Protein AF-A0A2N1TEN6-F1 (afdb_monomer)

Secondary structure (DSSP, 8-state):
--HHHHHHHHSGGGTT--HHHHHHHHHH-EEEEE-TT-EEEGGG--EEEEEEES-EEEEETTSS-EEEE-TT-EEE--TTB-----EEEEESSSEEEEEEEHHHHHHHHHH-HHHHHHHHHHHHHTTPPBPHHHHHHHSS--EEEEEEESSTTSSHHHHHHHHHHHHHTTS-EEEEEE-SSSS-HHHHTT-PPPPPTTS-PPTT--HHHHHHHHEEESSSSEEEEESSTT-SSPPPGGGHHHHHHHHTTT-SEEEEEEETT-HHHHHHHHHH-SEEEEEE-GGGHHHHHHHHHHH--B--EEEEEEEHHHH---S--TTSEEEPPP--SSS--HHHHHHHHHTTTTHHHHHHHHS--EEEEEPPBSGGGHHHHHHHHHHHHTT---SEEEE-HHHHHHHHHHHH-SSHHHHHHHHHHHS-HHHHGGG-EE---SS-SEESHHHHHHHHHHHTT-BGGGSSSEEEEEEEETTTTEEEEESSSBHHHHHHHHH--TTTBPPEEETTEEEEE-TTTS---GGGGTTSS--EEEEEEEEESS--BPPTTTS-HHHHHHHHHHHTT----SS-TTSSEEEEEEE---B--HHHHHHHHHHHHHHHHT-

Foldseek 3Di:
DDLQLVLQCLALLRVLPFPVLSVLQVVQKDKDKDAAFDKDFLLPAQKKKFWSAAKKWWAAPVRDDIDIDGHSDIGHDDPQFPPSGGTMMGGNHTTMITIHGNVSVVVSCLQAVLSLLLNLLSCVLVPTHGHPVSVLLVVQVAAEEEQEEQDPPLCRQVVVLLVLLLCLVVAAEEEEFADADDQHVCNLLVWDQFDAPQDDDDPPDDPVRVQVVQWTDSDPRYIYHHHRYPNPDDHDLSVVSNVCSVCSSGHSYYYYSHYPPHVSNVLSSLALHFEYEYRDALVCVVVCQLVCQQRHFQQHAYAYEYECCPHPDDPDDQLHYYQDDDDDPDPNHNVVSNVCSVVVSCVVVSCVSPDQAEEEEEWAAELLLLLVLLQLLCCVVLVHDGQEYEWFAVVLVLVLLSQQAPHSVSSLVLSCVVSVLLCQVQQFQADPDPFAGGEGPSLLVSLCVRRPFDWQSSTSYRSKYWKAQPVVRTIGIDSIDGSSQRSSQRHADPPRYFFGDTSNTTIHICPPVHTTDQSNCSSHPHNAYEYEFEAEPEDEAEDPPSDDPVVRVVSVVSVVPDPDDQDDSSHPYYHYQYHHHHYDDSVVSSVSSNVSSCVRSVD

Structure (mmCIF, N/CA/C/O backbone):
data_AF-A0A2N1TEN6-F1
#
_entry.id   AF-A0A2N1TEN6-F1
#
loop_
_atom_site.group_PDB
_atom_site.id
_atom_site.type_symbol
_atom_site.label_atom_id
_atom_site.label_alt_id
_atom_site.label_comp_id
_atom_site.label_asym_id
_atom_site.label_entity_id
_atom_site.label_seq_id
_atom_site.pdbx_PDB_ins_code
_atom_site.Cartn_x
_atom_site.Cartn_y
_atom_site.Cartn_z
_atom_site.occupancy
_atom_site.B_iso_or_equiv
_atom_site.auth_seq_id
_atom_site.auth_comp_id
_atom_site.auth_asym_id
_atom_site.auth_atom_id
_atom_site.pdbx_PDB_model_num
ATOM 1 N N . MET A 1 1 ? -22.486 9.111 4.545 1.00 49.47 1 MET A N 1
ATOM 2 C CA . MET A 1 1 ? -22.022 7.935 3.774 1.00 49.47 1 MET A CA 1
ATOM 3 C C . MET A 1 1 ? -23.222 7.104 3.365 1.00 49.47 1 MET A C 1
ATOM 5 O O . MET A 1 1 ? -24.046 6.814 4.225 1.00 49.47 1 MET A O 1
ATOM 9 N N . ASP A 1 2 ? -23.310 6.764 2.080 1.00 75.25 2 ASP A N 1
ATOM 10 C CA . ASP A 1 2 ? -24.319 5.866 1.504 1.00 75.25 2 ASP A CA 1
ATOM 11 C C . ASP A 1 2 ? -24.251 4.464 2.152 1.00 75.25 2 ASP A C 1
ATOM 13 O O . ASP A 1 2 ? -23.164 3.966 2.458 1.00 75.25 2 ASP A O 1
ATOM 17 N N . ILE A 1 3 ? -25.405 3.833 2.387 1.00 78.56 3 ILE A N 1
ATOM 18 C CA . ILE A 1 3 ? -25.525 2.488 2.976 1.00 78.56 3 ILE A CA 1
ATOM 19 C C . ILE A 1 3 ? -24.806 1.457 2.096 1.00 78.56 3 ILE A C 1
ATOM 21 O O . ILE A 1 3 ? -24.117 0.583 2.622 1.00 78.56 3 ILE A O 1
ATOM 25 N N . ALA A 1 4 ? -24.900 1.590 0.768 1.00 81.50 4 ALA A N 1
ATOM 26 C CA . ALA A 1 4 ? -24.217 0.698 -0.169 1.00 81.50 4 ALA A CA 1
ATOM 27 C C . ALA A 1 4 ? -22.686 0.758 -0.014 1.00 81.50 4 ALA A C 1
ATOM 29 O O . ALA A 1 4 ? -22.020 -0.275 -0.059 1.00 81.50 4 ALA A O 1
ATOM 30 N N . ASN A 1 5 ? -22.136 1.950 0.246 1.00 83.69 5 ASN A N 1
ATOM 31 C CA . ASN A 1 5 ? -20.704 2.149 0.475 1.00 83.69 5 ASN A CA 1
ATOM 32 C C . ASN A 1 5 ? -20.217 1.399 1.713 1.00 83.69 5 ASN A C 1
ATOM 34 O O . ASN A 1 5 ? -19.284 0.602 1.628 1.00 83.69 5 ASN A O 1
ATOM 38 N N . LYS A 1 6 ? -20.910 1.585 2.841 1.00 83.81 6 LYS A N 1
ATOM 39 C CA . LYS A 1 6 ? -20.581 0.886 4.088 1.00 83.81 6 LYS A CA 1
ATOM 40 C C . LYS A 1 6 ? -20.658 -0.633 3.926 1.00 83.81 6 LYS A C 1
ATOM 42 O O . LYS A 1 6 ? -19.770 -1.337 4.389 1.00 83.81 6 LYS A O 1
ATOM 47 N N . LEU A 1 7 ? -21.686 -1.137 3.240 1.00 86.56 7 LEU A N 1
ATOM 48 C CA . LEU A 1 7 ? -21.848 -2.575 3.016 1.00 86.56 7 LEU A CA 1
ATOM 49 C C . LEU A 1 7 ? -20.717 -3.161 2.172 1.00 86.56 7 LEU A C 1
ATOM 51 O O . LEU A 1 7 ? -20.133 -4.161 2.575 1.00 86.56 7 LEU A O 1
ATOM 55 N N . LEU A 1 8 ? -20.369 -2.533 1.045 1.00 90.44 8 LEU A N 1
ATOM 56 C CA . LEU A 1 8 ? -19.277 -3.016 0.194 1.00 90.44 8 LEU A CA 1
ATOM 57 C C . LEU A 1 8 ? -17.939 -3.037 0.937 1.00 90.44 8 LEU A C 1
ATOM 59 O O . LEU A 1 8 ? -17.194 -4.000 0.804 1.00 90.44 8 LEU A O 1
ATOM 63 N N . ARG A 1 9 ? -17.662 -2.031 1.774 1.00 87.81 9 ARG A N 1
ATOM 64 C CA . ARG A 1 9 ? -16.450 -1.994 2.609 1.00 87.81 9 ARG A CA 1
ATOM 65 C C . ARG A 1 9 ? -16.417 -3.077 3.688 1.00 87.81 9 ARG A C 1
ATOM 67 O O . ARG A 1 9 ? -15.341 -3.522 4.077 1.00 87.81 9 ARG A O 1
ATOM 74 N N . ASN A 1 10 ? -17.582 -3.519 4.152 1.00 84.88 10 ASN A N 1
ATOM 75 C CA . ASN A 1 10 ? -17.677 -4.571 5.157 1.00 84.88 10 ASN A CA 1
ATOM 76 C C . ASN A 1 10 ? -17.549 -5.975 4.557 1.00 84.88 10 ASN A C 1
ATOM 78 O O . ASN A 1 10 ? -17.120 -6.882 5.269 1.00 84.88 10 ASN A O 1
ATOM 82 N N . VAL A 1 11 ? -17.861 -6.150 3.268 1.00 89.81 11 VAL A N 1
ATOM 83 C CA . VAL A 1 11 ? -17.664 -7.418 2.556 1.00 89.81 11 VAL A CA 1
ATOM 84 C C . VAL A 1 11 ? -16.160 -7.690 2.410 1.00 89.81 11 VAL A C 1
ATOM 86 O O . VAL A 1 11 ? -15.470 -6.905 1.755 1.00 89.81 11 VAL A O 1
ATOM 89 N N . PRO A 1 12 ? -15.636 -8.819 2.935 1.00 89.62 12 PRO A N 1
ATOM 90 C CA . PRO A 1 12 ? -14.205 -9.126 2.880 1.00 89.62 12 PRO A CA 1
ATOM 91 C C . PRO A 1 12 ? -13.615 -9.026 1.468 1.00 89.62 12 PRO A C 1
ATOM 93 O O . PRO A 1 12 ? -12.524 -8.495 1.284 1.00 89.62 12 PRO A O 1
ATOM 96 N N . LEU A 1 13 ? -14.369 -9.475 0.455 1.00 91.88 13 LEU A N 1
ATOM 97 C CA . LEU A 1 13 ? -13.960 -9.486 -0.956 1.00 91.88 13 LEU A CA 1
ATOM 98 C C . LEU A 1 13 ? -13.690 -8.100 -1.555 1.00 91.88 13 LEU A C 1
ATOM 100 O O . LEU A 1 13 ? -13.063 -8.038 -2.606 1.00 91.88 13 LEU A O 1
ATOM 104 N N . PHE A 1 14 ? -14.165 -7.013 -0.941 1.00 94.06 14 PHE A N 1
ATOM 105 C CA . PHE A 1 14 ? -13.998 -5.652 -1.466 1.00 94.06 14 PHE A CA 1
ATOM 106 C C . PHE A 1 14 ? -13.386 -4.681 -0.454 1.00 94.06 14 PHE A C 1
ATOM 108 O O . PHE A 1 14 ? -13.155 -3.519 -0.777 1.00 94.06 14 PHE A O 1
ATOM 115 N N . ARG A 1 15 ? -13.071 -5.132 0.761 1.00 91.88 15 ARG A N 1
ATOM 116 C CA . ARG A 1 15 ? -12.514 -4.286 1.826 1.00 91.88 15 ARG A CA 1
ATOM 117 C C . ARG A 1 15 ? -11.163 -3.657 1.453 1.00 91.88 15 ARG A C 1
ATOM 119 O O . ARG A 1 15 ? -10.873 -2.528 1.846 1.00 91.88 15 ARG A O 1
ATOM 126 N N . HIS A 1 16 ? -10.380 -4.338 0.617 1.00 93.44 16 HIS A N 1
ATOM 127 C CA . HIS A 1 16 ? -9.117 -3.839 0.055 1.00 93.44 16 HIS A CA 1
ATOM 128 C C . HIS A 1 16 ? -9.290 -2.791 -1.059 1.00 93.44 16 HIS A C 1
ATOM 130 O O . HIS A 1 16 ? -8.304 -2.218 -1.523 1.00 93.44 16 HIS A O 1
ATOM 136 N N . CYS A 1 17 ? -10.510 -2.556 -1.549 1.00 94.62 17 CYS A N 1
ATOM 137 C CA . CYS A 1 17 ? -10.746 -1.646 -2.669 1.00 94.62 17 CYS A CA 1
ATOM 138 C C . CYS A 1 17 ? -10.587 -0.172 -2.252 1.00 94.62 17 CYS A C 1
ATOM 140 O O . CYS A 1 17 ? -10.895 0.219 -1.118 1.00 94.62 17 CYS A O 1
ATOM 142 N N . SER A 1 18 ? -10.105 0.665 -3.166 1.00 92.56 18 SER A N 1
ATOM 143 C CA . SER A 1 18 ? -10.018 2.117 -2.974 1.00 92.56 18 SER A CA 1
ATOM 144 C C . SER A 1 18 ? -11.414 2.758 -2.923 1.00 92.56 18 SER A C 1
ATOM 146 O O . SER A 1 18 ? -12.419 2.121 -3.243 1.00 92.56 18 SER A O 1
ATOM 148 N N . ASP A 1 19 ? -11.510 4.025 -2.504 1.00 90.88 19 ASP A N 1
ATOM 149 C CA . ASP A 1 19 ? -12.784 4.763 -2.547 1.00 90.88 19 ASP A CA 1
ATOM 150 C C . ASP A 1 19 ? -13.377 4.835 -3.962 1.00 90.88 19 ASP A C 1
ATOM 152 O O . ASP A 1 19 ? -14.577 4.608 -4.128 1.00 90.88 19 ASP A O 1
ATOM 156 N N . ASP A 1 20 ? -12.543 5.071 -4.977 1.00 91.25 20 ASP A N 1
ATOM 157 C CA . ASP A 1 20 ? -12.975 5.163 -6.375 1.00 91.25 20 ASP A CA 1
ATOM 158 C C . ASP A 1 20 ? -13.470 3.815 -6.915 1.00 91.25 20 ASP A C 1
ATOM 160 O O . ASP A 1 20 ? -14.481 3.748 -7.617 1.00 91.25 20 ASP A O 1
ATOM 164 N N . GLU A 1 21 ? -12.815 2.720 -6.533 1.00 94.69 21 GLU A N 1
ATOM 165 C CA . GLU A 1 21 ? -13.232 1.359 -6.879 1.00 94.69 21 GLU A CA 1
ATOM 166 C C . GLU A 1 21 ? -14.550 0.973 -6.191 1.00 94.69 21 GLU A C 1
ATOM 168 O O . GLU A 1 21 ? -15.457 0.428 -6.821 1.00 94.69 21 GLU A O 1
ATOM 173 N N . ILE A 1 22 ? -14.703 1.310 -4.907 1.00 94.25 22 ILE A N 1
ATOM 174 C CA . ILE A 1 22 ? -15.953 1.113 -4.161 1.00 94.25 22 ILE A CA 1
ATOM 175 C C . ILE A 1 22 ? -17.091 1.937 -4.778 1.00 94.25 22 ILE A C 1
ATOM 177 O O . ILE A 1 22 ? -18.224 1.458 -4.883 1.00 94.25 22 ILE A O 1
ATOM 181 N N . PHE A 1 23 ? -16.803 3.158 -5.227 1.00 93.12 23 PHE A N 1
ATOM 182 C CA . PHE A 1 23 ? -17.760 4.004 -5.932 1.00 93.12 23 PHE A CA 1
ATOM 183 C C . PHE A 1 23 ? -18.125 3.452 -7.316 1.00 93.12 23 PHE A C 1
ATOM 185 O O . PHE A 1 23 ? -19.293 3.496 -7.709 1.00 93.12 23 PHE A O 1
ATOM 192 N N . TYR A 1 24 ? -17.164 2.879 -8.045 1.00 93.38 24 TYR A N 1
ATOM 193 C CA . TYR A 1 24 ? -17.438 2.165 -9.291 1.00 93.38 24 TYR A CA 1
ATOM 194 C C . TYR A 1 24 ? -18.403 0.998 -9.054 1.00 93.38 24 TYR A C 1
ATOM 196 O O . TYR A 1 24 ? -19.428 0.905 -9.732 1.00 93.38 24 TYR A O 1
ATOM 204 N N . LEU A 1 25 ? -18.128 0.153 -8.052 1.00 94.81 25 LEU A N 1
ATOM 205 C CA . LEU A 1 25 ? -18.984 -0.984 -7.702 1.00 94.81 25 LEU A CA 1
ATOM 206 C C . LEU A 1 25 ? -20.405 -0.537 -7.334 1.00 94.81 25 LEU A C 1
ATOM 208 O O . LEU A 1 25 ? -21.371 -1.161 -7.766 1.00 94.81 25 LEU A O 1
ATOM 212 N N . GLN A 1 26 ? -20.558 0.580 -6.616 1.00 93.38 26 GLN A N 1
ATOM 213 C CA . GLN A 1 26 ? -21.877 1.161 -6.324 1.00 93.38 26 GLN A CA 1
ATOM 214 C C . GLN A 1 26 ? -22.637 1.561 -7.583 1.00 93.38 26 GLN A C 1
ATOM 216 O O . GLN A 1 26 ? -23.835 1.309 -7.671 1.00 93.38 26 GLN A O 1
ATOM 221 N N . LYS A 1 27 ? -21.959 2.178 -8.556 1.00 93.19 27 LYS A N 1
ATOM 222 C CA . LYS A 1 27 ? -22.592 2.636 -9.800 1.00 93.19 27 LYS A CA 1
ATOM 223 C C . LYS A 1 27 ? -23.131 1.494 -10.651 1.00 93.19 27 LYS A C 1
ATOM 225 O O . LYS A 1 27 ? -24.149 1.672 -11.316 1.00 93.19 27 LYS A O 1
ATOM 230 N N . VAL A 1 28 ? -22.437 0.358 -10.671 1.00 93.81 28 VAL A N 1
ATOM 231 C CA . VAL A 1 28 ? -22.862 -0.818 -11.447 1.00 93.81 28 VAL A CA 1
ATOM 232 C C . VAL A 1 28 ? -23.845 -1.703 -10.677 1.00 93.81 28 VAL A C 1
ATOM 234 O O . VAL A 1 28 ? -24.600 -2.463 -11.286 1.00 93.81 28 VAL A O 1
ATOM 237 N N . ALA A 1 29 ? -23.876 -1.588 -9.348 1.00 94.12 29 ALA A N 1
ATOM 238 C CA . ALA A 1 29 ? -24.794 -2.332 -8.504 1.00 94.12 29 ALA A CA 1
ATOM 239 C C . ALA A 1 29 ? -26.249 -1.862 -8.658 1.00 94.12 29 ALA A C 1
ATOM 241 O O . ALA A 1 29 ? -26.549 -0.699 -8.928 1.00 94.12 29 ALA A O 1
ATOM 242 N N . ARG A 1 30 ? -27.187 -2.785 -8.436 1.00 94.44 30 ARG A N 1
ATOM 243 C CA . ARG A 1 30 ? -28.631 -2.517 -8.441 1.00 94.44 30 ARG A CA 1
ATOM 244 C C . ARG A 1 30 ? -29.243 -2.929 -7.116 1.00 94.44 30 ARG A C 1
ATOM 246 O O . ARG A 1 30 ? -28.911 -3.984 -6.584 1.00 94.44 30 ARG A O 1
ATOM 253 N N . ILE A 1 31 ? -30.174 -2.129 -6.610 1.00 94.50 31 ILE A N 1
ATOM 254 C CA . ILE A 1 31 ? -30.952 -2.487 -5.423 1.00 94.50 31 ILE A CA 1
ATOM 255 C C . ILE A 1 31 ? -32.226 -3.201 -5.871 1.00 94.50 31 ILE A C 1
ATOM 257 O O . ILE A 1 31 ? -32.948 -2.705 -6.736 1.00 94.50 31 ILE A O 1
ATOM 261 N N . SER A 1 32 ? -32.505 -4.360 -5.279 1.00 95.38 32 SER A N 1
ATOM 262 C CA . SER A 1 32 ? -33.727 -5.126 -5.522 1.00 95.38 32 SER A CA 1
ATOM 263 C C . SER A 1 32 ? -34.456 -5.405 -4.215 1.00 95.38 32 SER A C 1
ATOM 265 O O . SER A 1 32 ? -33.833 -5.789 -3.223 1.00 95.38 32 SER A O 1
ATOM 267 N N . HIS A 1 33 ? -35.777 -5.233 -4.217 1.00 96.38 33 HIS A N 1
ATOM 268 C CA . HIS A 1 33 ? -36.634 -5.534 -3.074 1.00 96.38 33 HIS A CA 1
ATOM 269 C C . HIS A 1 33 ? -37.246 -6.922 -3.223 1.00 96.38 33 HIS A C 1
ATOM 271 O O . HIS A 1 33 ? -37.882 -7.235 -4.230 1.00 96.38 33 HIS A O 1
ATOM 277 N N . ILE A 1 34 ? -37.060 -7.742 -2.198 1.00 96.25 34 ILE A N 1
ATOM 278 C CA . ILE A 1 34 ? -37.444 -9.144 -2.166 1.00 96.25 34 ILE A CA 1
ATOM 279 C C . ILE A 1 34 ? -38.570 -9.320 -1.155 1.00 96.25 34 ILE A C 1
ATOM 281 O O . ILE A 1 34 ? -38.474 -8.874 -0.012 1.00 96.25 34 ILE A O 1
ATOM 285 N N . LYS A 1 35 ? -39.650 -9.979 -1.575 1.00 96.38 35 LYS A N 1
ATOM 286 C CA . LYS A 1 35 ? -40.791 -10.248 -0.696 1.00 96.38 35 LYS A CA 1
ATOM 287 C C . LYS A 1 35 ? -40.544 -11.481 0.161 1.00 96.38 35 LYS A C 1
ATOM 289 O O . LYS A 1 35 ? -39.924 -12.445 -0.293 1.00 96.38 35 LYS A O 1
ATOM 294 N N . LYS A 1 36 ? -41.080 -11.478 1.384 1.00 95.62 36 LYS A N 1
ATOM 295 C CA . LYS A 1 36 ? -41.087 -12.658 2.255 1.00 95.62 36 LYS A CA 1
ATOM 296 C C . LYS A 1 36 ? -41.558 -13.905 1.493 1.00 95.62 36 LYS A C 1
ATOM 298 O O . LYS A 1 36 ? -42.584 -13.885 0.818 1.00 95.62 36 LYS A O 1
ATOM 303 N N . GLY A 1 37 ? -40.824 -15.002 1.645 1.00 92.75 37 GLY A N 1
ATOM 304 C CA . GLY A 1 37 ? -41.104 -16.295 1.022 1.00 92.75 37 GLY A CA 1
ATOM 305 C C . GLY A 1 37 ? -40.560 -16.452 -0.400 1.00 92.75 37 GLY A C 1
ATOM 306 O O . GLY A 1 37 ? -40.556 -17.572 -0.910 1.00 92.75 37 GLY A O 1
ATOM 307 N N . GLN A 1 38 ? -40.065 -15.384 -1.035 1.00 94.19 38 GLN A N 1
ATOM 308 C CA . GLN A 1 38 ? -39.443 -15.475 -2.355 1.00 94.19 38 GLN A CA 1
ATOM 309 C C . GLN A 1 38 ? -38.158 -16.313 -2.288 1.00 94.19 38 GLN A C 1
ATOM 311 O O . GLN A 1 38 ? -37.341 -16.144 -1.379 1.00 94.19 38 GLN A O 1
ATOM 316 N N . ARG A 1 39 ? -37.998 -17.227 -3.254 1.00 90.69 39 ARG A N 1
ATOM 317 C CA . ARG A 1 39 ? -36.922 -18.225 -3.303 1.00 90.69 39 ARG A CA 1
ATOM 318 C C . ARG A 1 39 ? -36.070 -18.052 -4.560 1.00 90.69 39 ARG A C 1
ATOM 320 O O . ARG A 1 39 ? -36.601 -17.801 -5.639 1.00 90.69 39 ARG A O 1
ATOM 327 N N . PHE A 1 40 ? -34.765 -18.244 -4.413 1.00 89.88 40 PHE A N 1
ATOM 328 C CA . PHE A 1 40 ? -33.770 -18.216 -5.481 1.00 89.88 40 PHE A CA 1
ATOM 329 C C . PHE A 1 40 ? -33.014 -19.541 -5.502 1.00 89.88 40 PHE A C 1
ATOM 331 O O . PHE A 1 40 ? -32.581 -20.031 -4.461 1.00 89.88 40 PHE A O 1
ATOM 338 N N . GLU A 1 41 ? -32.833 -20.127 -6.680 1.00 87.19 41 GLU A N 1
ATOM 339 C CA . GLU A 1 41 ? -31.954 -21.286 -6.849 1.00 87.19 41 GLU A CA 1
ATOM 340 C C . GLU A 1 41 ? -30.520 -20.801 -7.062 1.00 87.19 41 GLU A C 1
ATOM 342 O O . GLU A 1 41 ? -30.253 -20.152 -8.073 1.00 87.19 41 GLU A O 1
ATOM 347 N N . LEU A 1 42 ? -29.590 -21.146 -6.164 1.00 84.25 42 LEU A N 1
ATOM 348 C CA . LEU A 1 42 ? -28.205 -20.646 -6.205 1.00 84.25 42 LEU A CA 1
ATOM 349 C C . LEU A 1 42 ? -27.513 -20.931 -7.547 1.00 84.25 42 LEU A C 1
ATOM 351 O O . LEU A 1 42 ? -26.821 -20.072 -8.082 1.00 84.25 42 LEU A O 1
ATOM 355 N N . LYS A 1 43 ? -27.794 -22.088 -8.161 1.00 82.12 43 LYS A N 1
ATOM 356 C CA . LYS A 1 43 ? -27.238 -22.489 -9.466 1.00 82.12 43 LYS A CA 1
ATOM 357 C C . LYS A 1 43 ? -27.667 -21.587 -10.638 1.00 82.12 43 LYS A C 1
ATOM 359 O O . LYS A 1 43 ? -27.019 -21.615 -11.679 1.00 82.12 43 LYS A O 1
ATOM 364 N N . LYS A 1 44 ? -28.770 -20.843 -10.508 1.00 84.81 44 LYS A N 1
ATOM 365 C CA . LYS A 1 44 ? -29.306 -19.953 -11.556 1.00 84.81 44 LYS A CA 1
ATOM 366 C C . LYS A 1 44 ? -28.916 -18.485 -11.349 1.00 84.81 44 LYS A C 1
ATOM 368 O O . LYS A 1 44 ? -29.287 -17.643 -12.163 1.00 84.81 44 LYS A O 1
ATOM 373 N N . ILE A 1 45 ? -28.226 -18.165 -10.256 1.00 86.50 45 ILE A N 1
ATOM 374 C CA . ILE A 1 45 ? -27.839 -16.798 -9.919 1.00 86.50 45 ILE A CA 1
ATOM 375 C C . ILE A 1 45 ? -26.500 -16.480 -10.592 1.00 86.50 45 ILE A C 1
ATOM 377 O O . ILE A 1 45 ? -25.469 -17.002 -10.186 1.00 86.50 45 ILE A O 1
ATOM 381 N N . ASN A 1 46 ? -26.514 -15.570 -11.569 1.00 87.75 46 ASN A N 1
ATOM 382 C CA . ASN A 1 46 ? -25.308 -15.051 -12.238 1.00 87.75 46 ASN A CA 1
ATOM 383 C C . ASN A 1 46 ? -24.897 -13.673 -11.681 1.00 87.75 46 ASN A C 1
ATOM 385 O O . ASN A 1 46 ? -24.475 -12.773 -12.410 1.00 87.75 46 ASN A O 1
ATOM 389 N N . SER A 1 47 ? -25.092 -13.477 -10.381 1.00 92.75 47 SER A N 1
ATOM 390 C CA . SER A 1 47 ? -24.806 -12.227 -9.683 1.00 92.75 47 SER A CA 1
ATOM 391 C C . SER A 1 47 ? -24.230 -12.485 -8.299 1.00 92.75 47 SER A C 1
ATOM 393 O O . SER A 1 47 ? -24.520 -13.501 -7.661 1.00 92.75 47 SER A O 1
ATOM 395 N N . PHE A 1 48 ? -23.455 -11.523 -7.821 1.00 93.81 48 PHE A N 1
ATOM 396 C CA . PHE A 1 48 ? -23.059 -11.410 -6.431 1.00 93.81 48 PHE A CA 1
ATOM 397 C C . PHE A 1 48 ? -24.100 -10.566 -5.692 1.00 93.81 48 PHE A C 1
ATOM 399 O O . PHE A 1 48 ? -24.395 -9.442 -6.106 1.00 93.81 48 PHE A O 1
ATOM 406 N N . ASN A 1 49 ? -24.691 -11.108 -4.627 1.00 94.25 49 ASN A N 1
ATOM 407 C CA . ASN A 1 49 ? -25.790 -10.471 -3.903 1.00 94.25 49 ASN A CA 1
ATOM 408 C C . ASN A 1 49 ? -25.378 -10.227 -2.456 1.00 94.25 49 ASN A C 1
ATOM 410 O O . ASN A 1 49 ? -24.957 -11.157 -1.774 1.00 94.25 49 ASN A O 1
ATOM 414 N N . ILE A 1 50 ? -25.545 -8.996 -1.978 1.00 95.06 50 ILE A N 1
ATOM 415 C CA . ILE A 1 50 ? -25.261 -8.595 -0.596 1.00 95.06 50 ILE A CA 1
ATOM 416 C C . ILE A 1 50 ? -26.577 -8.217 0.076 1.00 95.06 50 ILE A C 1
ATOM 418 O O . ILE A 1 50 ? -27.376 -7.460 -0.481 1.00 95.06 50 ILE A O 1
ATOM 422 N N . VAL A 1 51 ? -26.806 -8.722 1.285 1.00 94.12 51 VAL A N 1
ATOM 423 C CA . VAL A 1 51 ? -27.994 -8.402 2.078 1.00 94.12 51 VAL A CA 1
ATOM 424 C C . VAL A 1 51 ? -27.861 -6.987 2.640 1.00 94.12 51 VAL A C 1
ATOM 426 O O . VAL A 1 51 ? -26.980 -6.715 3.454 1.00 94.12 51 VAL A O 1
ATOM 429 N N . ILE A 1 52 ? -28.749 -6.080 2.222 1.00 93.38 52 ILE A N 1
ATOM 430 C CA . ILE A 1 52 ? -28.826 -4.710 2.756 1.00 93.38 52 ILE A CA 1
ATOM 431 C C . ILE A 1 52 ? -29.651 -4.703 4.043 1.00 93.38 52 ILE A C 1
ATOM 433 O O . ILE A 1 52 ? -29.249 -4.134 5.053 1.00 93.38 52 ILE A O 1
ATOM 437 N N . ASN A 1 53 ? -30.834 -5.316 3.989 1.00 92.31 53 ASN A N 1
ATOM 438 C CA . ASN A 1 53 ? -31.748 -5.465 5.113 1.00 92.31 53 ASN A CA 1
ATOM 439 C C . ASN A 1 53 ? -32.583 -6.743 4.954 1.00 92.31 53 ASN A C 1
ATOM 441 O O . ASN A 1 53 ? -32.689 -7.298 3.859 1.00 92.31 53 ASN A O 1
ATOM 445 N N . GLY A 1 54 ? -33.183 -7.191 6.055 1.00 91.94 54 GLY A N 1
ATOM 446 C CA . GLY A 1 54 ? -33.936 -8.439 6.110 1.00 91.94 54 GLY A CA 1
ATOM 447 C C . GLY A 1 54 ? -33.078 -9.635 6.524 1.00 91.94 54 GLY A C 1
ATOM 448 O O . GLY A 1 54 ? -31.939 -9.479 6.961 1.00 91.94 54 GLY A O 1
ATOM 449 N N . VAL A 1 55 ? -33.657 -10.830 6.409 1.00 93.38 55 VAL A N 1
ATOM 450 C CA . VAL A 1 55 ? -33.003 -12.104 6.735 1.00 93.38 55 VAL A CA 1
ATOM 451 C C . VAL A 1 55 ? -33.287 -13.094 5.618 1.00 93.38 55 VAL A C 1
ATOM 453 O O . VAL A 1 55 ? -34.438 -13.240 5.189 1.00 93.38 55 VAL A O 1
ATOM 456 N N . PHE A 1 56 ? -32.243 -13.783 5.172 1.00 93.75 56 PHE A N 1
ATOM 457 C CA . PHE A 1 56 ? -32.353 -14.883 4.223 1.00 93.75 56 PHE A CA 1
ATOM 458 C C . PHE A 1 56 ? -31.955 -16.198 4.877 1.00 93.75 56 PHE A C 1
ATOM 460 O O . PHE A 1 56 ? -31.193 -16.227 5.833 1.00 93.75 56 PHE A O 1
ATOM 467 N N . GLU A 1 57 ? -32.477 -17.282 4.338 1.00 91.81 57 GLU A N 1
ATOM 468 C CA . GLU A 1 57 ? -32.222 -18.647 4.766 1.00 91.81 57 GLU A CA 1
ATOM 469 C C . GLU A 1 57 ? -31.630 -19.420 3.588 1.00 91.81 57 GLU A C 1
ATOM 471 O O . GLU A 1 57 ? -32.226 -19.421 2.507 1.00 91.81 57 GLU A O 1
ATOM 476 N N . ILE A 1 58 ? -30.470 -20.052 3.775 1.00 88.19 58 ILE A N 1
ATOM 477 C CA . ILE A 1 58 ? -29.887 -20.983 2.806 1.00 88.19 58 ILE A CA 1
ATOM 478 C C . ILE A 1 58 ? -30.246 -22.412 3.218 1.00 88.19 58 ILE A C 1
ATOM 480 O O . ILE A 1 58 ? -29.871 -22.861 4.299 1.00 88.19 58 ILE A O 1
ATOM 484 N N . GLU A 1 59 ? -30.912 -23.133 2.317 1.00 81.81 59 GLU A N 1
ATOM 485 C CA . GLU A 1 59 ? -31.145 -24.577 2.414 1.00 81.81 59 GLU A CA 1
ATOM 486 C C . GLU A 1 59 ? -30.121 -25.315 1.532 1.00 81.81 59 GLU A C 1
ATOM 488 O O . GLU A 1 59 ? -30.171 -25.217 0.296 1.00 81.81 59 GLU A O 1
ATOM 493 N N . ALA A 1 60 ? -29.191 -26.051 2.153 1.00 69.94 60 ALA A N 1
ATOM 494 C CA . ALA A 1 60 ? -28.271 -26.950 1.450 1.00 69.94 60 ALA A CA 1
ATOM 495 C C . ALA A 1 60 ? -28.990 -28.240 1.001 1.00 69.94 60 ALA A C 1
ATOM 497 O O . ALA A 1 60 ? -29.909 -28.714 1.668 1.00 69.94 60 ALA A O 1
ATOM 498 N N . ILE A 1 61 ? -28.555 -28.849 -0.114 1.00 57.31 61 ILE A N 1
ATOM 499 C CA . ILE A 1 61 ? -29.222 -30.019 -0.741 1.00 57.31 61 ILE A CA 1
ATOM 500 C C . ILE A 1 61 ? -29.399 -31.223 0.214 1.00 57.31 61 ILE A C 1
ATOM 502 O O . ILE A 1 61 ? -30.312 -32.020 0.012 1.00 57.31 61 ILE A O 1
ATOM 506 N N . ALA A 1 62 ? -28.585 -31.348 1.269 1.00 58.03 62 ALA A N 1
ATOM 507 C CA . ALA A 1 62 ? -28.673 -32.442 2.243 1.00 58.03 62 ALA A CA 1
ATOM 508 C C . ALA A 1 62 ? -29.718 -32.235 3.366 1.00 58.03 62 ALA A C 1
ATOM 510 O O . ALA A 1 62 ? -29.917 -33.135 4.177 1.00 58.03 62 ALA A O 1
ATOM 511 N N . GLY A 1 63 ? -30.413 -31.091 3.409 1.00 53.69 63 GLY A N 1
ATOM 512 C CA . GLY A 1 63 ? -31.635 -30.900 4.201 1.00 53.69 63 GLY A CA 1
ATOM 513 C C . GLY A 1 63 ? -31.496 -30.813 5.728 1.00 53.69 63 GLY A C 1
ATOM 514 O O . GLY A 1 63 ? -32.520 -30.670 6.391 1.00 53.69 63 GLY A O 1
ATOM 515 N N . SER A 1 64 ? -30.290 -30.885 6.300 1.00 58.22 64 SER A N 1
ATOM 516 C CA . SER A 1 64 ? -30.088 -30.814 7.759 1.00 58.22 64 SER A CA 1
ATOM 517 C C . SER A 1 64 ? -29.578 -29.467 8.276 1.00 58.22 64 SER A C 1
ATOM 519 O O . SER A 1 64 ? -29.873 -29.130 9.419 1.00 58.22 64 SER A O 1
ATOM 521 N N . ASP A 1 65 ? -28.880 -28.682 7.448 1.00 66.00 65 ASP A N 1
ATOM 522 C CA . ASP A 1 65 ? -28.257 -27.428 7.881 1.00 66.00 65 ASP A CA 1
ATOM 523 C C . ASP A 1 65 ? -28.935 -26.219 7.238 1.00 66.00 65 ASP A C 1
ATOM 525 O O . ASP A 1 65 ? -28.990 -26.076 6.012 1.00 66.00 65 ASP A O 1
ATOM 529 N N . VAL A 1 66 ? -29.450 -25.347 8.101 1.00 77.19 66 VAL A N 1
ATOM 530 C CA . VAL A 1 66 ? -30.077 -24.079 7.742 1.00 77.19 66 VAL A CA 1
ATOM 531 C C . VAL A 1 66 ? -29.170 -22.953 8.216 1.00 77.19 66 VAL A C 1
ATOM 53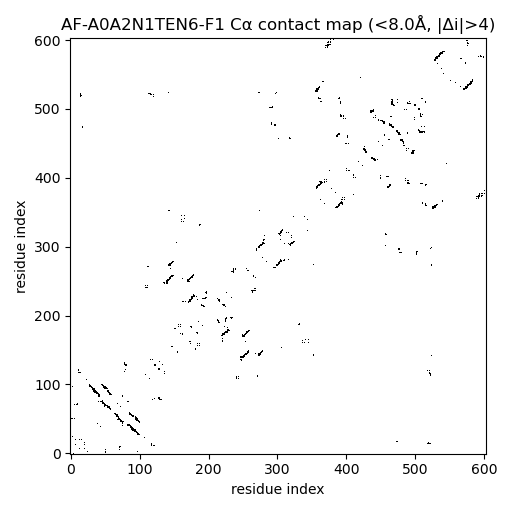3 O O . VAL A 1 66 ? -28.935 -22.804 9.415 1.00 77.19 66 VAL A O 1
ATOM 536 N N . VAL A 1 67 ? -28.673 -22.147 7.277 1.00 86.31 67 VAL A N 1
ATOM 537 C CA . VAL A 1 67 ? -27.831 -20.983 7.585 1.00 86.31 67 VAL A CA 1
ATOM 538 C C . VAL A 1 67 ? -28.623 -19.708 7.338 1.00 86.31 67 VAL A C 1
ATOM 540 O O . VAL A 1 67 ? -29.186 -19.519 6.259 1.00 86.31 67 VAL A O 1
ATOM 543 N N . TYR A 1 68 ? -28.648 -18.817 8.328 1.00 90.06 68 TYR A N 1
ATOM 544 C CA . TYR A 1 68 ? -29.286 -17.511 8.203 1.00 90.06 68 TYR A CA 1
ATOM 545 C C . TYR A 1 68 ? -28.271 -16.449 7.787 1.00 90.06 68 TYR A C 1
ATOM 547 O O . TYR A 1 68 ? -27.211 -16.316 8.393 1.00 90.06 68 TYR A O 1
ATOM 555 N N . LEU A 1 69 ? -28.621 -15.670 6.768 1.00 91.00 69 LEU A N 1
ATOM 556 C CA . LEU A 1 69 ? -27.857 -14.517 6.309 1.00 91.00 69 LEU A CA 1
ATOM 557 C C . LEU A 1 69 ? -28.507 -13.240 6.837 1.00 91.00 69 LEU A C 1
ATOM 559 O O . LEU A 1 69 ? -29.688 -12.977 6.579 1.00 91.00 69 LEU A O 1
ATOM 563 N N . SER A 1 70 ? -27.720 -12.446 7.552 1.00 89.50 70 SER A N 1
ATOM 564 C CA . SER A 1 70 ? -28.100 -11.143 8.091 1.00 89.50 70 SER A CA 1
ATOM 565 C C . SER A 1 70 ? -27.584 -10.010 7.190 1.00 89.50 70 SER A C 1
ATOM 567 O O . SER A 1 70 ? -26.846 -10.267 6.235 1.00 89.50 70 SER A O 1
ATOM 569 N N . PRO A 1 71 ? -27.938 -8.740 7.459 1.00 89.88 71 PRO A N 1
ATOM 570 C CA . PRO A 1 71 ? -27.334 -7.606 6.762 1.00 89.88 71 PRO A CA 1
ATOM 571 C C . PRO A 1 71 ? -25.800 -7.676 6.771 1.00 89.88 71 PRO A C 1
ATOM 573 O O . PRO A 1 71 ? -25.201 -7.997 7.796 1.00 89.88 71 PRO A O 1
ATOM 576 N N . GLY A 1 72 ? -25.177 -7.401 5.624 1.00 86.00 72 GLY A N 1
ATOM 577 C CA . GLY A 1 72 ? -23.730 -7.534 5.408 1.00 86.00 72 GLY A CA 1
ATOM 578 C C . GLY A 1 72 ? -23.277 -8.910 4.906 1.00 86.00 72 GLY A C 1
ATOM 579 O O . GLY A 1 72 ? -22.216 -9.006 4.291 1.00 86.00 72 GLY A O 1
ATOM 580 N N . SER A 1 73 ? -24.081 -9.962 5.081 1.00 91.06 73 SER A N 1
ATOM 581 C CA . SER A 1 73 ? -23.817 -11.267 4.466 1.00 91.06 73 SER A CA 1
ATOM 582 C C . SER A 1 73 ? -24.026 -11.224 2.946 1.00 91.06 73 SER A C 1
ATOM 584 O O . SER A 1 73 ? -24.775 -10.391 2.428 1.00 91.06 73 SER A O 1
ATOM 586 N N . PHE A 1 74 ? -23.400 -12.152 2.221 1.00 91.94 74 PHE A N 1
ATOM 587 C CA . PHE A 1 74 ? -23.493 -12.240 0.763 1.00 91.94 74 PHE A CA 1
ATOM 588 C C . PHE A 1 74 ? -23.716 -13.677 0.272 1.00 91.94 74 PHE A C 1
ATOM 590 O O . PHE A 1 74 ? -23.402 -14.637 0.972 1.00 91.94 74 PHE A O 1
ATOM 597 N N . PHE A 1 75 ? -24.274 -13.821 -0.932 1.00 90.69 75 PHE A N 1
ATOM 598 C CA . PHE A 1 75 ? -24.505 -15.103 -1.605 1.00 90.69 75 PHE A CA 1
ATOM 599 C C . PHE A 1 75 ? -24.596 -14.940 -3.132 1.00 90.69 75 PHE A C 1
ATOM 601 O O . PHE A 1 75 ? -24.751 -13.835 -3.660 1.00 90.69 75 PHE A O 1
ATOM 608 N N . GLY A 1 76 ? -24.570 -16.062 -3.853 1.00 89.50 76 GLY A N 1
ATOM 609 C CA . GLY A 1 76 ? -24.654 -16.101 -5.314 1.00 89.50 76 GLY A CA 1
ATOM 610 C C . GLY A 1 76 ? -23.321 -16.471 -5.953 1.00 89.50 76 GLY A C 1
ATOM 611 O O . GLY A 1 76 ? -22.542 -17.219 -5.365 1.00 89.50 76 GLY A O 1
ATOM 612 N N . ASN A 1 77 ? -23.079 -15.974 -7.165 1.00 88.12 77 ASN A N 1
ATOM 613 C CA . ASN A 1 77 ? -21.867 -16.294 -7.907 1.00 88.12 77 ASN A CA 1
ATOM 614 C C . ASN A 1 77 ? -20.687 -15.439 -7.425 1.00 88.12 77 ASN A C 1
ATOM 616 O O . ASN A 1 77 ? -20.784 -14.212 -7.370 1.00 88.12 77 ASN A O 1
ATOM 620 N N . ILE A 1 78 ? -19.574 -16.097 -7.106 1.00 89.38 78 ILE A N 1
ATOM 621 C CA . ILE A 1 78 ? -18.311 -15.474 -6.707 1.00 89.38 78 ILE A CA 1
ATOM 622 C C . ILE A 1 78 ? -17.314 -15.742 -7.843 1.00 89.38 78 ILE A C 1
ATOM 624 O O . ILE A 1 78 ? -16.824 -16.871 -7.958 1.00 89.38 78 ILE A O 1
ATOM 628 N N . PRO A 1 79 ? -17.018 -14.748 -8.706 1.00 88.25 79 PRO A N 1
ATOM 629 C CA . PRO A 1 79 ? -16.103 -14.925 -9.830 1.00 88.25 79 PRO A CA 1
ATOM 630 C C . PRO A 1 79 ? -14.775 -15.565 -9.425 1.00 88.25 79 PRO A C 1
ATOM 632 O O . PRO A 1 79 ? -14.260 -15.294 -8.340 1.00 88.25 79 PRO A O 1
ATOM 635 N N . LEU A 1 80 ? -14.207 -16.365 -10.333 1.00 87.06 80 LEU A N 1
ATOM 636 C CA . LEU A 1 80 ? -12.935 -17.083 -10.168 1.00 87.06 80 LEU A CA 1
ATOM 637 C C . LEU A 1 80 ? -12.927 -18.199 -9.108 1.00 87.06 80 LEU A C 1
ATOM 639 O O . LEU A 1 80 ? -11.858 -18.751 -8.843 1.00 87.06 80 LEU A O 1
ATOM 643 N N . THR A 1 81 ? -14.081 -18.599 -8.570 1.00 87.38 81 THR A N 1
ATOM 644 C CA . THR A 1 81 ? -14.209 -19.754 -7.663 1.00 87.38 81 THR A CA 1
ATOM 645 C C . T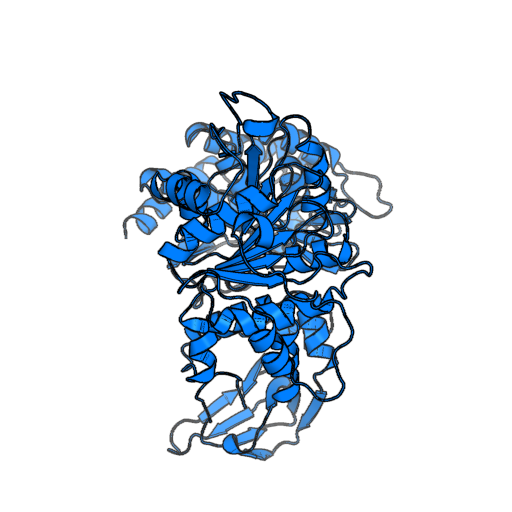HR A 1 81 ? -14.938 -20.920 -8.329 1.00 87.38 81 THR A C 1
ATOM 647 O O . THR A 1 81 ? -15.762 -20.706 -9.217 1.00 87.38 81 THR A O 1
ATOM 650 N N . ASP A 1 82 ? -14.672 -22.151 -7.888 1.00 79.12 82 ASP A N 1
ATOM 651 C CA . ASP A 1 82 ? -15.405 -23.350 -8.345 1.00 79.12 82 ASP A CA 1
ATOM 652 C C . ASP A 1 82 ? -16.752 -23.539 -7.613 1.00 79.12 82 ASP A C 1
ATOM 654 O O . ASP A 1 82 ? -17.499 -24.492 -7.851 1.00 79.12 82 ASP A O 1
ATOM 658 N N . ASN A 1 83 ? -17.123 -22.572 -6.765 1.00 63.06 83 ASN A N 1
ATOM 659 C CA . ASN A 1 83 ? -18.326 -22.590 -5.943 1.00 63.06 83 ASN A CA 1
ATOM 660 C C . ASN A 1 83 ? -19.594 -22.280 -6.743 1.00 63.06 83 ASN A C 1
ATOM 662 O O . ASN A 1 83 ? -20.249 -21.251 -6.564 1.00 63.06 83 ASN A O 1
ATOM 666 N N . ARG A 1 84 ? -20.047 -23.240 -7.550 1.00 60.19 84 ARG A N 1
ATOM 667 C CA . ARG A 1 84 ? -21.478 -23.325 -7.861 1.00 60.19 84 ARG A CA 1
ATOM 668 C C . ARG A 1 84 ? -22.193 -23.876 -6.637 1.00 60.19 84 ARG A C 1
ATOM 670 O O . ARG A 1 84 ? -22.457 -25.072 -6.552 1.00 60.19 84 ARG A O 1
ATOM 677 N N . GLN A 1 85 ? -22.487 -22.995 -5.679 1.00 65.12 85 GLN A N 1
ATOM 678 C CA . GLN A 1 85 ? -23.234 -23.376 -4.488 1.00 65.12 85 GLN A CA 1
ATOM 679 C C . GLN A 1 85 ? -24.547 -24.059 -4.892 1.00 65.12 85 GLN A C 1
ATOM 681 O O . GLN A 1 85 ? -25.336 -23.561 -5.701 1.00 65.12 85 GLN A O 1
ATOM 686 N N . HIS A 1 86 ? -24.754 -25.246 -4.342 1.00 68.19 86 HIS A N 1
ATOM 687 C CA . HIS A 1 86 ? -25.907 -26.084 -4.597 1.00 68.19 86 HIS A CA 1
ATOM 688 C C . HIS A 1 86 ? -26.917 -25.902 -3.463 1.00 68.19 86 HIS A C 1
ATOM 690 O O . HIS A 1 86 ? -26.613 -26.178 -2.307 1.00 68.19 86 HIS A O 1
ATOM 696 N N . GLY A 1 87 ? -28.122 -25.437 -3.788 1.00 79.31 87 GLY A N 1
ATOM 697 C CA . GLY A 1 87 ? -29.160 -25.168 -2.798 1.00 79.31 87 GLY A CA 1
ATOM 698 C C . GLY A 1 87 ? -30.076 -24.034 -3.226 1.00 79.31 87 GLY A C 1
ATOM 699 O O . GLY A 1 87 ? -30.093 -23.615 -4.392 1.00 79.31 87 GLY A O 1
ATOM 700 N N . SER A 1 88 ? -30.837 -23.522 -2.269 1.00 87.38 88 SER A N 1
ATOM 701 C CA . SER A 1 88 ? -31.717 -22.384 -2.499 1.00 87.38 88 SER A CA 1
ATOM 702 C C . SER A 1 88 ? -31.674 -21.393 -1.358 1.00 87.38 88 SER A C 1
ATOM 704 O O . SER A 1 88 ? -31.563 -21.792 -0.203 1.00 87.38 88 SER A O 1
ATOM 706 N N . VAL A 1 89 ? -31.863 -20.125 -1.695 1.00 91.25 89 VAL A N 1
ATOM 707 C CA . VAL A 1 89 ? -31.962 -19.036 -0.729 1.00 91.25 89 VAL A CA 1
ATOM 708 C C . VAL A 1 89 ? -33.401 -18.549 -0.681 1.00 91.25 89 VAL A C 1
ATOM 710 O O . VAL A 1 89 ? -34.005 -18.319 -1.729 1.00 91.25 89 VAL A O 1
ATOM 713 N N . ARG A 1 90 ? -33.961 -18.380 0.514 1.00 93.31 90 ARG A N 1
ATOM 714 C CA . ARG A 1 90 ? -35.323 -17.879 0.723 1.00 93.31 90 ARG A CA 1
ATOM 715 C C . ARG A 1 90 ? -35.309 -16.647 1.616 1.00 93.31 90 ARG A C 1
ATOM 717 O O . ARG A 1 90 ? -34.650 -16.640 2.647 1.00 93.31 90 ARG A O 1
ATOM 724 N N . ALA A 1 91 ? -36.067 -15.618 1.253 1.00 95.44 91 ALA A N 1
ATOM 725 C CA . ALA A 1 91 ? -36.285 -14.472 2.132 1.00 95.44 91 ALA A CA 1
ATOM 726 C C . ALA A 1 91 ? -37.255 -14.845 3.267 1.00 95.44 91 ALA A C 1
ATOM 728 O O . ALA A 1 91 ? -38.394 -15.241 3.011 1.00 95.44 91 ALA A O 1
ATOM 729 N N . VAL A 1 92 ? -36.830 -14.706 4.523 1.00 94.38 92 VAL A N 1
ATOM 730 C CA . VAL A 1 92 ? -37.650 -15.021 5.712 1.00 94.38 92 VAL A CA 1
ATOM 731 C C . VAL A 1 92 ? -38.621 -13.879 6.038 1.00 94.38 92 VAL A C 1
ATOM 733 O O . VAL A 1 92 ? -39.725 -14.100 6.545 1.00 94.38 92 VAL A O 1
ATOM 736 N N . ILE A 1 93 ? -38.227 -12.654 5.695 1.00 95.00 93 ILE A N 1
ATOM 737 C CA . ILE A 1 93 ? -38.999 -11.413 5.803 1.00 95.00 93 ILE A CA 1
ATOM 738 C C . ILE A 1 93 ? -38.796 -10.569 4.540 1.00 95.00 93 ILE A C 1
ATOM 740 O O . ILE A 1 93 ? -37.953 -10.906 3.711 1.00 95.00 93 ILE A O 1
ATOM 744 N N . ASP A 1 94 ? -39.570 -9.491 4.384 1.00 95.81 94 ASP A N 1
ATOM 745 C CA . ASP A 1 94 ? -39.303 -8.503 3.335 1.00 95.81 94 ASP A CA 1
ATOM 746 C C . ASP A 1 94 ? -37.867 -7.981 3.494 1.00 95.81 94 ASP A C 1
ATOM 748 O O . ASP A 1 94 ? -37.436 -7.620 4.592 1.00 95.81 94 ASP A O 1
ATOM 752 N N . ALA A 1 95 ? -37.117 -8.009 2.399 1.00 96.06 95 ALA A N 1
ATOM 753 C CA . ALA A 1 95 ? -35.675 -7.829 2.396 1.00 96.06 95 ALA A CA 1
ATOM 754 C C . ALA A 1 95 ? -35.226 -7.030 1.171 1.00 96.06 95 ALA A C 1
ATOM 756 O O . ALA A 1 95 ? -35.974 -6.858 0.208 1.00 96.06 95 ALA A O 1
ATOM 757 N N . SER A 1 96 ? -33.987 -6.551 1.190 1.00 95.00 96 SER A N 1
ATOM 758 C CA . SER A 1 96 ? -33.390 -5.825 0.068 1.00 95.00 96 SER A CA 1
ATOM 759 C C . SER A 1 96 ? -31.977 -6.322 -0.187 1.00 95.00 96 SER A C 1
ATOM 761 O O . SER A 1 96 ? -31.208 -6.552 0.749 1.00 95.00 96 SER A O 1
ATOM 763 N N . LEU A 1 97 ? -31.643 -6.469 -1.465 1.00 95.50 97 LEU A N 1
ATOM 764 C CA . LEU A 1 97 ? -30.346 -6.941 -1.932 1.00 95.50 97 LEU A CA 1
ATOM 765 C C . LEU A 1 97 ? -29.645 -5.859 -2.742 1.00 95.50 97 LEU A C 1
ATOM 767 O O . LEU A 1 97 ? -30.281 -5.192 -3.560 1.00 95.50 97 LEU A O 1
ATOM 771 N N . LEU A 1 98 ? -28.334 -5.744 -2.552 1.00 95.88 98 LEU A N 1
ATOM 772 C CA . LEU A 1 98 ? -27.434 -5.089 -3.490 1.00 95.88 98 LEU A CA 1
ATOM 773 C C . LEU A 1 98 ? -26.906 -6.161 -4.446 1.00 95.88 98 LEU A C 1
ATOM 775 O O . LEU A 1 98 ? -26.283 -7.124 -4.005 1.00 95.88 98 LEU A O 1
ATOM 779 N N . ILE A 1 99 ? -27.189 -6.016 -5.736 1.00 95.50 99 ILE A N 1
ATOM 780 C CA . ILE A 1 99 ? -26.912 -7.016 -6.769 1.00 95.50 99 ILE A CA 1
ATOM 781 C C . ILE A 1 99 ? -25.866 -6.466 -7.732 1.00 95.50 99 ILE A C 1
ATOM 783 O O . ILE A 1 99 ? -26.086 -5.421 -8.344 1.00 95.50 99 ILE A O 1
ATOM 787 N N . ILE A 1 100 ? -24.766 -7.196 -7.907 1.00 96.19 100 ILE A N 1
ATOM 788 C CA . ILE A 1 100 ? -23.729 -6.909 -8.903 1.00 96.19 100 ILE A CA 1
ATOM 789 C C . ILE A 1 100 ? -23.674 -8.085 -9.874 1.00 96.19 100 ILE A C 1
ATOM 791 O O . ILE A 1 100 ? -23.502 -9.229 -9.451 1.00 96.19 100 ILE A O 1
ATOM 795 N N . ASN A 1 101 ? -23.850 -7.835 -11.172 1.00 94.62 101 ASN A N 1
ATOM 796 C CA . ASN A 1 101 ? -23.801 -8.915 -12.156 1.00 94.62 101 ASN A CA 1
ATOM 797 C C . ASN A 1 101 ? -22.368 -9.431 -12.314 1.00 94.62 101 ASN A C 1
ATOM 799 O O . ASN A 1 101 ? -21.402 -8.679 -12.188 1.00 94.62 101 ASN A O 1
ATOM 803 N N . GLU A 1 102 ? -22.237 -10.707 -12.661 1.00 90.94 102 GLU A N 1
ATOM 804 C CA . GLU A 1 102 ? -20.937 -11.332 -12.909 1.00 90.94 102 GLU A CA 1
ATOM 805 C C . GLU A 1 102 ? -20.122 -10.600 -13.992 1.00 90.94 102 GLU A C 1
ATOM 807 O O . GLU A 1 102 ? -18.933 -10.352 -13.804 1.00 90.94 102 GLU A O 1
ATOM 812 N N . GLU A 1 103 ? -20.756 -10.196 -15.097 1.00 92.06 103 GLU A N 1
ATOM 813 C CA . GLU A 1 103 ? -20.081 -9.455 -16.173 1.00 92.06 103 GLU A CA 1
ATOM 814 C C . GLU A 1 103 ? -19.509 -8.114 -15.696 1.00 92.06 103 GLU A C 1
ATOM 816 O O . GLU A 1 103 ? -18.412 -7.729 -16.105 1.00 92.06 103 GLU A O 1
ATOM 821 N N . ASP A 1 104 ? -20.229 -7.414 -14.815 1.00 94.75 104 ASP A N 1
ATOM 822 C CA . ASP A 1 104 ? -19.799 -6.127 -14.269 1.00 94.75 104 ASP A CA 1
ATOM 823 C C . ASP A 1 104 ? -18.604 -6.306 -13.317 1.00 94.75 104 ASP A C 1
ATOM 825 O O . ASP A 1 104 ? -17.679 -5.494 -13.338 1.00 94.75 104 ASP A O 1
ATOM 829 N N . LEU A 1 105 ? -18.555 -7.410 -12.557 1.00 93.19 105 LEU A N 1
ATOM 830 C CA . LEU A 1 105 ? -17.387 -7.766 -11.741 1.00 93.19 105 LEU A CA 1
ATOM 831 C C . LEU A 1 105 ? -16.162 -8.105 -12.599 1.00 93.19 105 LEU A C 1
ATOM 833 O O . LEU A 1 105 ? -15.065 -7.635 -12.307 1.00 93.19 105 LEU A O 1
ATOM 837 N N . TYR A 1 106 ? -16.321 -8.870 -13.684 1.00 90.56 106 TYR A N 1
ATOM 838 C CA . TYR A 1 106 ? -15.198 -9.127 -14.593 1.00 90.56 106 TYR A CA 1
ATOM 839 C C . TYR A 1 106 ? -14.684 -7.843 -15.246 1.00 90.56 106 TYR A C 1
ATOM 841 O O . TYR A 1 106 ? -13.472 -7.651 -15.329 1.00 90.56 106 TYR A O 1
ATOM 849 N N . ARG A 1 107 ? -15.581 -6.944 -15.674 1.00 91.81 107 ARG A N 1
ATOM 850 C CA . ARG A 1 107 ? -15.186 -5.630 -16.205 1.00 91.81 107 ARG A CA 1
ATOM 851 C C . ARG A 1 107 ? -14.426 -4.817 -15.166 1.00 91.81 107 ARG A C 1
ATOM 853 O O . ARG A 1 107 ? -13.372 -4.286 -15.497 1.00 91.81 107 ARG A O 1
ATOM 860 N N . PHE A 1 108 ? -14.906 -4.793 -13.924 1.00 94.25 108 PHE A N 1
ATOM 861 C CA . PHE A 1 108 ? -14.221 -4.144 -12.810 1.00 94.25 108 PHE A CA 1
ATOM 862 C C . PHE A 1 108 ? -12.779 -4.655 -12.643 1.00 94.25 108 PHE A C 1
ATOM 864 O O . PHE A 1 108 ? -11.849 -3.851 -12.605 1.00 94.25 108 PHE A O 1
ATOM 871 N N . PHE A 1 109 ? -12.570 -5.975 -12.642 1.00 92.00 109 PHE A N 1
ATOM 872 C CA . PHE A 1 109 ? -11.233 -6.574 -12.523 1.00 92.00 109 PHE A CA 1
ATOM 873 C C . PHE A 1 109 ? -10.314 -6.300 -13.717 1.00 92.00 109 PHE A C 1
ATOM 875 O O . PHE A 1 109 ? -9.102 -6.205 -13.545 1.00 92.00 109 PHE A O 1
ATOM 882 N N . VAL A 1 110 ? -10.866 -6.158 -14.924 1.00 89.44 110 VAL A N 1
ATOM 883 C CA . VAL A 1 110 ? -10.091 -5.741 -16.104 1.00 89.44 110 VAL A CA 1
ATOM 884 C C . VAL A 1 110 ? -9.662 -4.276 -15.983 1.00 89.44 110 VAL A C 1
ATOM 886 O O . VAL A 1 110 ? -8.566 -3.924 -16.412 1.00 89.44 110 VAL A O 1
ATOM 889 N N . THR A 1 111 ? -10.507 -3.426 -15.394 1.00 90.06 111 THR A N 1
ATOM 890 C CA . THR A 1 111 ? -10.220 -1.995 -15.210 1.00 90.06 111 THR A CA 1
ATOM 891 C C . THR A 1 111 ? -9.380 -1.673 -13.975 1.00 90.06 111 THR A C 1
ATOM 893 O O . THR A 1 111 ? -8.806 -0.595 -13.929 1.00 90.06 111 THR A O 1
ATOM 896 N N . SER A 1 112 ? -9.286 -2.575 -12.992 1.00 92.25 112 SER A N 1
ATOM 897 C CA . SER A 1 112 ? -8.391 -2.439 -11.836 1.00 92.25 112 SER A CA 1
ATOM 898 C C . SER A 1 112 ? -7.677 -3.759 -11.547 1.00 92.25 112 SER A C 1
ATOM 900 O O . SER A 1 112 ? -8.228 -4.690 -10.944 1.00 92.25 112 SER A O 1
ATOM 902 N N . TYR A 1 113 ? -6.409 -3.822 -11.957 1.00 90.12 113 TYR A N 1
ATOM 903 C CA . TYR A 1 113 ? -5.552 -4.983 -11.728 1.00 90.12 113 TYR A CA 1
ATOM 904 C C . TYR A 1 113 ? -5.268 -5.188 -10.230 1.00 90.12 113 TYR A C 1
ATOM 906 O O . TYR A 1 113 ? -5.338 -6.313 -9.723 1.00 90.12 113 TYR A O 1
ATOM 914 N N . LYS A 1 114 ? -5.029 -4.105 -9.481 1.00 92.12 114 LYS A N 1
ATOM 915 C CA . LYS A 1 114 ? -4.848 -4.166 -8.022 1.00 92.12 114 LYS A CA 1
ATOM 916 C C . LYS A 1 114 ? -6.085 -4.684 -7.287 1.00 92.12 114 LYS A C 1
ATOM 918 O O . LYS A 1 114 ? -5.942 -5.484 -6.355 1.00 92.12 114 LYS A O 1
ATOM 923 N N . ALA A 1 115 ? -7.291 -4.311 -7.725 1.00 93.94 115 ALA A N 1
ATOM 924 C CA . ALA A 1 115 ? -8.518 -4.849 -7.148 1.00 93.94 115 ALA A CA 1
ATOM 925 C C . ALA A 1 115 ? -8.655 -6.358 -7.393 1.00 93.94 115 ALA A C 1
ATOM 927 O O . ALA A 1 115 ? -8.997 -7.082 -6.456 1.00 93.94 115 ALA A O 1
ATOM 928 N N . LEU A 1 116 ? -8.332 -6.846 -8.600 1.00 92.31 116 LEU A N 1
ATOM 929 C CA . LEU A 1 116 ? -8.289 -8.284 -8.893 1.00 92.31 116 LEU A CA 1
ATOM 930 C C . LEU A 1 116 ? -7.317 -9.016 -7.964 1.00 92.31 116 LEU A C 1
ATOM 932 O O . LEU A 1 116 ? -7.674 -10.031 -7.367 1.00 92.31 116 LEU A O 1
ATOM 936 N N . ARG A 1 117 ? -6.091 -8.503 -7.826 1.00 90.44 117 ARG A N 1
ATOM 937 C CA . ARG A 1 117 ? -5.066 -9.112 -6.972 1.00 90.44 117 ARG A CA 1
ATOM 938 C C . ARG A 1 117 ? -5.546 -9.249 -5.530 1.00 90.44 117 ARG A C 1
ATOM 940 O O . ARG A 1 117 ? -5.430 -10.328 -4.946 1.00 90.44 117 ARG A O 1
ATOM 947 N N . GLY A 1 118 ? -6.086 -8.168 -4.965 1.00 93.00 118 GLY A N 1
ATOM 948 C CA . GLY A 1 118 ? -6.623 -8.194 -3.609 1.00 93.00 118 GLY A CA 1
ATOM 949 C C . GLY A 1 118 ? -7.787 -9.177 -3.479 1.00 93.00 118 GLY A C 1
ATOM 950 O O . GLY A 1 118 ? -7.801 -9.984 -2.557 1.00 93.00 118 GLY A O 1
ATOM 951 N N . TYR A 1 119 ? -8.683 -9.208 -4.468 1.00 93.50 119 TYR A N 1
ATOM 952 C CA . TYR A 1 119 ? -9.846 -10.093 -4.498 1.00 93.50 119 TYR A CA 1
ATOM 953 C C . TYR A 1 119 ? -9.455 -11.576 -4.487 1.00 93.50 119 TYR A C 1
ATOM 955 O O . TYR A 1 119 ? -9.951 -12.340 -3.659 1.00 93.50 119 TYR A O 1
ATOM 963 N N . VAL A 1 120 ? -8.518 -11.989 -5.347 1.00 90.38 120 VAL A N 1
ATOM 964 C CA . VAL A 1 120 ? -8.055 -13.387 -5.404 1.00 90.38 120 VAL A CA 1
ATOM 965 C C . VAL A 1 120 ? -7.343 -13.786 -4.104 1.00 90.38 120 VAL A C 1
ATOM 967 O O . VAL A 1 120 ? -7.543 -14.896 -3.606 1.00 90.38 120 VAL A O 1
ATOM 970 N N . ARG A 1 121 ? -6.550 -12.886 -3.502 1.00 90.00 121 ARG A N 1
ATOM 971 C CA . ARG A 1 121 ? -5.932 -13.141 -2.189 1.00 90.00 121 ARG A CA 1
ATOM 972 C C . ARG A 1 121 ? -6.971 -13.283 -1.086 1.00 90.00 121 ARG A C 1
ATOM 974 O O . ARG A 1 121 ? -6.822 -14.184 -0.262 1.00 90.00 121 ARG A O 1
ATOM 981 N N . THR A 1 122 ? -8.015 -12.456 -1.092 1.00 92.19 122 THR A N 1
ATOM 982 C CA . THR A 1 122 ? -9.115 -12.586 -0.138 1.00 92.19 122 THR A CA 1
ATOM 983 C C . THR A 1 122 ? -9.803 -13.934 -0.291 1.00 92.19 122 THR A C 1
ATOM 985 O O . THR A 1 122 ? -9.926 -14.626 0.711 1.00 92.19 122 THR A O 1
ATOM 988 N N . ILE A 1 123 ? -10.184 -14.346 -1.510 1.00 90.81 123 ILE A N 1
ATOM 989 C CA . ILE A 1 123 ? -10.815 -15.656 -1.781 1.00 90.81 123 ILE A CA 1
ATOM 990 C C . ILE A 1 123 ? -10.017 -16.796 -1.149 1.00 90.81 123 ILE A C 1
ATOM 992 O O . ILE A 1 123 ? -10.584 -17.628 -0.441 1.00 90.81 123 ILE A O 1
ATOM 996 N N . ASN A 1 124 ? -8.701 -16.806 -1.378 1.00 86.31 124 ASN A N 1
ATOM 997 C CA . ASN A 1 124 ? -7.817 -17.827 -0.827 1.00 86.31 124 ASN A CA 1
ATOM 998 C C . ASN A 1 124 ? -7.840 -17.849 0.711 1.00 86.31 124 ASN A C 1
ATOM 1000 O O . ASN A 1 124 ? -7.775 -18.910 1.322 1.00 86.31 124 ASN A O 1
ATOM 1004 N N . ARG A 1 125 ? -7.918 -16.673 1.341 1.00 88.25 125 ARG A N 1
ATOM 1005 C CA . ARG A 1 125 ? -7.878 -16.506 2.802 1.00 88.25 125 ARG A CA 1
ATOM 1006 C C . ARG A 1 125 ? -9.177 -16.891 3.486 1.00 88.25 125 ARG A C 1
ATOM 1008 O O . ARG A 1 125 ? -9.135 -17.518 4.533 1.00 88.25 125 ARG A O 1
ATOM 1015 N N . ILE A 1 126 ? -10.314 -16.578 2.869 1.00 88.06 126 ILE A N 1
ATOM 1016 C CA . ILE A 1 126 ? -11.629 -17.005 3.367 1.00 88.06 126 ILE A CA 1
ATOM 1017 C C . ILE A 1 126 ? -11.915 -18.492 3.088 1.00 88.06 126 ILE A C 1
ATOM 1019 O O . ILE A 1 126 ? -12.986 -18.980 3.435 1.00 88.06 126 ILE A O 1
ATOM 1023 N N . GLY A 1 127 ? -10.981 -19.216 2.456 1.00 86.31 127 GLY A N 1
ATOM 1024 C CA . GLY A 1 127 ? -11.058 -20.665 2.259 1.00 86.31 127 GLY A CA 1
ATOM 1025 C C . GLY A 1 127 ? -11.976 -21.116 1.120 1.00 86.31 127 GLY A C 1
ATOM 1026 O O . GLY A 1 127 ? -12.412 -22.266 1.116 1.00 86.31 127 GLY A O 1
ATOM 1027 N N . LEU A 1 128 ? -12.291 -20.244 0.156 1.00 87.12 128 LEU A N 1
ATOM 1028 C CA . LEU A 1 128 ? -13.050 -20.645 -1.032 1.00 87.12 128 LEU A CA 1
ATOM 1029 C C . LEU A 1 128 ? -12.119 -21.275 -2.078 1.00 87.12 128 LEU A C 1
ATOM 1031 O O . LEU A 1 128 ? -11.018 -20.784 -2.328 1.00 87.12 128 LEU A O 1
ATOM 1035 N N . GLU A 1 129 ? -12.587 -22.334 -2.740 1.00 86.81 129 GLU A N 1
ATOM 1036 C CA . GLU A 1 129 ? -11.821 -23.016 -3.784 1.00 86.81 129 GLU A CA 1
ATOM 1037 C C . GLU A 1 129 ? -11.703 -22.148 -5.046 1.00 86.81 129 GLU A C 1
ATOM 1039 O O . GLU A 1 129 ? -12.701 -21.739 -5.650 1.00 86.81 129 GLU A O 1
ATOM 1044 N N . ILE A 1 130 ? -10.463 -21.857 -5.442 1.00 87.31 130 ILE A N 1
ATOM 1045 C CA . ILE A 1 130 ? -10.151 -21.066 -6.634 1.00 87.31 130 ILE A CA 1
ATOM 1046 C C . ILE A 1 130 ? -10.263 -21.957 -7.875 1.00 87.31 130 ILE A C 1
ATOM 1048 O O . ILE A 1 130 ? -9.603 -22.991 -7.959 1.00 87.31 130 ILE A O 1
ATOM 1052 N N . SER A 1 131 ? -11.023 -21.495 -8.867 1.00 87.94 131 SER A N 1
ATOM 1053 C CA . SER A 1 131 ? -11.164 -22.149 -10.176 1.00 87.94 131 SER A CA 1
ATOM 1054 C C . SER A 1 131 ? -9.855 -22.222 -10.959 1.00 87.94 131 SER A C 1
ATOM 1056 O O . SER A 1 131 ? -8.954 -21.410 -10.758 1.00 87.94 131 SER A O 1
ATOM 1058 N N . ASP A 1 132 ? -9.755 -23.110 -11.950 1.00 84.94 132 ASP A N 1
ATOM 1059 C CA . ASP A 1 132 ? -8.566 -23.194 -12.819 1.00 84.94 132 ASP A CA 1
ATOM 1060 C C . ASP A 1 132 ? -8.264 -21.889 -13.573 1.00 84.94 132 ASP A C 1
ATOM 1062 O O . ASP A 1 132 ? -7.104 -21.566 -13.834 1.00 84.94 132 ASP A O 1
ATOM 1066 N N . VAL A 1 133 ? -9.297 -21.104 -13.895 1.00 82.75 133 VAL A N 1
ATOM 1067 C CA . VAL A 1 133 ? -9.126 -19.760 -14.465 1.00 82.75 133 VAL A CA 1
ATOM 1068 C C . VAL A 1 133 ? -8.535 -18.814 -13.422 1.00 82.75 133 VAL A C 1
ATOM 1070 O O . VAL A 1 133 ? -7.583 -18.101 -13.729 1.00 82.75 133 VAL A O 1
ATOM 1073 N N . GLY A 1 134 ? -9.056 -18.835 -12.192 1.00 83.12 134 GLY A N 1
ATOM 1074 C CA . GLY A 1 134 ? -8.543 -18.047 -11.071 1.00 83.12 134 GLY A CA 1
ATOM 1075 C C . GLY A 1 134 ? -7.103 -18.401 -10.699 1.00 83.12 134 GLY A C 1
ATOM 1076 O O . GLY A 1 134 ? -6.300 -17.503 -10.452 1.00 83.12 134 GLY A O 1
ATOM 1077 N N . LYS A 1 135 ? -6.737 -19.691 -10.746 1.00 83.62 135 LYS A N 1
ATOM 1078 C CA . LYS A 1 135 ? -5.382 -20.174 -10.442 1.00 83.62 135 LYS A CA 1
ATOM 1079 C C . LYS A 1 135 ? -4.330 -19.511 -11.323 1.00 83.62 135 LYS A C 1
ATOM 1081 O O . LYS A 1 135 ? -3.272 -19.182 -10.808 1.00 83.62 135 LYS A O 1
ATOM 1086 N N . LYS A 1 136 ? -4.631 -19.218 -12.595 1.00 82.12 136 LYS A N 1
ATOM 1087 C CA . LYS A 1 136 ? -3.699 -18.515 -13.501 1.00 82.12 136 LYS A CA 1
ATOM 1088 C C . LYS A 1 136 ? -3.291 -17.130 -12.999 1.00 82.12 136 LYS A C 1
ATOM 1090 O O . LYS A 1 136 ? -2.181 -16.702 -13.263 1.00 82.12 136 LYS A O 1
ATOM 1095 N N . TYR A 1 137 ? -4.169 -16.452 -12.263 1.00 76.88 137 TYR A N 1
ATOM 1096 C CA . TYR A 1 137 ? -3.882 -15.156 -11.643 1.00 76.88 137 TYR A CA 1
ATOM 1097 C C . TYR A 1 137 ? -3.254 -15.288 -10.245 1.00 76.88 137 TYR A C 1
ATOM 1099 O O . TYR A 1 137 ? -2.859 -14.292 -9.645 1.00 76.88 137 TYR A O 1
ATOM 1107 N N . PHE A 1 138 ? -3.198 -16.507 -9.699 1.00 65.62 138 PHE A N 1
ATOM 1108 C CA . PHE A 1 138 ? -2.727 -16.800 -8.346 1.00 65.62 138 PHE A CA 1
ATOM 1109 C C . PHE A 1 138 ? -1.334 -17.443 -8.318 1.00 65.62 138 PHE A C 1
ATOM 1111 O O . PHE A 1 138 ? -0.526 -17.121 -7.447 1.00 65.62 138 PHE A O 1
ATOM 1118 N N . THR A 1 139 ? -1.053 -18.372 -9.238 1.00 55.97 139 THR A N 1
ATOM 1119 C CA . THR A 1 139 ? 0.143 -19.231 -9.204 1.00 55.97 139 THR A CA 1
ATOM 1120 C C . THR A 1 139 ? 1.431 -18.490 -9.531 1.00 55.97 139 THR A C 1
ATOM 1122 O O . THR A 1 139 ? 2.482 -18.828 -8.993 1.00 55.97 139 THR A O 1
ATOM 1125 N N . GLU A 1 140 ? 1.355 -17.450 -10.356 1.00 57.97 140 GLU A N 1
ATOM 1126 C CA . GLU A 1 140 ? 2.479 -16.577 -10.666 1.00 57.97 140 GLU A CA 1
ATOM 1127 C C . GLU A 1 140 ? 2.163 -15.197 -10.097 1.00 57.97 140 GLU A C 1
ATOM 1129 O O . GLU A 1 140 ? 1.480 -14.404 -10.730 1.00 57.97 140 GLU A O 1
ATOM 1134 N N . ARG A 1 141 ? 2.595 -14.913 -8.858 1.00 73.50 141 ARG A N 1
ATOM 1135 C CA . ARG A 1 141 ? 2.464 -13.566 -8.277 1.00 73.50 141 ARG A CA 1
ATOM 1136 C C . ARG A 1 141 ? 3.270 -12.584 -9.127 1.00 73.50 141 ARG A C 1
ATOM 1138 O O . ARG A 1 141 ? 4.460 -12.389 -8.871 1.00 73.50 141 ARG A O 1
ATOM 1145 N N . SER A 1 142 ? 2.632 -11.996 -10.133 1.00 89.94 142 SER A N 1
ATOM 1146 C CA . SER A 1 142 ? 3.269 -11.018 -11.001 1.00 89.94 142 SER A CA 1
ATOM 1147 C C . SER A 1 142 ? 3.695 -9.807 -10.191 1.00 89.94 142 SER A C 1
ATOM 1149 O O . SER A 1 142 ? 2.906 -9.246 -9.429 1.00 89.94 142 SER A O 1
ATOM 1151 N N . ARG A 1 143 ? 4.953 -9.409 -10.363 1.00 94.06 143 ARG A N 1
ATOM 1152 C CA . ARG A 1 143 ? 5.518 -8.187 -9.795 1.00 94.06 143 ARG A CA 1
ATOM 1153 C C . ARG A 1 143 ? 5.537 -7.107 -10.865 1.00 94.06 143 ARG A C 1
ATOM 1155 O O . ARG A 1 143 ? 6.165 -7.296 -11.911 1.00 94.06 143 ARG A O 1
ATOM 1162 N N . ILE A 1 144 ? 4.878 -5.985 -10.587 1.00 96.75 144 ILE A N 1
ATOM 1163 C CA . ILE A 1 144 ? 4.882 -4.82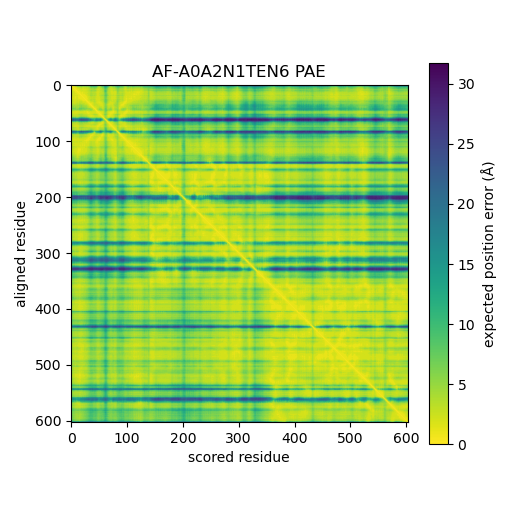0 -11.479 1.00 96.75 144 ILE A CA 1
ATOM 1164 C C . ILE A 1 144 ? 6.018 -3.883 -11.067 1.00 96.75 144 ILE A C 1
ATOM 1166 O O . ILE A 1 144 ? 5.955 -3.222 -10.029 1.00 96.75 144 ILE A O 1
ATOM 1170 N N . VAL A 1 145 ? 7.081 -3.846 -11.866 1.00 98.38 145 VAL A N 1
ATOM 1171 C CA . VAL A 1 145 ? 8.307 -3.102 -11.561 1.00 98.38 145 VAL A CA 1
ATOM 1172 C C . VAL A 1 145 ? 8.406 -1.895 -12.478 1.00 98.38 145 VAL A C 1
ATOM 1174 O O . VAL A 1 145 ? 8.624 -2.037 -13.674 1.00 98.38 145 VAL A O 1
ATOM 1177 N N . THR A 1 146 ? 8.306 -0.694 -11.932 1.00 98.38 146 THR A N 1
ATOM 1178 C CA . THR A 1 146 ? 8.446 0.532 -12.717 1.00 98.38 146 THR A CA 1
ATOM 1179 C C . THR A 1 146 ? 9.856 1.070 -12.610 1.00 98.38 146 THR A C 1
ATOM 1181 O O . THR A 1 146 ? 10.400 1.228 -11.518 1.00 98.38 146 THR A O 1
ATOM 1184 N N . ILE A 1 147 ? 10.442 1.390 -13.756 1.00 97.94 147 ILE A N 1
ATOM 1185 C CA . ILE A 1 147 ? 11.723 2.071 -13.850 1.00 97.94 147 ILE A CA 1
ATOM 1186 C C . ILE A 1 147 ? 11.450 3.440 -14.443 1.00 97.94 147 ILE A C 1
ATOM 1188 O O . ILE A 1 147 ? 10.967 3.569 -15.566 1.00 97.94 147 ILE A O 1
ATOM 1192 N N . TYR A 1 148 ? 11.747 4.463 -13.658 1.00 95.88 148 TYR A N 1
ATOM 1193 C CA . TYR A 1 148 ? 11.316 5.823 -13.915 1.00 95.88 148 TYR A CA 1
ATOM 1194 C C . TYR A 1 148 ? 12.482 6.806 -13.834 1.00 95.88 148 TYR A C 1
ATOM 1196 O O . TYR A 1 148 ? 13.447 6.602 -13.103 1.00 95.88 148 TYR A O 1
ATOM 1204 N N . SER A 1 149 ? 12.400 7.886 -14.604 1.00 92.44 149 SER A N 1
ATOM 1205 C CA . SER A 1 149 ? 13.269 9.049 -14.470 1.00 92.44 149 SER A CA 1
ATOM 1206 C C . SER A 1 149 ? 12.601 10.256 -15.116 1.00 92.44 149 SER A C 1
ATOM 1208 O O . SER A 1 149 ? 12.073 10.151 -16.227 1.00 92.44 149 SER A O 1
ATOM 1210 N N . SER A 1 150 ? 12.691 11.404 -14.449 1.00 88.12 150 SER A N 1
ATOM 1211 C CA . SER A 1 150 ? 12.289 12.714 -14.973 1.00 88.12 150 SER A CA 1
ATOM 1212 C C . SER A 1 150 ? 13.266 13.265 -16.019 1.00 88.12 150 SER A C 1
ATOM 1214 O O . SER A 1 150 ? 12.950 14.227 -16.715 1.00 88.12 150 SER A O 1
ATOM 1216 N N . HIS A 1 151 ? 14.459 12.671 -16.156 1.00 84.31 151 HIS A N 1
ATOM 1217 C CA . HIS A 1 151 ? 15.530 13.218 -16.987 1.00 84.31 151 HIS A CA 1
ATOM 1218 C C . HIS A 1 151 ? 15.816 12.368 -18.220 1.00 84.31 151 HIS A C 1
ATOM 1220 O O . HIS A 1 151 ? 15.964 11.142 -18.159 1.00 84.31 151 HIS A O 1
ATOM 1226 N N . GLU A 1 152 ? 16.008 13.052 -19.346 1.00 81.00 152 GLU A N 1
ATOM 1227 C CA . GLU A 1 152 ? 16.574 12.433 -20.535 1.00 81.00 152 GLU A CA 1
ATOM 1228 C C . GLU A 1 152 ? 17.999 11.932 -20.262 1.00 81.00 152 GLU A C 1
ATOM 1230 O O . GLU A 1 152 ? 18.766 12.538 -19.510 1.00 81.00 152 GLU A O 1
ATOM 1235 N N . LYS A 1 153 ? 18.374 10.822 -20.909 1.00 82.44 153 LYS A N 1
ATOM 1236 C CA . LYS A 1 153 ? 19.721 10.222 -20.829 1.00 82.44 153 LYS A CA 1
ATOM 1237 C C . LYS A 1 153 ? 20.165 9.812 -19.413 1.00 82.44 153 LYS A C 1
ATOM 1239 O O . LYS A 1 153 ? 21.346 9.563 -19.191 1.00 82.44 153 LYS A O 1
ATOM 1244 N N . SER A 1 154 ? 19.240 9.636 -18.472 1.00 86.75 154 SER A N 1
ATOM 1245 C CA . SER A 1 154 ? 19.524 9.123 -17.119 1.00 86.75 154 SER A CA 1
ATOM 1246 C C . SER A 1 154 ? 20.066 7.684 -17.086 1.00 86.75 154 SER A C 1
ATOM 1248 O O . SER A 1 154 ? 20.619 7.247 -16.078 1.00 86.75 154 SER A O 1
ATOM 1250 N N . GLY A 1 155 ? 19.946 6.943 -18.191 1.00 89.00 155 GLY A N 1
ATOM 1251 C CA . GLY A 1 155 ? 20.278 5.517 -18.263 1.00 89.00 155 GLY A CA 1
ATOM 1252 C C . GLY A 1 155 ? 19.115 4.606 -17.865 1.00 89.00 155 GLY A C 1
ATOM 1253 O O . GLY A 1 155 ? 19.312 3.407 -17.715 1.00 89.00 155 GLY A O 1
ATOM 1254 N N . LYS A 1 156 ? 17.902 5.156 -17.741 1.00 92.88 156 LYS A N 1
ATOM 1255 C CA . LYS A 1 156 ? 16.666 4.439 -17.407 1.00 92.88 156 LYS A CA 1
ATOM 1256 C C . LYS A 1 156 ? 16.435 3.167 -18.236 1.00 92.88 156 LYS A C 1
ATOM 1258 O O . LYS A 1 156 ? 16.424 2.077 -17.679 1.00 92.88 156 LYS A O 1
ATOM 1263 N N . SER A 1 157 ? 16.343 3.291 -19.561 1.00 94.00 157 SER A N 1
ATOM 1264 C CA . SER A 1 157 ? 16.077 2.153 -20.457 1.00 94.00 157 SER A CA 1
ATOM 1265 C C . SER A 1 157 ? 17.239 1.151 -20.503 1.00 94.00 157 SER A C 1
ATOM 1267 O O . SER A 1 157 ? 17.031 -0.047 -20.689 1.00 94.00 157 SER A O 1
ATOM 1269 N N . PHE A 1 158 ? 18.473 1.612 -20.263 1.00 93.00 158 PHE A N 1
ATOM 1270 C CA . PHE A 1 158 ? 19.629 0.729 -20.080 1.00 93.00 158 PHE A CA 1
ATOM 1271 C C . PHE A 1 158 ? 19.484 -0.108 -18.802 1.00 93.00 158 PHE A C 1
ATOM 1273 O O . PHE A 1 158 ? 19.619 -1.329 -18.848 1.00 93.00 158 PHE A O 1
ATOM 1280 N N . PHE A 1 159 ? 19.136 0.530 -17.680 1.00 94.81 159 PHE A N 1
ATOM 1281 C CA . PHE A 1 159 ? 18.867 -0.163 -16.422 1.00 94.81 159 PHE A CA 1
ATOM 1282 C C . PHE A 1 159 ? 17.682 -1.131 -16.545 1.00 94.81 159 PHE A C 1
ATOM 1284 O O . PHE A 1 159 ? 17.780 -2.261 -16.077 1.00 94.81 159 PHE A O 1
ATOM 1291 N N . ALA A 1 160 ? 16.616 -0.744 -17.253 1.00 96.69 160 ALA A N 1
ATOM 1292 C CA . ALA A 1 160 ? 15.492 -1.627 -17.560 1.00 96.69 160 ALA A CA 1
ATOM 1293 C C . ALA A 1 160 ? 15.905 -2.871 -18.343 1.00 96.69 160 ALA A C 1
ATOM 1295 O O . ALA A 1 160 ? 15.482 -3.975 -18.009 1.00 96.69 160 ALA A O 1
ATOM 1296 N N . SER A 1 161 ? 16.784 -2.708 -19.331 1.00 96.06 161 SER A N 1
ATOM 1297 C CA . SER A 1 161 ? 17.296 -3.820 -20.135 1.00 96.06 161 SER A CA 1
ATOM 1298 C C . SER A 1 161 ? 18.165 -4.772 -19.306 1.00 96.06 161 SER A C 1
ATOM 1300 O O . SER A 1 161 ? 18.000 -5.988 -19.397 1.00 96.06 161 SER A O 1
ATOM 1302 N N . LEU A 1 162 ? 19.057 -4.237 -18.460 1.00 95.62 162 LEU A N 1
ATOM 1303 C CA . LEU A 1 162 ? 19.872 -5.044 -17.545 1.00 95.62 162 LEU A CA 1
ATOM 1304 C C . LEU A 1 162 ? 19.009 -5.810 -16.536 1.00 95.62 162 LEU A C 1
ATOM 1306 O O . LEU A 1 162 ? 19.194 -7.012 -16.350 1.00 95.62 162 LEU A O 1
ATOM 1310 N N . LEU A 1 163 ? 18.051 -5.127 -15.907 1.00 97.12 163 LEU A N 1
ATOM 1311 C CA . LEU A 1 163 ? 17.177 -5.736 -14.912 1.00 97.12 163 LEU A CA 1
ATOM 1312 C C . LEU A 1 163 ? 16.254 -6.788 -15.539 1.00 97.12 163 LEU A C 1
ATOM 1314 O O . LEU A 1 163 ? 16.055 -7.844 -14.949 1.00 97.12 163 LEU A O 1
ATOM 1318 N N . GLY A 1 164 ? 15.731 -6.539 -16.743 1.00 97.56 164 GLY A N 1
ATOM 1319 C CA . GLY A 1 164 ? 14.915 -7.509 -17.473 1.00 97.56 164 GLY A CA 1
ATOM 1320 C C . GLY A 1 164 ? 15.683 -8.778 -17.835 1.00 97.56 164 GLY A C 1
ATOM 1321 O O . GLY A 1 164 ? 15.174 -9.878 -17.625 1.00 97.56 164 GLY A O 1
ATOM 1322 N N . LEU A 1 165 ? 16.932 -8.643 -18.296 1.00 96.81 165 LEU A N 1
ATOM 1323 C CA . LEU A 1 165 ? 17.825 -9.785 -18.515 1.00 96.81 165 LEU A CA 1
ATOM 1324 C C . LEU A 1 165 ? 18.089 -10.554 -17.217 1.00 96.81 165 LEU A C 1
ATOM 1326 O O . LEU A 1 165 ? 18.011 -11.781 -17.214 1.00 96.81 165 LEU A O 1
ATOM 1330 N N . ASP A 1 166 ? 18.358 -9.860 -16.111 1.00 96.75 166 ASP A N 1
ATOM 1331 C CA . ASP A 1 166 ? 18.598 -10.509 -14.823 1.00 96.75 166 ASP A CA 1
ATOM 1332 C C . ASP A 1 166 ? 17.364 -11.286 -14.331 1.00 96.75 166 ASP A C 1
ATOM 1334 O O . ASP A 1 166 ? 17.442 -12.491 -14.086 1.00 96.75 166 ASP A O 1
ATOM 1338 N N . LEU A 1 167 ? 16.201 -10.629 -14.280 1.00 96.94 167 LEU A N 1
ATOM 1339 C CA . LEU A 1 167 ? 14.944 -11.219 -13.813 1.00 96.94 167 LEU A CA 1
ATOM 1340 C C . LEU A 1 167 ? 14.455 -12.380 -14.684 1.00 96.94 167 LEU A C 1
ATOM 1342 O O . LEU A 1 167 ? 13.884 -13.329 -14.142 1.00 96.94 167 LEU A O 1
ATOM 1346 N N . SER A 1 168 ? 14.751 -12.375 -15.990 1.00 96.62 168 SER A N 1
ATOM 1347 C CA . SER A 1 168 ? 14.415 -13.484 -16.898 1.00 96.62 168 SER A CA 1
ATOM 1348 C C . SER A 1 168 ? 15.026 -14.831 -16.476 1.00 96.62 168 SER A C 1
ATOM 1350 O O . SER A 1 168 ? 14.495 -15.893 -16.805 1.00 96.62 168 SER A O 1
ATOM 1352 N N . ARG A 1 169 ? 16.100 -14.811 -15.672 1.00 94.56 169 ARG A N 1
ATOM 1353 C CA . ARG A 1 169 ? 16.721 -16.010 -15.080 1.00 94.56 169 ARG A CA 1
ATOM 1354 C C . ARG A 1 169 ? 15.930 -16.580 -13.900 1.00 94.56 169 ARG A C 1
ATOM 1356 O O . ARG A 1 169 ? 16.127 -17.733 -13.528 1.00 94.56 169 ARG A O 1
ATOM 1363 N N . HIS A 1 170 ? 15.038 -15.783 -13.316 1.00 93.94 170 HIS A N 1
ATOM 1364 C CA . HIS A 1 170 ? 14.221 -16.126 -12.149 1.00 93.94 170 HIS A CA 1
ATOM 1365 C C . HIS A 1 170 ? 12.738 -16.350 -12.485 1.00 93.94 170 HIS A C 1
ATOM 1367 O O . HIS A 1 170 ? 11.956 -16.722 -11.601 1.00 93.94 170 HIS A O 1
ATOM 1373 N N . GLY A 1 171 ? 12.336 -16.105 -13.733 1.00 94.31 171 GLY A N 1
ATOM 1374 C CA . GLY A 1 171 ? 10.988 -16.342 -14.241 1.00 94.31 171 GLY A CA 1
ATOM 1375 C C . GLY A 1 171 ? 10.682 -15.534 -15.498 1.00 94.31 171 GLY A C 1
ATOM 1376 O O . GLY A 1 171 ? 11.403 -14.599 -15.852 1.00 94.31 171 GLY A O 1
ATOM 1377 N N . LYS A 1 172 ? 9.583 -15.888 -16.168 1.00 96.06 172 LYS A N 1
ATOM 1378 C CA . LYS A 1 172 ? 9.150 -15.231 -17.404 1.00 96.06 172 LYS A CA 1
ATOM 1379 C C . LYS A 1 172 ? 8.932 -13.730 -17.162 1.00 96.06 172 LYS A C 1
ATOM 1381 O O . LYS A 1 172 ? 8.211 -13.336 -16.244 1.00 96.06 172 LYS A O 1
ATOM 1386 N N . THR A 1 173 ? 9.595 -12.906 -17.966 1.00 97.88 173 THR A N 1
ATOM 1387 C CA . THR A 1 173 ? 9.736 -11.456 -17.796 1.00 97.88 173 THR A CA 1
ATOM 1388 C C . THR A 1 173 ? 9.353 -10.732 -19.079 1.00 97.88 173 THR A C 1
ATOM 1390 O O . THR A 1 173 ? 9.760 -11.131 -20.171 1.00 97.88 173 THR A O 1
ATOM 1393 N N . ILE A 1 174 ? 8.601 -9.642 -18.957 1.00 98.12 174 ILE A N 1
ATOM 1394 C CA . ILE A 1 174 ? 8.290 -8.749 -20.075 1.00 98.12 174 ILE A CA 1
ATOM 1395 C C . ILE A 1 174 ? 8.632 -7.303 -19.732 1.00 98.12 174 ILE A C 1
ATOM 1397 O O . ILE A 1 174 ? 8.368 -6.855 -18.618 1.00 98.12 174 ILE A O 1
ATOM 1401 N N . ILE A 1 175 ? 9.203 -6.569 -20.689 1.00 98.50 175 ILE A N 1
ATOM 1402 C CA . ILE A 1 175 ? 9.440 -5.126 -20.575 1.00 98.50 175 ILE A CA 1
ATOM 1403 C C . ILE A 1 175 ? 8.458 -4.379 -21.477 1.00 98.50 175 ILE A C 1
ATOM 1405 O O . ILE A 1 175 ? 8.412 -4.609 -22.687 1.00 98.50 175 ILE A O 1
ATOM 1409 N N . LEU A 1 176 ? 7.688 -3.473 -20.882 1.00 97.50 176 LEU A N 1
ATOM 1410 C CA . LEU A 1 176 ? 6.802 -2.547 -21.572 1.00 97.50 176 LEU A CA 1
ATOM 1411 C C . LEU A 1 176 ? 7.567 -1.254 -21.845 1.00 97.50 176 LEU A C 1
ATOM 1413 O O . LEU A 1 176 ? 7.869 -0.496 -20.920 1.00 97.50 176 LEU A O 1
ATOM 1417 N N . ASP A 1 177 ? 7.886 -1.006 -23.114 1.00 95.81 177 ASP A N 1
ATOM 1418 C CA . ASP A 1 177 ? 8.545 0.231 -23.519 1.00 95.81 177 ASP A CA 1
ATOM 1419 C C . ASP A 1 177 ? 7.523 1.365 -23.614 1.00 95.81 177 ASP A C 1
ATOM 1421 O O . ASP A 1 177 ? 6.744 1.468 -24.571 1.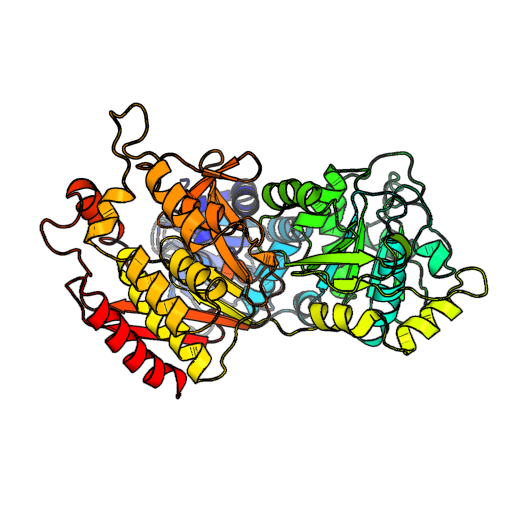00 95.81 177 ASP A O 1
ATOM 1425 N N . MET A 1 178 ? 7.527 2.204 -22.584 1.00 94.06 178 MET A N 1
ATOM 1426 C CA . MET A 1 178 ? 6.670 3.378 -22.451 1.00 94.06 178 MET A CA 1
ATOM 1427 C C . MET A 1 178 ? 7.474 4.674 -22.625 1.00 94.06 178 MET A C 1
ATOM 1429 O O . MET A 1 178 ? 6.974 5.764 -22.341 1.00 94.06 178 MET A O 1
ATOM 1433 N N . SER A 1 179 ? 8.720 4.576 -23.096 1.00 89.50 179 SER A N 1
ATOM 1434 C CA . SER A 1 179 ? 9.532 5.734 -23.447 1.00 89.50 179 SER A CA 1
ATOM 1435 C C . SER A 1 179 ? 9.102 6.272 -24.811 1.00 89.50 179 SER A C 1
ATOM 1437 O O . SER A 1 179 ? 8.903 5.511 -25.746 1.00 89.50 179 SER A O 1
ATOM 1439 N N . TYR A 1 180 ? 8.924 7.587 -24.944 1.00 88.00 180 TYR A N 1
ATOM 1440 C CA . TYR A 1 180 ? 8.552 8.206 -26.228 1.00 88.00 180 TYR A CA 1
ATOM 1441 C C . TYR A 1 180 ? 9.764 8.554 -27.100 1.00 88.00 180 TYR A C 1
ATOM 1443 O O . TYR A 1 180 ? 9.649 8.673 -28.321 1.00 88.00 180 TYR A O 1
ATOM 1451 N N . SER A 1 181 ? 10.923 8.758 -26.477 1.00 84.88 181 SER A N 1
ATOM 1452 C CA . SER A 1 181 ? 12.140 9.248 -27.118 1.00 84.88 181 SER A CA 1
ATOM 1453 C C . SER A 1 181 ? 13.389 8.631 -26.488 1.00 84.88 181 SER A C 1
ATOM 1455 O O . SER A 1 181 ? 13.357 8.102 -25.376 1.00 84.88 181 SER A O 1
ATOM 1457 N N . GLY A 1 182 ? 14.515 8.743 -27.197 1.00 84.31 182 GLY A N 1
ATOM 1458 C CA . GLY A 1 182 ? 15.797 8.180 -26.776 1.00 84.31 182 GLY A CA 1
ATOM 1459 C C . GLY A 1 182 ? 16.030 6.765 -27.305 1.00 84.31 182 GLY A C 1
ATOM 1460 O O . GLY A 1 182 ? 15.314 6.295 -28.184 1.00 84.31 182 GLY A O 1
ATOM 1461 N N . LYS A 1 183 ? 17.086 6.119 -26.798 1.00 86.31 183 LYS A N 1
ATOM 1462 C CA . LYS A 1 183 ? 17.418 4.730 -27.138 1.00 86.31 183 LYS A CA 1
ATOM 1463 C C . LYS A 1 183 ? 16.474 3.792 -26.382 1.00 86.31 183 LYS A C 1
ATOM 1465 O O . LYS A 1 183 ? 16.466 3.816 -25.150 1.00 86.31 183 LYS A O 1
ATOM 1470 N N . SER A 1 184 ? 15.719 2.992 -27.125 1.00 91.00 184 SER A N 1
ATOM 1471 C CA . SER A 1 184 ? 14.706 2.067 -26.619 1.00 91.00 184 SER A CA 1
ATOM 1472 C C . SER A 1 184 ? 15.339 0.813 -26.008 1.00 91.00 184 SER A C 1
ATOM 1474 O O . SER A 1 184 ? 16.468 0.441 -26.336 1.00 91.00 184 SER A O 1
ATOM 1476 N N . VAL A 1 185 ? 14.593 0.110 -25.151 1.00 94.19 185 VAL A N 1
ATOM 1477 C CA . VAL A 1 185 ? 14.951 -1.243 -24.686 1.00 94.19 185 VAL A CA 1
ATOM 1478 C C . VAL A 1 185 ? 15.105 -2.238 -25.846 1.00 94.19 185 VAL A C 1
ATOM 1480 O O . VAL A 1 185 ? 15.939 -3.136 -25.762 1.00 94.19 185 VAL A O 1
ATOM 1483 N N . PHE A 1 186 ? 14.383 -2.039 -26.957 1.00 94.75 186 PHE A N 1
ATOM 1484 C CA . PHE A 1 186 ? 14.534 -2.840 -28.177 1.00 94.75 186 PHE A CA 1
ATOM 1485 C C . PHE A 1 186 ? 15.938 -2.688 -28.778 1.00 94.75 186 PHE A C 1
ATOM 1487 O O . PHE A 1 186 ? 16.562 -3.683 -29.137 1.00 94.75 186 PHE A O 1
ATOM 1494 N N . ASP A 1 187 ? 16.481 -1.465 -28.791 1.00 92.06 187 ASP A N 1
ATOM 1495 C CA . ASP A 1 187 ? 17.827 -1.190 -29.310 1.00 92.06 187 ASP A CA 1
ATOM 1496 C C . ASP A 1 187 ? 18.933 -1.765 -28.410 1.00 92.06 187 ASP A C 1
ATOM 1498 O O . ASP A 1 187 ? 20.028 -2.075 -28.875 1.00 92.06 187 ASP A O 1
ATOM 1502 N N . TYR A 1 188 ? 18.704 -1.840 -27.095 1.00 92.00 188 TYR A N 1
ATOM 1503 C CA . TYR A 1 188 ? 19.667 -2.429 -26.157 1.00 92.00 188 TYR A CA 1
ATOM 1504 C C . TYR A 1 188 ? 19.701 -3.955 -26.244 1.00 92.00 188 TYR A C 1
ATOM 1506 O O . TYR A 1 188 ? 20.760 -4.556 -26.059 1.00 92.00 188 TYR A O 1
ATOM 1514 N N . LEU A 1 189 ? 18.554 -4.571 -26.519 1.00 94.00 189 LEU A N 1
ATOM 1515 C CA . LEU A 1 189 ? 18.382 -6.021 -26.533 1.00 94.00 189 LEU A CA 1
ATOM 1516 C C . LEU A 1 189 ? 18.441 -6.631 -27.939 1.00 94.00 189 LEU A C 1
ATOM 1518 O O . LEU A 1 189 ? 18.184 -7.822 -28.073 1.00 94.00 189 LEU A O 1
ATOM 1522 N N . ASP A 1 190 ? 18.810 -5.831 -28.945 1.00 92.00 190 ASP A N 1
ATOM 1523 C CA . ASP A 1 190 ? 18.928 -6.229 -30.355 1.00 92.00 190 ASP A CA 1
ATOM 1524 C C . ASP A 1 190 ? 17.653 -6.912 -30.888 1.00 92.00 190 ASP A C 1
ATOM 1526 O O . ASP A 1 190 ? 17.681 -7.949 -31.548 1.00 92.00 190 ASP A O 1
ATOM 1530 N N . ALA A 1 191 ? 16.501 -6.335 -30.537 1.00 92.50 191 ALA A N 1
ATOM 1531 C CA . ALA A 1 191 ? 15.184 -6.864 -30.860 1.00 92.50 191 ALA A CA 1
ATOM 1532 C C . ALA A 1 191 ? 14.462 -5.976 -31.876 1.00 92.50 191 ALA A C 1
ATOM 1534 O O . ALA A 1 191 ? 14.612 -4.751 -31.894 1.00 92.50 191 ALA A O 1
ATOM 1535 N N . LYS A 1 192 ? 13.613 -6.581 -32.711 1.00 91.00 192 LYS A N 1
ATOM 1536 C CA . LYS A 1 192 ? 12.840 -5.832 -33.702 1.00 91.00 192 LYS A CA 1
ATOM 1537 C C . LYS A 1 192 ? 11.775 -4.980 -33.011 1.00 91.00 192 LYS A C 1
ATOM 1539 O O . LYS A 1 192 ? 10.844 -5.508 -32.409 1.00 91.00 192 LYS A O 1
ATOM 1544 N N . ILE A 1 193 ? 11.860 -3.657 -33.161 1.00 89.12 193 ILE A N 1
ATOM 1545 C CA . ILE A 1 193 ? 10.827 -2.754 -32.642 1.00 89.12 193 ILE A CA 1
ATOM 1546 C C . ILE A 1 193 ? 9.494 -2.964 -33.378 1.00 89.12 193 ILE A C 1
ATOM 1548 O O . ILE A 1 193 ? 9.416 -2.918 -34.611 1.00 89.12 193 ILE A O 1
ATOM 1552 N N . THR A 1 194 ? 8.431 -3.212 -32.614 1.00 87.94 194 THR A N 1
ATOM 1553 C CA . THR A 1 194 ? 7.062 -3.336 -33.129 1.00 87.94 194 THR A CA 1
ATOM 1554 C C . THR A 1 194 ? 6.355 -1.979 -33.130 1.00 87.94 194 THR A C 1
ATOM 1556 O O . THR A 1 194 ? 6.803 -1.024 -32.495 1.00 87.94 194 THR A O 1
ATOM 1559 N N . SER A 1 195 ? 5.256 -1.845 -33.880 1.00 85.94 195 SER A N 1
ATOM 1560 C CA . SER A 1 195 ? 4.477 -0.599 -33.895 1.00 85.94 195 SER A CA 1
ATOM 1561 C C . SER A 1 195 ? 3.863 -0.323 -32.515 1.00 85.94 195 SER A C 1
ATOM 1563 O O . SER A 1 195 ? 3.252 -1.248 -31.959 1.00 85.94 195 SER A O 1
ATOM 1565 N N . PRO A 1 196 ? 3.924 0.922 -32.005 1.00 84.69 196 PRO A N 1
ATOM 1566 C CA . PRO A 1 196 ? 3.422 1.247 -30.676 1.00 84.69 196 PRO A CA 1
ATOM 1567 C C . PRO A 1 196 ? 1.932 0.916 -30.547 1.00 84.69 196 PRO A C 1
ATOM 1569 O O . PRO A 1 196 ? 1.138 1.109 -31.479 1.00 84.69 196 PRO A O 1
ATOM 1572 N N . PHE A 1 197 ? 1.545 0.387 -29.387 1.00 81.06 197 PHE A N 1
ATOM 1573 C CA . PHE A 1 197 ? 0.156 0.031 -29.093 1.00 81.06 197 PHE A CA 1
ATOM 1574 C C . PHE A 1 197 ? -0.793 1.240 -29.067 1.00 81.06 197 PHE A C 1
ATOM 1576 O O . PHE A 1 197 ? -1.986 1.075 -29.302 1.00 81.06 197 PHE A O 1
ATOM 1583 N N . SER A 1 198 ? -0.259 2.453 -28.894 1.00 64.62 198 SER A N 1
ATOM 1584 C CA . SER A 1 198 ? -0.989 3.731 -28.930 1.00 64.62 198 SER A CA 1
ATOM 1585 C C . SER A 1 198 ? -1.788 4.015 -30.215 1.00 64.62 198 SER A C 1
ATOM 1587 O O . SER A 1 198 ? -2.648 4.896 -30.228 1.00 64.62 198 SER A O 1
ATOM 1589 N N . GLN A 1 199 ? -1.525 3.308 -31.319 1.00 59.72 199 GLN A N 1
ATOM 1590 C CA . GLN A 1 199 ? -2.223 3.517 -32.590 1.00 59.72 199 GLN A CA 1
ATOM 1591 C C . GLN A 1 199 ? -3.548 2.741 -32.645 1.00 59.72 199 GLN A C 1
ATOM 1593 O O . GLN A 1 199 ? -3.573 1.543 -32.359 1.00 59.72 199 GLN A O 1
ATOM 1598 N N . LYS A 1 200 ? -4.637 3.419 -33.064 1.00 53.62 200 LYS A N 1
ATOM 1599 C CA . LYS A 1 200 ? -5.993 2.847 -33.210 1.00 53.62 200 LYS A CA 1
ATOM 1600 C C . LYS A 1 200 ? -5.947 1.447 -33.835 1.00 53.62 200 LYS A C 1
ATOM 1602 O O . LYS A 1 200 ? -5.395 1.255 -34.919 1.00 53.62 200 LYS A O 1
ATOM 1607 N N . GLN A 1 201 ? -6.541 0.488 -33.131 1.00 58.75 201 GLN A N 1
ATOM 1608 C CA . GLN A 1 201 ? -6.647 -0.904 -33.558 1.00 58.75 201 GLN A CA 1
ATOM 1609 C C . GLN A 1 201 ? -7.490 -1.019 -34.839 1.00 58.75 201 GLN A C 1
ATOM 1611 O O . GLN A 1 201 ? -8.360 -0.185 -35.098 1.00 58.75 201 GLN A O 1
ATOM 1616 N N . LYS A 1 202 ? -7.242 -2.062 -35.642 1.00 53.47 202 LYS A N 1
ATOM 1617 C CA . LYS A 1 202 ? -8.149 -2.430 -36.739 1.00 53.47 202 LYS A CA 1
ATOM 1618 C C . LYS A 1 202 ? -9.481 -2.885 -36.132 1.00 53.47 202 LYS A C 1
ATOM 1620 O O . LYS A 1 202 ? -9.481 -3.608 -35.138 1.00 53.47 202 LYS A O 1
ATOM 1625 N N . GLU A 1 203 ? -10.603 -2.471 -36.716 1.00 46.44 203 GLU A N 1
ATOM 1626 C CA . GLU A 1 203 ? -11.930 -2.904 -36.264 1.00 46.44 203 GLU A CA 1
ATOM 1627 C C . GLU A 1 203 ? -12.019 -4.444 -36.257 1.00 46.44 203 GLU A C 1
ATOM 1629 O O . GLU A 1 203 ? -11.739 -5.091 -37.266 1.00 46.44 203 GLU A O 1
ATOM 1634 N N . GLY A 1 204 ? -12.385 -5.031 -35.111 1.00 53.00 204 GLY A N 1
ATOM 1635 C CA . GLY A 1 204 ? -12.693 -6.461 -34.973 1.00 53.00 204 GLY A CA 1
ATOM 1636 C C . GLY A 1 204 ? -11.614 -7.372 -34.365 1.00 53.00 204 GLY A C 1
ATOM 1637 O O . GLY A 1 204 ? -11.926 -8.528 -34.088 1.00 53.00 204 GLY A O 1
ATOM 1638 N N . SER A 1 205 ? -10.383 -6.909 -34.110 1.00 60.12 205 SER A N 1
ATOM 1639 C CA . SER A 1 205 ? -9.357 -7.723 -33.423 1.00 60.12 205 SER A CA 1
ATOM 1640 C C . SER A 1 205 ? -9.537 -7.704 -31.901 1.00 60.12 205 SER A C 1
ATOM 1642 O O . SER A 1 205 ? -9.685 -6.627 -31.322 1.00 60.12 205 SER A O 1
ATOM 1644 N N . SER A 1 206 ?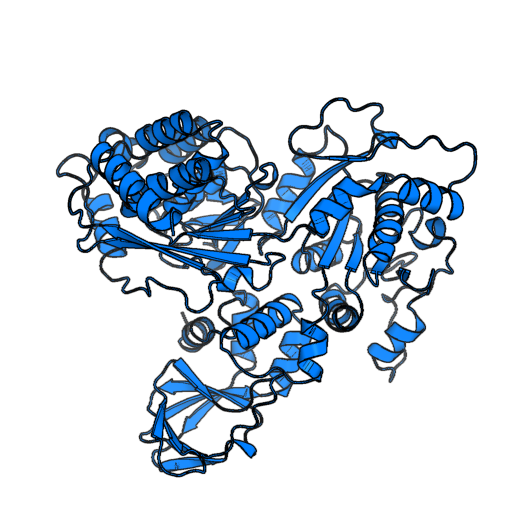 -9.477 -8.862 -31.230 1.00 70.62 206 SER A N 1
ATOM 1645 C CA . SER A 1 206 ? -9.492 -8.893 -29.759 1.00 70.62 206 SER A CA 1
ATOM 1646 C C . SER A 1 206 ? -8.164 -8.374 -29.190 1.00 70.62 206 SER A C 1
ATOM 1648 O O . SER A 1 206 ? -7.104 -8.585 -29.780 1.00 70.62 206 SER A O 1
ATOM 1650 N N . MET A 1 207 ? -8.197 -7.716 -28.023 1.00 72.50 207 MET A N 1
ATOM 1651 C CA . MET A 1 207 ? -6.988 -7.195 -27.362 1.00 72.50 207 MET A CA 1
ATOM 1652 C C . MET A 1 207 ? -5.921 -8.285 -27.178 1.00 72.50 207 MET A C 1
ATOM 1654 O O . MET A 1 207 ? -4.748 -8.049 -27.435 1.00 72.50 207 MET A O 1
ATOM 1658 N N . GLU A 1 208 ? -6.335 -9.500 -26.816 1.00 76.31 208 GLU A N 1
ATOM 1659 C CA . GLU A 1 208 ? -5.446 -10.655 -26.662 1.00 76.31 208 GLU A CA 1
ATOM 1660 C C . GLU A 1 208 ? -4.711 -11.027 -27.961 1.00 76.31 208 GLU A C 1
ATOM 1662 O O . GLU A 1 208 ? -3.514 -11.308 -27.926 1.00 76.31 208 GLU A O 1
ATOM 1667 N N . GLN A 1 209 ? -5.393 -11.005 -29.110 1.00 79.50 209 GLN A N 1
ATOM 1668 C CA . GLN A 1 209 ? -4.755 -11.281 -30.402 1.00 79.50 209 GLN A CA 1
ATOM 1669 C C . GLN A 1 209 ? -3.716 -10.212 -30.740 1.00 79.50 209 GLN A C 1
ATOM 1671 O O . GLN A 1 209 ? -2.587 -10.541 -31.097 1.00 79.50 209 GLN A O 1
ATOM 1676 N N . VAL A 1 210 ? -4.066 -8.938 -30.544 1.00 79.25 210 VAL A N 1
ATOM 1677 C CA . VAL A 1 210 ? -3.155 -7.817 -30.809 1.00 79.25 210 VAL A CA 1
ATOM 1678 C C . VAL A 1 210 ? -1.921 -7.879 -29.909 1.00 79.25 210 VAL A C 1
ATOM 1680 O O . VAL A 1 210 ? -0.815 -7.612 -30.374 1.00 79.25 210 VAL A O 1
ATOM 1683 N N . LEU A 1 211 ? -2.088 -8.244 -28.634 1.00 83.88 211 LEU A N 1
ATOM 1684 C CA . LEU A 1 211 ? -0.967 -8.414 -27.711 1.00 83.88 211 LEU A CA 1
ATOM 1685 C C . LEU A 1 211 ? -0.041 -9.541 -28.179 1.00 83.88 211 LEU A C 1
ATOM 1687 O O . LEU A 1 211 ? 1.157 -9.312 -28.322 1.00 83.88 211 LEU A O 1
ATOM 1691 N N . LYS A 1 212 ? -0.579 -10.722 -28.507 1.00 84.56 212 LYS A N 1
ATOM 1692 C CA . LYS A 1 212 ? 0.232 -11.859 -28.982 1.00 84.56 212 LYS A CA 1
ATOM 1693 C C . LYS A 1 212 ? 1.017 -11.548 -30.259 1.00 84.56 212 LYS A C 1
ATOM 1695 O O . LYS A 1 212 ? 2.132 -12.030 -30.400 1.00 84.56 212 LYS A O 1
ATOM 1700 N N . GLU A 1 213 ? 0.462 -10.748 -31.167 1.00 85.94 213 GLU A N 1
ATOM 1701 C CA . GLU A 1 213 ? 1.131 -10.366 -32.421 1.00 85.94 213 GLU A CA 1
ATOM 1702 C C . GLU A 1 213 ? 2.237 -9.315 -32.245 1.00 85.94 213 GLU A C 1
ATOM 1704 O O . GLU A 1 213 ? 3.130 -9.221 -33.087 1.00 85.94 213 GLU A O 1
ATOM 1709 N N . ARG A 1 214 ? 2.166 -8.485 -31.195 1.00 90.12 214 ARG A N 1
ATOM 1710 C CA . ARG A 1 214 ? 3.072 -7.337 -31.000 1.00 90.12 214 ARG A CA 1
ATOM 1711 C C . ARG A 1 214 ? 4.129 -7.537 -29.920 1.00 90.12 214 ARG A C 1
ATOM 1713 O O . ARG A 1 214 ? 5.037 -6.706 -29.829 1.00 90.12 214 ARG A O 1
ATOM 1720 N N . ILE A 1 215 ? 3.994 -8.577 -29.101 1.00 94.69 215 ILE A N 1
ATOM 1721 C CA . ILE A 1 215 ? 5.017 -8.978 -28.139 1.00 94.69 215 ILE A CA 1
ATOM 1722 C C . ILE A 1 215 ? 6.168 -9.628 -28.910 1.00 94.69 215 ILE A C 1
ATOM 1724 O O . ILE A 1 215 ? 5.992 -10.654 -29.564 1.00 94.69 215 ILE A O 1
ATOM 1728 N N . GLU A 1 216 ? 7.349 -9.032 -28.805 1.00 96.06 216 GLU A N 1
ATOM 1729 C CA . GLU A 1 216 ? 8.573 -9.539 -29.413 1.00 96.06 216 GLU A CA 1
ATOM 1730 C C . GLU A 1 216 ? 9.309 -10.443 -28.421 1.00 96.06 216 GLU A C 1
ATOM 1732 O O . GLU A 1 216 ? 9.495 -10.095 -27.250 1.00 96.06 216 GLU A O 1
ATOM 1737 N N . LYS A 1 217 ? 9.742 -11.614 -28.889 1.00 96.00 217 LYS A N 1
ATOM 1738 C CA . LYS A 1 217 ? 10.521 -12.563 -28.090 1.00 96.00 217 LYS A CA 1
ATOM 1739 C C . LYS A 1 217 ? 12.012 -12.250 -28.231 1.00 96.00 217 LYS A C 1
ATOM 1741 O O . LYS A 1 217 ? 12.544 -12.321 -29.332 1.00 96.00 217 LYS A O 1
ATOM 1746 N N . VAL A 1 218 ? 12.684 -11.965 -27.115 1.00 94.81 218 VAL A N 1
ATOM 1747 C CA . VAL A 1 218 ? 14.143 -11.758 -27.069 1.00 94.81 218 VAL A CA 1
ATOM 1748 C C . VAL A 1 218 ? 14.859 -13.082 -26.814 1.00 94.81 218 VAL A C 1
ATOM 1750 O O . VAL A 1 218 ? 15.819 -13.423 -27.498 1.00 94.81 218 VAL A O 1
ATOM 1753 N N . ASP A 1 219 ? 14.370 -13.848 -25.839 1.00 92.75 219 ASP A N 1
ATOM 1754 C CA . ASP A 1 219 ? 14.756 -15.238 -25.597 1.00 92.75 219 ASP A CA 1
ATOM 1755 C C . ASP A 1 219 ? 13.586 -16.020 -24.973 1.00 92.75 219 ASP A C 1
ATOM 1757 O O . ASP A 1 219 ? 12.440 -15.579 -25.029 1.00 92.75 219 ASP A O 1
ATOM 1761 N N . ASP A 1 220 ? 13.833 -17.220 -24.443 1.00 92.50 220 ASP A N 1
ATOM 1762 C CA . ASP A 1 220 ? 12.779 -18.079 -23.889 1.00 92.50 220 ASP A CA 1
ATOM 1763 C C . ASP A 1 220 ? 12.016 -17.459 -22.712 1.00 92.50 220 ASP A C 1
ATOM 1765 O O . ASP A 1 220 ? 10.836 -17.770 -22.539 1.00 92.50 220 ASP A O 1
ATOM 1769 N N . ASN A 1 221 ? 12.646 -16.558 -21.953 1.00 95.88 221 ASN A N 1
ATOM 1770 C CA . ASN A 1 221 ? 12.066 -15.969 -20.750 1.00 95.88 221 ASN A CA 1
ATOM 1771 C C . ASN A 1 221 ? 11.963 -14.442 -20.793 1.00 95.88 221 ASN A C 1
ATOM 1773 O O . ASN A 1 221 ? 11.288 -13.889 -19.928 1.00 95.88 221 ASN A O 1
ATOM 1777 N N . LEU A 1 222 ? 12.583 -13.761 -21.758 1.00 97.81 222 LEU A N 1
ATOM 1778 C CA . LEU A 1 222 ? 12.527 -12.310 -21.911 1.00 97.81 222 LEU A CA 1
ATOM 1779 C C . LEU A 1 222 ? 11.744 -11.894 -23.158 1.00 97.81 222 LEU A C 1
ATOM 1781 O O . LEU A 1 222 ? 12.023 -12.317 -24.283 1.00 97.81 222 LEU A O 1
ATOM 1785 N N . PHE A 1 223 ? 10.785 -11.001 -22.941 1.00 97.94 223 PHE A N 1
ATOM 1786 C CA . PHE A 1 223 ? 9.869 -10.496 -23.953 1.00 97.94 223 PHE A CA 1
ATOM 1787 C C . PHE A 1 223 ? 9.805 -8.969 -23.896 1.00 97.94 223 PHE A C 1
ATOM 1789 O O . PHE A 1 223 ? 9.995 -8.373 -22.835 1.00 97.94 223 PHE A O 1
ATOM 1796 N N . LEU A 1 224 ? 9.506 -8.329 -25.023 1.00 97.75 224 LEU A N 1
ATOM 1797 C CA . LEU A 1 224 ? 9.365 -6.877 -25.128 1.00 97.75 224 LEU A CA 1
ATOM 1798 C C . LEU A 1 224 ? 8.030 -6.514 -25.751 1.00 97.75 224 LEU A C 1
ATOM 1800 O O . LEU A 1 224 ? 7.540 -7.196 -26.650 1.00 97.75 224 LEU A O 1
ATOM 1804 N N . PHE A 1 225 ? 7.458 -5.400 -25.312 1.00 96.19 225 PHE A N 1
ATOM 1805 C CA . PHE A 1 225 ? 6.238 -4.877 -25.901 1.00 96.19 225 PHE A CA 1
ATOM 1806 C C . PHE A 1 225 ? 6.287 -3.355 -26.001 1.00 96.19 225 PHE A C 1
ATOM 1808 O O . PHE A 1 225 ? 6.481 -2.655 -25.008 1.00 96.19 225 PHE A O 1
ATOM 1815 N N . ASN A 1 226 ? 6.129 -2.840 -27.223 1.00 94.56 226 ASN A N 1
ATOM 1816 C CA . ASN A 1 226 ? 6.173 -1.409 -27.484 1.00 94.56 226 ASN A CA 1
ATOM 1817 C C . ASN A 1 226 ? 4.805 -0.756 -27.222 1.00 94.56 226 ASN A C 1
ATOM 1819 O O . ASN A 1 226 ? 3.857 -0.940 -27.993 1.00 94.56 226 ASN A O 1
ATOM 1823 N N . ILE A 1 227 ? 4.717 0.050 -26.162 1.00 93.31 227 ILE A N 1
ATOM 1824 C CA . ILE A 1 227 ? 3.521 0.832 -25.837 1.00 93.31 227 ILE A CA 1
ATOM 1825 C C . ILE A 1 227 ? 3.569 2.198 -26.523 1.00 93.31 227 ILE A C 1
ATOM 1827 O O . ILE A 1 227 ? 2.604 2.575 -27.195 1.00 93.31 227 ILE A O 1
ATOM 1831 N N . ALA A 1 228 ? 4.681 2.923 -26.366 1.00 92.19 228 ALA A N 1
ATOM 1832 C CA . ALA A 1 228 ? 4.773 4.341 -26.722 1.00 92.19 228 ALA A CA 1
ATOM 1833 C C . ALA A 1 228 ? 5.994 4.719 -27.575 1.00 92.19 228 ALA A C 1
ATOM 1835 O O . ALA A 1 228 ? 5.999 5.793 -28.179 1.00 92.19 228 ALA A O 1
ATOM 1836 N N . SER A 1 229 ? 7.010 3.865 -27.671 1.00 89.81 229 SER A N 1
ATOM 1837 C CA . SER A 1 229 ? 8.259 4.191 -28.358 1.00 89.81 229 SER A CA 1
ATOM 1838 C C . SER A 1 229 ? 8.057 4.423 -29.848 1.00 89.81 229 SER A C 1
ATOM 1840 O O . SER A 1 229 ? 7.411 3.643 -30.555 1.00 89.81 229 SER A O 1
ATOM 1842 N N . GLY A 1 230 ? 8.553 5.570 -30.318 1.00 86.62 230 GLY A N 1
ATOM 1843 C CA . GLY A 1 230 ? 8.325 6.070 -31.674 1.00 86.62 230 GLY A CA 1
ATOM 1844 C C . GLY A 1 230 ? 6.915 6.628 -31.928 1.00 86.62 230 GLY A C 1
ATOM 1845 O O . GLY A 1 230 ? 6.626 7.054 -33.050 1.00 86.62 230 GLY A O 1
ATOM 1846 N N . SER A 1 231 ? 6.028 6.657 -30.925 1.00 86.06 231 SER A N 1
ATOM 1847 C CA . SER A 1 231 ? 4.709 7.284 -31.042 1.00 86.06 231 SER A CA 1
ATOM 1848 C C . SER A 1 231 ? 4.827 8.807 -31.064 1.00 86.06 231 SER A C 1
ATOM 1850 O O . SER A 1 231 ? 5.527 9.411 -30.257 1.00 86.06 231 SER A O 1
ATOM 1852 N N . LYS A 1 232 ? 4.078 9.451 -31.965 1.00 84.19 232 LYS A N 1
ATOM 1853 C CA . LYS A 1 232 ? 3.917 10.919 -31.997 1.00 84.19 232 LYS A CA 1
ATOM 1854 C C . LYS A 1 232 ? 2.683 11.406 -31.236 1.00 84.19 232 LYS A C 1
ATOM 1856 O O . LYS A 1 232 ? 2.462 12.609 -31.142 1.00 84.19 232 LYS A O 1
ATOM 1861 N N . VAL A 1 233 ? 1.853 10.481 -30.760 1.00 84.44 233 VAL A N 1
ATOM 1862 C CA . VAL A 1 233 ? 0.587 10.764 -30.077 1.00 84.44 233 VAL A CA 1
ATOM 1863 C C . VAL A 1 233 ? 0.625 10.125 -28.699 1.00 84.44 233 VAL A C 1
ATOM 1865 O O . VAL A 1 233 ? 1.183 9.035 -28.544 1.00 84.44 233 VAL A O 1
ATOM 1868 N N . LYS A 1 234 ? 0.034 10.815 -27.723 1.00 86.81 234 LYS A N 1
ATOM 1869 C CA . LYS A 1 234 ? -0.126 10.304 -26.366 1.00 86.81 234 LYS A CA 1
ATOM 1870 C C . LYS A 1 234 ? -0.950 9.020 -26.339 1.00 86.81 234 LYS A C 1
ATOM 1872 O O . LYS A 1 234 ? -1.871 8.846 -27.138 1.00 86.81 234 LYS A O 1
ATOM 1877 N N . VAL A 1 235 ? -0.588 8.128 -25.432 1.00 87.50 235 VAL A N 1
ATOM 1878 C CA . VAL A 1 235 ? -1.272 6.859 -25.195 1.00 87.50 235 VAL A CA 1
ATOM 1879 C C . VAL A 1 235 ? -2.433 7.119 -24.239 1.00 87.50 235 VAL A C 1
ATOM 1881 O O . VAL A 1 235 ? -2.275 7.866 -23.281 1.00 87.50 235 VAL A O 1
ATOM 1884 N N . ASP A 1 236 ? -3.587 6.500 -24.480 1.00 89.56 236 ASP A N 1
ATOM 1885 C CA . ASP A 1 236 ? -4.672 6.502 -23.496 1.00 89.56 236 ASP A CA 1
ATOM 1886 C C . ASP A 1 236 ? -4.205 5.767 -22.223 1.00 89.56 236 ASP A C 1
ATOM 1888 O O . ASP A 1 236 ? -3.908 4.575 -22.314 1.00 89.56 236 ASP A O 1
ATOM 1892 N N . PRO A 1 237 ? -4.121 6.422 -21.049 1.00 90.12 237 PRO A N 1
ATOM 1893 C CA . PRO A 1 237 ? -3.670 5.776 -19.815 1.00 90.12 237 PRO A CA 1
ATOM 1894 C C . PRO A 1 237 ? -4.549 4.584 -19.408 1.00 90.12 237 PRO A C 1
ATOM 1896 O O . PRO A 1 237 ? -4.046 3.631 -18.816 1.00 90.12 237 PRO A O 1
ATOM 1899 N N . GLY A 1 238 ? -5.833 4.568 -19.792 1.00 88.88 238 GLY A N 1
ATOM 1900 C CA . GLY A 1 238 ? -6.779 3.508 -19.432 1.00 88.88 238 GLY A CA 1
ATOM 1901 C C . GLY A 1 238 ? -6.441 2.116 -19.982 1.00 88.88 238 GLY A C 1
ATOM 1902 O O . GLY A 1 238 ? -7.085 1.137 -19.607 1.00 88.88 238 GLY A O 1
ATOM 1903 N N . ILE A 1 239 ? -5.436 1.991 -20.857 1.00 88.31 239 ILE A N 1
ATOM 1904 C CA . ILE A 1 239 ? -5.003 0.696 -21.398 1.00 88.31 239 ILE A CA 1
ATOM 1905 C C . ILE A 1 239 ? -4.107 -0.100 -20.444 1.00 88.31 239 ILE A C 1
ATOM 1907 O O . ILE A 1 239 ? -3.942 -1.302 -20.658 1.00 88.31 239 ILE A O 1
ATOM 1911 N N . ILE A 1 240 ? -3.497 0.541 -19.438 1.00 92.12 240 ILE A N 1
ATOM 1912 C CA . ILE A 1 240 ? -2.448 -0.082 -18.619 1.00 92.12 240 ILE A CA 1
ATOM 1913 C C . ILE A 1 240 ? -3.008 -1.238 -17.796 1.00 92.12 240 ILE A C 1
ATOM 1915 O O . ILE A 1 240 ? -2.559 -2.370 -17.981 1.00 92.12 240 ILE A O 1
ATOM 1919 N N . SER A 1 241 ? -4.031 -1.009 -16.973 1.00 91.31 241 SER A N 1
ATOM 1920 C CA . SER A 1 241 ? -4.602 -2.070 -16.136 1.00 91.31 241 SER A CA 1
ATOM 1921 C C . SER A 1 241 ? -5.141 -3.260 -16.954 1.00 91.31 241 SER A C 1
ATOM 1923 O O . SER A 1 241 ? -4.821 -4.395 -16.596 1.00 91.31 241 SER A O 1
ATOM 1925 N N . PRO A 1 242 ? -5.834 -3.075 -18.103 1.00 90.94 242 PRO A N 1
ATOM 1926 C CA . PRO A 1 242 ? -6.190 -4.183 -18.997 1.00 90.94 242 PRO A CA 1
ATOM 1927 C C . PRO A 1 242 ? -4.992 -4.979 -19.540 1.00 90.94 242 PRO A C 1
ATOM 1929 O O . PRO A 1 242 ? -5.054 -6.208 -19.638 1.00 90.94 242 PRO A O 1
ATOM 1932 N N . ILE A 1 243 ? -3.888 -4.305 -19.884 1.00 92.31 243 ILE A N 1
ATOM 1933 C CA . ILE A 1 243 ? -2.653 -4.967 -20.327 1.00 92.31 243 ILE A CA 1
ATOM 1934 C C . ILE A 1 243 ? -2.048 -5.772 -19.174 1.00 92.31 243 ILE A C 1
ATOM 1936 O O . ILE A 1 243 ? -1.713 -6.941 -19.360 1.00 92.31 243 ILE A O 1
ATOM 1940 N N . LEU A 1 244 ? -1.959 -5.197 -17.973 1.00 92.38 244 LEU A N 1
ATOM 1941 C CA . LEU A 1 244 ? -1.432 -5.883 -16.789 1.00 92.38 244 LEU A CA 1
ATOM 1942 C C . LEU A 1 244 ? -2.304 -7.073 -16.374 1.00 92.38 244 LEU A C 1
ATOM 1944 O O . LEU A 1 244 ? -1.784 -8.145 -16.064 1.00 92.38 244 LEU A O 1
ATOM 1948 N N . PHE A 1 245 ? -3.628 -6.939 -16.458 1.00 90.12 245 PHE A N 1
ATOM 1949 C CA . PHE A 1 245 ? -4.575 -8.036 -16.270 1.00 90.12 245 PHE A CA 1
ATOM 1950 C C . PHE A 1 245 ? -4.297 -9.206 -17.221 1.00 90.12 245 PHE A C 1
ATOM 1952 O O . PHE A 1 245 ? -4.383 -10.370 -16.829 1.00 90.12 245 PHE A O 1
ATOM 1959 N N . TYR A 1 246 ? -3.968 -8.923 -18.482 1.00 89.81 246 TYR A N 1
ATOM 1960 C CA . TYR A 1 246 ? -3.632 -9.967 -19.443 1.00 89.81 246 TYR A CA 1
ATOM 1961 C C . TYR A 1 246 ? -2.256 -10.588 -19.157 1.00 89.81 246 TYR A C 1
ATOM 1963 O O . TYR A 1 246 ? -2.139 -11.811 -19.082 1.00 89.81 246 TYR A O 1
ATOM 1971 N N . LEU A 1 247 ? -1.227 -9.755 -18.981 1.00 92.00 247 LEU A N 1
ATOM 1972 C CA . LEU A 1 247 ? 0.159 -10.199 -18.821 1.00 92.00 247 LEU A CA 1
ATOM 1973 C C . LEU A 1 247 ? 0.396 -10.935 -17.497 1.00 92.00 247 LEU A C 1
ATOM 1975 O O . LEU A 1 247 ? 1.188 -11.873 -17.450 1.00 92.00 247 LEU A O 1
ATOM 1979 N N . SER A 1 248 ? -0.322 -10.577 -16.434 1.00 90.94 248 SER A N 1
ATOM 1980 C CA . SER A 1 248 ? -0.167 -11.217 -15.120 1.00 90.94 248 SER A CA 1
ATOM 1981 C C . SER A 1 248 ? -0.502 -12.713 -15.093 1.00 90.94 248 SER A C 1
ATOM 1983 O O . SER A 1 248 ? -0.150 -13.415 -14.155 1.00 90.94 248 SER A O 1
ATOM 1985 N N . LYS A 1 249 ? -1.143 -13.238 -16.143 1.00 88.44 249 LYS A N 1
ATOM 1986 C CA . LYS A 1 249 ? -1.410 -14.676 -16.299 1.00 88.44 249 LYS A CA 1
ATOM 1987 C C . LYS A 1 249 ? -0.178 -15.504 -16.649 1.00 88.44 249 LYS A C 1
ATOM 1989 O O . LYS A 1 249 ? -0.213 -16.721 -16.498 1.00 88.44 249 LYS A O 1
ATOM 1994 N N . GLU A 1 250 ? 0.829 -14.873 -17.247 1.00 89.00 250 GLU A N 1
ATOM 1995 C CA . GLU A 1 250 ? 1.967 -15.571 -17.857 1.00 89.00 250 GLU A CA 1
ATOM 1996 C C . GLU A 1 250 ? 3.325 -15.024 -17.427 1.00 89.00 250 GLU A C 1
ATOM 1998 O O . GLU A 1 250 ? 4.338 -15.681 -17.650 1.00 89.00 250 GLU A O 1
ATOM 2003 N N . TYR A 1 251 ? 3.379 -13.792 -16.927 1.00 93.75 251 TYR A N 1
ATOM 2004 C CA . TYR A 1 251 ? 4.632 -13.115 -16.639 1.00 93.75 251 TYR A CA 1
ATOM 2005 C C . TYR A 1 251 ? 4.776 -12.909 -15.140 1.00 93.75 251 TYR A C 1
ATOM 2007 O O . TYR A 1 251 ? 4.030 -12.147 -14.521 1.00 93.75 251 TYR A O 1
ATOM 2015 N N . LYS A 1 252 ? 5.803 -13.529 -14.563 1.00 94.38 252 LYS A N 1
ATOM 2016 C CA . LYS A 1 252 ? 6.198 -13.311 -13.171 1.00 94.38 252 LYS A CA 1
ATOM 2017 C C . LYS A 1 252 ? 6.690 -11.881 -12.935 1.00 94.38 252 LYS A C 1
ATOM 2019 O O . LYS A 1 252 ? 6.456 -11.327 -11.863 1.00 94.38 252 LYS A O 1
ATOM 2024 N N . TYR A 1 253 ? 7.350 -11.276 -13.921 1.00 97.19 253 TYR A N 1
ATOM 2025 C CA . TYR A 1 253 ? 7.837 -9.898 -13.835 1.00 97.19 253 TYR A CA 1
ATOM 2026 C C . TYR A 1 253 ? 7.364 -9.082 -15.035 1.00 97.19 253 TYR A C 1
ATOM 2028 O O . TYR A 1 253 ? 7.557 -9.480 -16.185 1.00 97.19 253 TYR A O 1
ATOM 2036 N N . ILE A 1 254 ? 6.772 -7.922 -14.760 1.00 97.94 254 ILE A N 1
ATOM 2037 C CA . ILE A 1 254 ? 6.348 -6.957 -15.775 1.00 97.94 254 ILE A CA 1
ATOM 2038 C C . ILE A 1 254 ? 7.061 -5.643 -15.467 1.00 97.94 254 ILE A C 1
ATOM 2040 O O . ILE A 1 254 ? 6.783 -5.012 -14.448 1.00 97.94 254 ILE A O 1
ATOM 2044 N N . ILE A 1 255 ? 8.009 -5.256 -16.319 1.00 98.69 255 ILE A N 1
ATOM 2045 C CA . ILE A 1 255 ? 8.824 -4.052 -16.147 1.00 98.69 255 ILE A CA 1
ATOM 2046 C C . ILE A 1 255 ? 8.233 -2.915 -16.980 1.00 98.69 255 ILE A C 1
ATOM 2048 O O . ILE A 1 255 ? 8.062 -3.074 -18.184 1.00 98.69 255 ILE A O 1
ATOM 2052 N N . LEU A 1 256 ? 7.961 -1.763 -16.372 1.00 98.25 256 LEU A N 1
ATOM 2053 C CA . LEU A 1 256 ? 7.477 -0.561 -17.052 1.00 98.25 256 LEU A CA 1
ATOM 2054 C C . LEU A 1 256 ? 8.639 0.422 -17.240 1.00 98.25 256 LEU A C 1
ATOM 2056 O O . LEU A 1 256 ? 9.137 0.982 -16.262 1.00 98.25 256 LEU A O 1
ATOM 2060 N N . ASP A 1 257 ? 9.085 0.636 -18.481 1.00 97.06 257 ASP A N 1
ATOM 2061 C CA . ASP A 1 257 ? 10.154 1.591 -18.795 1.00 97.06 257 ASP A CA 1
ATOM 2062 C C . ASP A 1 257 ? 9.572 2.987 -19.071 1.00 97.06 257 ASP A C 1
ATOM 2064 O O . ASP A 1 257 ? 9.226 3.328 -20.200 1.00 97.06 257 ASP A O 1
ATOM 2068 N N . LEU A 1 258 ? 9.485 3.834 -18.043 1.00 94.12 258 LEU A N 1
ATOM 2069 C CA . LEU A 1 258 ? 8.572 4.984 -18.024 1.00 94.12 258 LEU A CA 1
ATOM 2070 C C . LEU A 1 258 ? 9.287 6.342 -17.952 1.00 94.12 258 LEU A C 1
ATOM 2072 O O . LEU A 1 258 ? 10.180 6.532 -17.133 1.00 94.12 258 LEU A O 1
ATOM 2076 N N . SER A 1 259 ? 8.909 7.313 -18.784 1.00 89.69 259 SER A N 1
ATOM 2077 C CA . SER A 1 259 ? 9.456 8.682 -18.730 1.00 89.69 259 SER A CA 1
ATOM 2078 C C . SER A 1 259 ? 8.402 9.721 -18.347 1.00 89.69 259 SER A C 1
ATOM 2080 O O . SER A 1 259 ? 7.209 9.435 -18.308 1.00 89.69 259 SER A O 1
ATOM 2082 N N . ASP A 1 260 ? 8.855 10.952 -18.109 1.00 89.38 260 ASP A N 1
ATOM 2083 C CA . ASP A 1 260 ? 7.995 12.099 -17.788 1.00 89.38 260 ASP A CA 1
ATOM 2084 C C . ASP A 1 260 ? 7.319 12.770 -18.988 1.00 89.38 260 ASP A C 1
ATOM 2086 O O . ASP A 1 260 ? 6.605 13.758 -18.825 1.00 89.38 260 ASP A O 1
ATOM 2090 N N . PHE A 1 261 ? 7.509 12.242 -20.200 1.00 89.56 261 PHE A N 1
ATOM 2091 C CA . PHE A 1 261 ? 6.939 12.841 -21.409 1.00 89.56 261 PHE A CA 1
ATOM 2092 C C . PHE A 1 261 ? 5.402 12.861 -21.386 1.00 89.56 261 PHE A C 1
ATOM 2094 O O . PHE A 1 261 ? 4.778 13.822 -21.839 1.00 89.56 261 PHE A O 1
ATOM 2101 N N . ASP A 1 262 ? 4.784 11.808 -20.846 1.00 91.81 262 ASP A N 1
ATOM 2102 C CA . ASP A 1 262 ? 3.335 11.693 -20.732 1.00 91.81 262 ASP A CA 1
ATOM 2103 C C . ASP A 1 262 ? 2.914 11.425 -19.286 1.00 91.81 262 ASP A C 1
ATOM 2105 O O . ASP A 1 262 ? 2.880 10.289 -18.815 1.00 91.81 262 ASP A O 1
ATOM 2109 N N . THR A 1 263 ? 2.611 12.503 -18.566 1.00 93.38 263 THR A N 1
ATOM 2110 C CA . THR A 1 263 ? 2.323 12.466 -17.128 1.00 93.38 263 THR A CA 1
ATOM 2111 C C . THR A 1 263 ? 1.074 11.663 -16.774 1.00 93.38 263 THR A C 1
ATOM 2113 O O . THR A 1 263 ? 1.023 11.092 -15.691 1.00 93.38 263 THR A O 1
ATOM 2116 N N . GLU A 1 264 ? 0.074 11.604 -17.658 1.00 93.88 264 GLU A N 1
ATOM 2117 C CA . GLU A 1 264 ? -1.155 10.829 -17.430 1.00 93.88 264 GLU A CA 1
ATOM 2118 C C . GLU A 1 264 ? -0.869 9.328 -17.498 1.00 93.88 264 GLU A C 1
ATOM 2120 O O . GLU A 1 264 ? -1.189 8.591 -16.566 1.00 93.88 264 GLU A O 1
ATOM 2125 N N . LEU A 1 265 ? -0.167 8.899 -18.551 1.00 93.31 265 LEU A N 1
ATOM 2126 C CA . LEU A 1 265 ? 0.319 7.530 -18.694 1.00 93.31 265 LEU A CA 1
ATOM 2127 C C . LEU A 1 265 ? 1.232 7.137 -17.524 1.00 93.31 265 LEU A C 1
ATOM 2129 O O . LEU A 1 265 ? 1.112 6.039 -16.982 1.00 93.31 265 LEU A O 1
ATOM 2133 N N . ARG A 1 266 ? 2.118 8.049 -17.105 1.00 94.88 266 ARG A N 1
ATOM 2134 C CA . ARG A 1 266 ? 3.009 7.838 -15.961 1.00 94.88 266 ARG A CA 1
ATOM 2135 C C . ARG A 1 266 ? 2.242 7.630 -14.663 1.00 94.88 266 ARG A C 1
ATOM 2137 O O . ARG A 1 266 ? 2.533 6.686 -13.936 1.00 94.88 266 ARG A O 1
ATOM 2144 N N . ASN A 1 267 ? 1.284 8.504 -14.369 1.00 95.44 267 ASN A N 1
ATOM 2145 C CA . ASN A 1 267 ? 0.507 8.414 -13.138 1.00 95.44 267 ASN A CA 1
ATOM 2146 C C . ASN A 1 267 ? -0.320 7.122 -13.100 1.00 95.44 267 ASN A C 1
ATOM 2148 O O . ASN A 1 267 ? -0.304 6.438 -12.083 1.00 95.44 267 ASN A O 1
ATOM 2152 N N . SER A 1 268 ? -0.937 6.730 -14.219 1.00 93.75 268 SER A N 1
ATOM 2153 C CA . SER A 1 268 ? -1.655 5.452 -14.312 1.00 93.75 268 SER A CA 1
ATOM 2154 C C . SER A 1 268 ? -0.727 4.243 -14.117 1.00 93.75 268 SER A C 1
ATOM 2156 O O . SER A 1 268 ? -1.051 3.322 -13.375 1.00 93.75 268 SER A O 1
ATOM 2158 N N . ALA A 1 269 ? 0.483 4.262 -14.686 1.00 95.62 269 ALA A N 1
ATOM 2159 C CA . ALA A 1 269 ? 1.477 3.218 -14.427 1.00 95.62 269 ALA A CA 1
ATOM 2160 C C . ALA A 1 269 ? 1.919 3.167 -12.949 1.00 95.62 269 ALA A C 1
ATOM 2162 O O . ALA A 1 269 ? 2.128 2.084 -12.398 1.00 95.62 269 ALA A O 1
ATOM 2163 N N . PHE A 1 270 ? 2.052 4.319 -12.283 1.00 96.06 270 PHE A N 1
ATOM 2164 C CA . PHE A 1 270 ? 2.376 4.392 -10.854 1.00 96.06 270 PHE A CA 1
ATOM 2165 C C . PHE A 1 270 ? 1.278 3.795 -9.963 1.00 96.06 270 PHE A C 1
ATOM 2167 O O . PHE A 1 270 ? 1.597 3.134 -8.970 1.00 96.06 270 PHE A O 1
ATOM 2174 N N . GLU A 1 271 ? 0.005 3.971 -10.322 1.00 93.75 271 GLU A N 1
ATOM 2175 C CA . GLU A 1 271 ? -1.124 3.381 -9.593 1.00 93.75 271 GLU A CA 1
ATOM 2176 C C . GLU A 1 271 ? -1.014 1.856 -9.529 1.00 93.75 271 GLU A C 1
ATOM 2178 O O . GLU A 1 271 ? -1.152 1.294 -8.446 1.00 93.75 271 GLU A O 1
ATOM 2183 N N . ASP A 1 272 ? -0.640 1.192 -10.626 1.00 93.19 272 ASP A N 1
ATOM 2184 C CA . ASP A 1 272 ? -0.502 -0.270 -10.694 1.00 93.19 272 ASP A CA 1
ATOM 2185 C C . ASP A 1 272 ? 0.886 -0.803 -10.277 1.00 93.19 272 ASP A C 1
ATOM 2187 O O . ASP A 1 272 ? 1.099 -2.015 -10.207 1.00 93.19 272 ASP A O 1
ATOM 2191 N N . THR A 1 273 ? 1.837 0.078 -9.963 1.00 95.75 273 THR A N 1
ATOM 2192 C CA . THR A 1 273 ? 3.204 -0.311 -9.588 1.00 95.75 273 THR A CA 1
ATOM 2193 C C . THR A 1 273 ? 3.249 -1.017 -8.228 1.00 95.75 273 THR A C 1
ATOM 2195 O O . THR A 1 273 ? 2.571 -0.610 -7.282 1.00 95.75 273 THR A O 1
ATOM 2198 N N . ASP A 1 274 ? 4.112 -2.030 -8.118 1.00 95.56 274 ASP A N 1
ATOM 2199 C CA . ASP A 1 274 ? 4.536 -2.635 -6.851 1.00 95.56 274 ASP A CA 1
ATOM 2200 C C . ASP A 1 274 ? 5.834 -1.994 -6.351 1.00 95.56 274 ASP A C 1
ATOM 2202 O O . ASP A 1 274 ? 5.904 -1.463 -5.241 1.00 95.56 274 ASP A O 1
ATOM 2206 N N . VAL A 1 275 ? 6.858 -2.022 -7.211 1.00 97.00 275 VAL A N 1
ATOM 2207 C CA . VAL A 1 275 ? 8.212 -1.545 -6.921 1.00 97.00 275 VAL A CA 1
ATOM 2208 C C . VAL A 1 275 ? 8.614 -0.502 -7.954 1.00 97.00 275 VAL A C 1
ATOM 2210 O O . VAL A 1 275 ? 8.608 -0.775 -9.150 1.00 97.00 275 VAL A O 1
ATOM 2213 N N . LEU A 1 276 ? 8.998 0.684 -7.495 1.00 97.69 276 LEU A N 1
ATOM 2214 C CA . LEU A 1 276 ? 9.433 1.805 -8.317 1.00 97.69 276 LEU A CA 1
ATOM 2215 C C . LEU A 1 276 ? 10.921 2.066 -8.091 1.00 97.69 276 LEU A C 1
ATOM 2217 O O . LEU A 1 276 ? 11.327 2.490 -7.010 1.00 97.69 276 LEU A O 1
ATOM 2221 N N . PHE A 1 277 ? 11.730 1.883 -9.130 1.00 97.69 277 PHE A N 1
ATOM 2222 C CA . PHE A 1 277 ? 13.104 2.369 -9.179 1.00 97.69 277 PHE A CA 1
ATOM 2223 C C . PHE A 1 277 ? 13.138 3.709 -9.904 1.00 97.69 277 PHE A C 1
ATOM 2225 O O . PHE A 1 277 ? 12.835 3.787 -11.094 1.00 97.69 277 PHE A O 1
ATOM 2232 N N . THR A 1 278 ? 13.527 4.769 -9.198 1.00 95.31 278 THR A N 1
ATOM 2233 C CA . THR A 1 278 ? 13.727 6.087 -9.803 1.00 95.31 278 THR A CA 1
ATOM 2234 C C . THR A 1 278 ? 15.210 6.329 -10.051 1.00 95.31 278 THR A C 1
ATOM 2236 O O . THR A 1 278 ? 16.018 6.313 -9.119 1.00 95.31 278 THR A O 1
ATOM 2239 N N . ILE A 1 279 ? 15.583 6.525 -11.315 1.00 93.19 279 ILE A N 1
ATOM 2240 C CA . ILE A 1 279 ? 16.946 6.875 -11.706 1.00 93.19 279 ILE A CA 1
ATOM 2241 C C . ILE A 1 279 ? 17.089 8.387 -11.621 1.00 93.19 279 ILE A C 1
ATOM 2243 O O . ILE A 1 279 ? 16.437 9.129 -12.361 1.00 93.19 279 ILE A O 1
ATOM 2247 N N . ILE A 1 280 ? 17.962 8.834 -10.729 1.00 88.94 280 ILE A N 1
ATOM 2248 C CA . ILE A 1 280 ? 18.104 10.244 -10.377 1.00 88.94 280 ILE A CA 1
ATOM 2249 C C . ILE A 1 280 ? 19.569 10.659 -10.293 1.00 88.94 280 ILE A C 1
ATOM 2251 O O . ILE A 1 280 ? 20.454 9.840 -10.030 1.00 88.94 280 ILE A O 1
ATOM 2255 N N . LYS A 1 281 ? 19.819 11.959 -10.448 1.00 80.06 281 LYS A N 1
ATOM 2256 C CA . LYS A 1 281 ? 21.091 12.559 -10.040 1.00 80.06 281 LYS A CA 1
ATOM 2257 C C . LYS A 1 281 ? 21.050 12.921 -8.565 1.00 80.06 281 LYS A C 1
ATOM 2259 O O . LYS A 1 281 ? 19.991 13.226 -8.012 1.00 80.06 281 LYS A O 1
ATOM 2264 N N . LYS A 1 282 ? 22.205 12.937 -7.897 1.00 69.88 282 LYS A N 1
ATOM 2265 C CA . LYS A 1 282 ? 22.262 13.092 -6.433 1.00 69.88 282 LYS A CA 1
ATOM 2266 C C . LYS A 1 282 ? 21.627 14.397 -5.935 1.00 69.88 282 LYS A C 1
ATOM 2268 O O . LYS A 1 282 ? 21.034 14.407 -4.859 1.00 69.88 282 LYS A O 1
ATOM 2273 N N . LYS A 1 283 ? 21.750 15.481 -6.707 1.00 69.50 283 LYS A N 1
ATOM 2274 C CA . LYS A 1 283 ? 21.229 16.815 -6.358 1.00 69.50 283 LYS A CA 1
ATOM 2275 C C . LYS A 1 283 ? 19.730 16.991 -6.626 1.00 69.50 283 LYS A C 1
ATOM 2277 O O . LYS A 1 283 ? 19.156 17.951 -6.138 1.00 69.50 283 LYS A O 1
ATOM 2282 N N . GLU A 1 284 ? 19.115 16.072 -7.364 1.00 71.81 284 GLU A N 1
ATOM 2283 C CA . GLU A 1 284 ? 17.766 16.224 -7.934 1.00 71.81 284 GLU A CA 1
ATOM 2284 C C . GLU A 1 284 ? 16.725 15.368 -7.176 1.00 71.81 284 GLU A C 1
ATOM 2286 O O . GLU A 1 284 ? 15.566 15.276 -7.564 1.00 71.81 284 GLU A O 1
ATOM 2291 N N . ARG A 1 285 ? 17.107 14.748 -6.046 1.00 76.00 285 ARG A N 1
ATOM 2292 C CA . ARG A 1 285 ? 16.202 13.930 -5.212 1.00 76.00 285 ARG A CA 1
ATOM 2293 C C . ARG A 1 285 ? 14.935 14.665 -4.787 1.00 76.00 285 ARG A C 1
ATOM 2295 O O . ARG A 1 285 ? 13.863 14.073 -4.782 1.00 76.00 285 ARG A O 1
ATOM 2302 N N . GLU A 1 286 ? 15.072 15.926 -4.393 1.00 80.69 286 GLU A N 1
ATOM 2303 C CA . GLU A 1 286 ? 13.950 16.701 -3.861 1.00 80.69 286 GLU A CA 1
ATOM 2304 C C . GLU A 1 286 ? 12.887 16.995 -4.927 1.00 80.69 286 GLU A C 1
ATOM 2306 O O . GLU A 1 286 ? 11.713 17.133 -4.591 1.00 80.69 286 GLU A O 1
ATOM 2311 N N . GLU A 1 287 ? 13.268 16.999 -6.208 1.00 82.69 287 GLU A N 1
ATOM 2312 C CA . GLU A 1 287 ? 12.358 17.263 -7.326 1.00 82.69 287 GLU A CA 1
ATOM 2313 C C . GLU A 1 287 ? 11.325 16.142 -7.503 1.00 82.69 287 GLU A C 1
ATOM 2315 O O . GLU A 1 287 ? 10.171 16.408 -7.829 1.00 82.69 287 GLU A O 1
ATOM 2320 N N . VAL A 1 288 ? 11.706 14.888 -7.231 1.00 89.50 288 VAL A N 1
ATOM 2321 C CA . VAL A 1 288 ? 10.806 13.729 -7.371 1.00 89.50 288 VAL A CA 1
ATOM 2322 C C . VAL A 1 288 ? 9.969 13.450 -6.119 1.00 89.50 288 VAL A C 1
ATOM 2324 O O . VAL A 1 288 ? 9.004 12.693 -6.187 1.00 89.50 288 VAL A O 1
ATOM 2327 N N . TYR A 1 289 ? 10.297 14.056 -4.975 1.00 92.44 289 TYR A N 1
ATOM 2328 C CA . TYR A 1 289 ? 9.557 13.839 -3.726 1.00 92.44 289 TYR A CA 1
ATOM 2329 C C . TYR A 1 289 ? 8.114 14.327 -3.818 1.00 92.44 289 TYR A C 1
ATOM 2331 O O . TYR A 1 289 ? 7.195 13.581 -3.496 1.00 92.44 289 TYR A O 1
ATOM 2339 N N . SER A 1 290 ? 7.907 15.552 -4.306 1.00 90.06 290 SER A N 1
ATOM 2340 C CA . SER A 1 290 ? 6.567 16.132 -4.453 1.00 90.06 290 SER A CA 1
ATOM 2341 C C . SER A 1 290 ? 5.696 15.332 -5.425 1.00 90.06 290 SER A C 1
ATOM 2343 O O . SER A 1 290 ? 4.494 15.177 -5.205 1.00 90.06 290 SER A O 1
ATOM 2345 N N . LEU A 1 291 ? 6.306 14.773 -6.473 1.00 92.75 291 LEU A N 1
ATOM 2346 C CA . LEU A 1 291 ? 5.637 13.884 -7.414 1.00 92.75 291 LEU A CA 1
ATOM 2347 C C . LEU A 1 291 ? 5.137 12.611 -6.720 1.00 92.75 291 LEU A C 1
ATOM 2349 O O . LEU A 1 291 ? 3.965 12.267 -6.836 1.00 92.75 291 LEU A O 1
ATOM 2353 N N . PHE A 1 292 ? 5.997 11.912 -5.980 1.00 95.06 292 PHE A N 1
ATOM 2354 C CA . PHE A 1 292 ? 5.590 10.674 -5.312 1.00 95.06 292 PHE A CA 1
ATOM 2355 C C . PHE A 1 292 ? 4.573 10.929 -4.200 1.00 95.06 292 PHE A C 1
ATOM 2357 O O . PHE A 1 292 ? 3.558 10.240 -4.136 1.00 95.06 292 PHE A O 1
ATOM 2364 N N . ASP A 1 293 ? 4.775 11.988 -3.417 1.00 94.62 293 ASP A N 1
ATOM 2365 C CA . ASP A 1 293 ? 3.873 12.376 -2.331 1.00 94.62 293 ASP A CA 1
ATOM 2366 C C . ASP A 1 293 ? 2.490 12.811 -2.840 1.00 94.62 293 ASP A C 1
ATOM 2368 O O . ASP A 1 293 ? 1.526 12.797 -2.079 1.00 94.62 293 ASP A O 1
ATOM 2372 N N . SER A 1 294 ? 2.349 13.168 -4.121 1.00 91.62 294 SER A N 1
ATOM 2373 C CA . SER A 1 294 ? 1.058 13.517 -4.733 1.00 91.62 294 SER A CA 1
ATOM 2374 C C . SER A 1 294 ? 0.395 12.353 -5.474 1.00 91.62 294 SER A C 1
ATOM 2376 O O . SER A 1 294 ? -0.830 12.263 -5.446 1.00 91.62 294 SER A O 1
ATOM 2378 N N . VAL A 1 295 ? 1.171 11.454 -6.089 1.00 92.62 295 VAL A N 1
ATOM 2379 C CA . VAL A 1 295 ? 0.636 10.424 -7.001 1.00 92.62 295 VAL A CA 1
ATOM 2380 C C . VAL A 1 295 ? 0.577 9.023 -6.382 1.00 92.62 295 VAL A C 1
ATOM 2382 O O . VAL A 1 295 ? -0.331 8.264 -6.703 1.00 92.62 295 VAL A O 1
ATOM 2385 N N . LEU A 1 296 ? 1.496 8.654 -5.483 1.00 94.38 296 LEU A N 1
ATOM 2386 C CA . LEU A 1 296 ? 1.498 7.318 -4.870 1.00 94.38 296 LEU A CA 1
ATOM 2387 C C . LEU A 1 296 ? 0.507 7.253 -3.701 1.00 94.38 296 LEU A C 1
ATOM 2389 O O . LEU A 1 296 ? 0.510 8.117 -2.820 1.00 94.38 296 LEU A O 1
ATOM 2393 N N . ASN A 1 297 ? -0.362 6.245 -3.696 1.00 91.06 297 ASN A N 1
ATOM 2394 C CA . ASN A 1 297 ? -1.550 6.206 -2.832 1.00 91.06 297 ASN A CA 1
ATOM 2395 C C . ASN A 1 297 ? -1.877 4.830 -2.221 1.00 91.06 297 ASN A C 1
ATOM 2397 O O . ASN A 1 297 ? -2.778 4.758 -1.385 1.00 91.06 297 ASN A O 1
ATOM 2401 N N . ASP A 1 298 ? -1.143 3.778 -2.599 1.00 88.94 298 ASP A N 1
ATOM 2402 C CA . ASP A 1 298 ? -1.508 2.370 -2.384 1.00 88.94 298 ASP A CA 1
ATOM 2403 C C . ASP A 1 298 ? -0.322 1.543 -1.843 1.00 88.94 298 ASP A C 1
ATOM 2405 O O . ASP A 1 298 ? -0.182 0.350 -2.114 1.00 88.94 298 ASP A O 1
ATOM 2409 N N . GLY A 1 299 ? 0.579 2.176 -1.089 1.00 89.81 299 GLY A N 1
ATOM 2410 C CA . GLY A 1 299 ? 1.674 1.471 -0.416 1.00 89.81 299 GLY A CA 1
ATOM 2411 C C . GLY A 1 299 ? 2.819 1.013 -1.331 1.00 89.81 299 GLY A C 1
ATOM 2412 O O . GLY A 1 299 ? 3.568 0.110 -0.953 1.00 89.81 299 GLY A O 1
ATOM 2413 N N . GLN A 1 300 ? 2.974 1.614 -2.517 1.00 94.25 300 GLN A N 1
ATOM 2414 C CA . GLN A 1 300 ? 4.048 1.301 -3.468 1.00 94.25 300 GLN A CA 1
ATOM 2415 C C . GLN A 1 300 ? 5.443 1.454 -2.835 1.00 94.25 300 GLN A C 1
ATOM 2417 O O . GLN A 1 300 ? 5.692 2.403 -2.084 1.00 94.25 300 GLN A O 1
ATOM 2422 N N . ARG A 1 301 ? 6.388 0.562 -3.166 1.00 95.25 301 ARG A N 1
ATOM 2423 C CA . ARG A 1 301 ? 7.773 0.652 -2.676 1.00 95.25 301 ARG A CA 1
ATOM 2424 C C . ARG A 1 301 ? 8.626 1.497 -3.613 1.00 95.25 301 ARG A C 1
ATOM 2426 O O . ARG A 1 301 ? 8.806 1.137 -4.768 1.00 95.25 301 ARG A O 1
ATOM 2433 N N . VAL A 1 302 ? 9.217 2.575 -3.100 1.00 96.12 302 VAL A N 1
ATOM 2434 C CA . VAL A 1 302 ? 10.110 3.449 -3.879 1.00 96.12 302 VAL A CA 1
ATOM 2435 C C . VAL A 1 302 ? 11.572 3.227 -3.510 1.00 96.12 302 VAL A C 1
ATOM 2437 O O . VAL A 1 302 ? 11.918 3.181 -2.330 1.00 96.12 302 VAL A O 1
ATOM 2440 N N . TYR A 1 303 ? 12.426 3.135 -4.527 1.00 95.69 303 TYR A N 1
ATOM 2441 C CA . TYR A 1 303 ? 13.874 3.044 -4.415 1.00 95.69 303 TYR A CA 1
ATOM 2442 C C . TYR A 1 303 ? 14.551 4.089 -5.299 1.00 95.69 303 TYR A C 1
ATOM 2444 O O . TYR A 1 303 ? 14.299 4.181 -6.501 1.00 95.69 303 TYR A O 1
ATOM 2452 N N . TYR A 1 304 ? 15.461 4.854 -4.705 1.00 93.88 304 TYR A N 1
ATOM 2453 C CA . TYR A 1 304 ? 16.288 5.821 -5.417 1.00 93.88 304 TYR A CA 1
ATOM 2454 C C . TYR A 1 304 ? 17.549 5.151 -5.936 1.00 93.88 304 TYR A C 1
ATOM 2456 O O . TYR A 1 304 ? 18.260 4.515 -5.159 1.00 93.88 304 TYR A O 1
ATOM 2464 N N . VAL A 1 305 ? 17.864 5.337 -7.214 1.00 93.25 305 VAL A N 1
ATOM 2465 C CA . VAL A 1 305 ? 19.057 4.774 -7.846 1.00 93.25 305 VAL A CA 1
ATOM 2466 C C . VAL A 1 305 ? 19.870 5.896 -8.477 1.00 93.25 305 VAL A C 1
ATOM 2468 O O . VAL A 1 305 ? 19.377 6.626 -9.336 1.00 93.25 305 VAL A O 1
ATOM 2471 N N . ALA A 1 306 ? 21.122 6.033 -8.054 1.00 90.12 306 ALA A N 1
ATOM 2472 C CA . ALA A 1 306 ? 22.083 6.914 -8.698 1.00 90.12 306 ALA A CA 1
ATOM 2473 C C . ALA A 1 306 ? 22.925 6.122 -9.700 1.00 90.12 306 ALA A C 1
ATOM 2475 O O . ALA A 1 306 ? 23.422 5.045 -9.382 1.00 90.12 306 ALA A O 1
ATOM 2476 N N . ASN A 1 307 ? 23.087 6.656 -10.907 1.00 87.12 307 ASN A N 1
ATOM 2477 C CA . ASN A 1 307 ? 23.843 6.010 -11.975 1.00 87.12 307 ASN A CA 1
ATOM 2478 C C . ASN A 1 307 ? 25.254 6.608 -12.075 1.00 87.12 307 ASN A C 1
ATOM 2480 O O . ASN A 1 307 ? 25.410 7.740 -12.540 1.00 87.12 307 ASN A O 1
ATOM 2484 N N . GLU A 1 308 ? 26.283 5.851 -11.684 1.00 86.38 308 GLU A N 1
ATOM 2485 C CA . GLU A 1 308 ? 27.678 6.324 -11.700 1.00 86.38 308 GLU A CA 1
ATOM 2486 C C . GLU A 1 308 ? 28.196 6.640 -13.102 1.00 86.38 308 GLU A C 1
ATOM 2488 O O . GLU A 1 308 ? 29.109 7.452 -13.261 1.00 86.38 308 GLU A O 1
ATOM 2493 N N . TYR A 1 309 ? 27.611 6.038 -14.143 1.00 78.56 309 TYR A N 1
ATOM 2494 C CA . TYR A 1 309 ? 27.965 6.380 -15.519 1.00 78.56 309 TYR A CA 1
ATOM 2495 C C . TYR A 1 309 ? 27.746 7.877 -15.800 1.00 78.56 309 TYR A C 1
ATOM 2497 O O . TYR A 1 309 ? 28.540 8.493 -16.509 1.00 78.56 309 TYR A O 1
ATOM 2505 N N . ASN A 1 310 ? 26.702 8.462 -15.205 1.00 74.31 310 ASN A N 1
ATOM 2506 C CA . ASN A 1 310 ? 26.346 9.870 -15.370 1.00 74.31 310 ASN A CA 1
ATOM 2507 C C . ASN A 1 310 ? 26.908 10.768 -14.256 1.00 74.31 310 ASN A C 1
ATOM 2509 O O . ASN A 1 310 ? 27.244 11.920 -14.519 1.00 74.31 310 ASN A O 1
ATOM 2513 N N . GLU A 1 311 ? 27.010 10.254 -13.029 1.00 73.50 311 GLU A N 1
ATOM 2514 C CA . GLU A 1 311 ? 27.364 11.041 -11.837 1.00 73.50 311 GLU A CA 1
ATOM 2515 C C . GLU A 1 311 ? 28.858 10.976 -11.457 1.00 73.50 311 GLU A C 1
ATOM 2517 O O . GLU A 1 311 ? 29.314 11.766 -10.629 1.00 73.50 311 GLU A O 1
ATOM 2522 N N . GLY A 1 312 ? 29.631 10.057 -12.046 1.00 77.06 312 GLY A N 1
ATOM 2523 C CA . GLY A 1 312 ? 30.983 9.719 -11.589 1.00 77.06 312 GLY A CA 1
ATOM 2524 C C . GLY A 1 312 ? 30.982 8.726 -10.418 1.00 77.06 312 GLY A C 1
ATOM 2525 O O . GLY A 1 312 ? 29.947 8.163 -10.081 1.00 77.06 312 GLY A O 1
ATOM 2526 N N . GLU A 1 313 ? 32.152 8.491 -9.809 1.00 79.50 313 GLU A N 1
ATOM 2527 C CA . GLU A 1 313 ? 32.302 7.578 -8.659 1.00 79.50 313 GLU A CA 1
ATOM 2528 C C . GLU A 1 313 ? 31.497 8.096 -7.454 1.00 79.50 313 GLU A C 1
ATOM 2530 O O . GLU A 1 313 ? 31.756 9.189 -6.935 1.00 79.50 313 GLU A O 1
ATOM 2535 N N . ILE A 1 314 ? 30.530 7.305 -6.980 1.00 79.81 314 ILE A N 1
ATOM 2536 C CA . ILE A 1 314 ? 29.690 7.641 -5.830 1.00 79.81 314 ILE A CA 1
ATOM 2537 C C . ILE A 1 314 ? 30.073 6.728 -4.667 1.00 79.81 314 ILE A C 1
ATOM 2539 O O . ILE A 1 314 ? 29.705 5.566 -4.608 1.00 79.81 314 ILE A O 1
ATOM 2543 N N . ARG A 1 315 ? 30.741 7.281 -3.650 1.00 69.00 315 ARG A N 1
ATOM 2544 C CA . ARG A 1 315 ? 31.124 6.493 -2.461 1.00 69.00 315 ARG A CA 1
ATOM 2545 C C . ARG A 1 315 ? 30.002 6.281 -1.447 1.00 69.00 315 ARG A C 1
ATOM 2547 O O . ARG A 1 315 ? 30.053 5.340 -0.666 1.00 69.00 315 ARG A O 1
ATOM 2554 N N . ASN A 1 316 ? 29.030 7.193 -1.390 1.00 73.38 316 ASN A N 1
ATOM 2555 C CA . ASN A 1 316 ? 27.912 7.106 -0.450 1.00 73.38 316 ASN A CA 1
ATOM 2556 C C . ASN A 1 316 ? 26.657 7.797 -1.007 1.00 73.38 316 ASN A C 1
ATOM 2558 O O . ASN A 1 316 ? 26.683 8.981 -1.387 1.00 73.38 316 ASN A O 1
ATOM 2562 N N . PHE A 1 317 ? 25.555 7.049 -1.003 1.00 81.38 317 PHE A N 1
ATOM 2563 C CA . PHE A 1 317 ? 24.226 7.475 -1.418 1.00 81.38 317 PHE A CA 1
ATOM 2564 C C . PHE A 1 317 ? 23.181 7.059 -0.372 1.00 81.38 317 PHE A C 1
ATOM 2566 O O . PHE A 1 317 ? 22.345 6.197 -0.611 1.00 81.38 317 PHE A O 1
ATOM 2573 N N . SER A 1 318 ? 23.244 7.686 0.807 1.00 80.62 318 SER A N 1
ATOM 2574 C CA . SER A 1 318 ? 22.334 7.436 1.939 1.00 80.62 318 SER A CA 1
ATOM 2575 C C . SER A 1 318 ? 20.868 7.300 1.506 1.00 80.62 318 SER A C 1
ATOM 2577 O O . SER A 1 318 ? 20.371 8.146 0.761 1.00 80.62 318 SER A O 1
ATOM 2579 N N . GLY A 1 319 ? 20.186 6.235 1.936 1.00 80.56 319 GLY A N 1
ATOM 2580 C CA . GLY A 1 319 ? 18.774 5.985 1.613 1.00 80.56 319 GLY A CA 1
ATOM 2581 C C . GLY A 1 319 ? 18.489 5.613 0.151 1.00 80.56 319 GLY A C 1
ATOM 2582 O O . GLY A 1 319 ? 17.346 5.711 -0.286 1.00 80.56 319 GLY A O 1
ATOM 2583 N N . GLY A 1 320 ? 19.504 5.234 -0.631 1.00 89.06 320 GLY A N 1
ATOM 2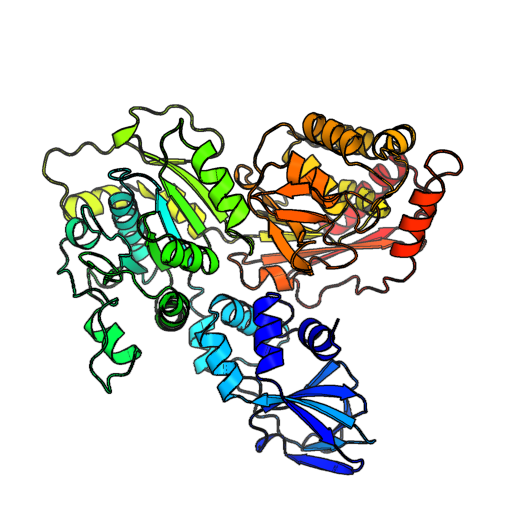584 C CA . GLY A 1 320 ? 19.332 4.769 -2.005 1.00 89.06 320 GLY A CA 1
ATOM 2585 C C . GLY A 1 320 ? 20.411 3.778 -2.437 1.00 89.06 320 GLY A C 1
ATOM 2586 O O . GLY A 1 320 ? 21.251 3.358 -1.646 1.00 89.06 320 GLY A O 1
ATOM 2587 N N . TYR A 1 321 ? 20.387 3.433 -3.719 1.00 92.31 321 TYR A N 1
ATOM 2588 C CA . TYR A 1 321 ? 21.254 2.445 -4.351 1.00 92.31 321 TYR A CA 1
ATOM 2589 C C . TYR A 1 321 ? 22.095 3.070 -5.457 1.00 92.31 321 TYR A C 1
ATOM 2591 O O . TYR A 1 321 ? 21.772 4.134 -5.988 1.00 92.31 321 TYR A O 1
ATOM 2599 N N . ILE A 1 322 ? 23.182 2.392 -5.802 1.00 90.62 322 ILE A N 1
ATOM 2600 C CA . ILE A 1 322 ? 24.121 2.831 -6.825 1.00 90.62 322 ILE A CA 1
ATOM 2601 C C . ILE A 1 322 ? 24.102 1.800 -7.949 1.00 90.62 322 ILE A C 1
ATOM 2603 O O . ILE A 1 322 ? 24.239 0.604 -7.702 1.00 90.62 322 ILE A O 1
ATOM 2607 N N . LEU A 1 323 ? 23.899 2.269 -9.176 1.00 89.81 323 LEU A N 1
ATOM 2608 C CA . LEU A 1 323 ? 24.182 1.505 -10.380 1.00 89.81 323 LEU A CA 1
ATOM 2609 C C . LEU A 1 323 ? 25.624 1.813 -10.783 1.00 89.81 323 LEU A C 1
ATOM 2611 O O . LEU A 1 323 ? 25.917 2.927 -11.228 1.00 89.81 323 LEU A O 1
ATOM 2615 N N . GLU A 1 324 ? 26.499 0.834 -10.571 1.00 86.81 324 GLU A N 1
ATOM 2616 C CA . GLU A 1 324 ? 27.937 0.966 -10.799 1.00 86.81 324 GLU A CA 1
ATOM 2617 C C . GLU A 1 324 ? 28.269 1.297 -12.256 1.00 86.81 324 GLU A C 1
ATOM 2619 O O . GLU A 1 324 ? 27.558 0.927 -13.198 1.00 86.81 324 GLU A O 1
ATOM 2624 N N . LYS A 1 325 ? 29.394 1.985 -12.457 1.00 83.88 325 LYS A N 1
ATOM 2625 C CA . LYS A 1 325 ? 29.882 2.281 -13.802 1.00 83.88 325 LYS A CA 1
ATOM 2626 C C . LYS A 1 325 ? 30.417 1.017 -14.480 1.00 83.88 325 LYS A C 1
ATOM 2628 O O . LYS A 1 325 ? 31.382 0.406 -14.029 1.00 83.88 325 LYS A O 1
ATOM 2633 N N . PHE A 1 326 ? 29.880 0.704 -15.657 1.00 80.50 326 PHE A N 1
ATOM 2634 C CA . PHE A 1 326 ? 30.405 -0.354 -16.522 1.00 80.50 326 PHE A CA 1
ATOM 2635 C C . PHE A 1 326 ? 31.385 0.227 -17.550 1.00 80.50 326 PHE A C 1
ATOM 2637 O O . PHE A 1 326 ? 31.076 1.196 -18.246 1.00 80.50 326 PHE A O 1
ATOM 2644 N N . ASN A 1 327 ? 32.584 -0.355 -17.651 1.00 68.75 327 ASN A N 1
ATOM 2645 C CA . ASN A 1 327 ? 33.561 0.024 -18.673 1.00 68.75 327 ASN A CA 1
ATOM 2646 C C . ASN A 1 327 ? 33.238 -0.699 -19.985 1.00 68.75 327 ASN A C 1
ATOM 2648 O O . ASN A 1 327 ? 33.355 -1.922 -20.064 1.00 68.75 327 ASN A O 1
ATOM 2652 N N . PHE A 1 328 ? 32.852 0.061 -21.009 1.00 66.50 328 PHE A N 1
ATOM 2653 C CA . PHE A 1 328 ? 32.585 -0.455 -22.351 1.00 66.50 328 PHE A CA 1
ATOM 2654 C C . PHE A 1 328 ? 33.790 -0.190 -23.262 1.00 66.50 328 PHE A C 1
ATOM 2656 O O . PHE A 1 328 ? 34.269 0.941 -23.331 1.00 66.50 328 PHE A O 1
ATOM 2663 N N . THR A 1 329 ? 34.283 -1.217 -23.957 1.00 52.97 329 THR A N 1
ATOM 2664 C CA . THR A 1 329 ? 35.333 -1.080 -24.986 1.00 52.97 329 THR A CA 1
ATOM 2665 C C . THR A 1 329 ? 34.766 -0.874 -26.396 1.00 52.97 329 THR A C 1
ATOM 2667 O O . THR A 1 329 ? 35.490 -0.409 -27.269 1.00 52.97 329 THR A O 1
ATOM 2670 N N . GLU A 1 330 ? 33.481 -1.177 -26.610 1.00 55.28 330 GLU A N 1
ATOM 2671 C CA . GLU A 1 330 ? 32.762 -1.115 -27.896 1.00 55.28 330 GLU A CA 1
ATOM 2672 C C . GLU A 1 330 ? 31.332 -0.559 -27.699 1.00 55.28 330 GLU A C 1
ATOM 2674 O O . GLU A 1 330 ? 30.941 -0.213 -26.579 1.00 55.28 330 GLU A O 1
ATOM 2679 N N . SER A 1 331 ? 30.539 -0.452 -28.776 1.00 66.38 331 SER A N 1
ATOM 2680 C CA . SER A 1 331 ? 29.109 -0.117 -28.695 1.00 66.38 331 SER A CA 1
ATOM 2681 C C . SER A 1 331 ? 28.356 -1.066 -27.752 1.00 66.38 331 SER A C 1
ATOM 2683 O O . SER A 1 331 ? 28.654 -2.254 -27.679 1.00 66.38 331 SER A O 1
ATOM 2685 N N . ILE A 1 332 ? 27.369 -0.545 -27.010 1.00 73.31 332 ILE A N 1
ATOM 2686 C CA . ILE A 1 332 ? 26.558 -1.350 -26.080 1.00 73.31 332 ILE A CA 1
ATOM 2687 C C . ILE A 1 332 ? 25.679 -2.318 -26.886 1.00 73.31 332 ILE A C 1
ATOM 2689 O O . ILE A 1 332 ? 24.603 -1.931 -27.348 1.00 73.31 332 ILE A O 1
ATOM 2693 N N . GLU A 1 333 ? 26.162 -3.550 -27.028 1.00 80.56 333 GLU A N 1
ATOM 2694 C CA . GLU A 1 333 ? 25.482 -4.696 -27.638 1.00 80.56 333 GLU A CA 1
ATOM 2695 C C . GLU A 1 333 ? 24.876 -5.633 -26.581 1.00 80.56 333 GLU A C 1
ATOM 2697 O O . GLU A 1 333 ? 25.332 -5.696 -25.433 1.00 80.56 333 GLU A O 1
ATOM 2702 N N . MET A 1 334 ? 23.889 -6.437 -26.989 1.00 85.31 334 MET A N 1
ATOM 2703 C CA . MET A 1 334 ? 23.192 -7.395 -26.123 1.00 85.31 334 MET A CA 1
ATOM 2704 C C . MET A 1 334 ? 24.148 -8.366 -25.404 1.00 85.31 334 MET A C 1
ATOM 2706 O O . MET A 1 334 ? 23.975 -8.661 -24.220 1.00 85.31 334 MET A O 1
ATOM 2710 N N . LYS A 1 335 ? 25.198 -8.840 -26.088 1.00 86.25 335 LYS A N 1
ATOM 2711 C CA . LYS A 1 335 ? 26.200 -9.758 -25.514 1.00 86.25 335 LYS A CA 1
ATOM 2712 C C . LYS A 1 335 ? 26.929 -9.145 -24.313 1.00 86.25 335 LYS A C 1
ATOM 2714 O O . LYS A 1 335 ? 27.202 -9.833 -23.324 1.00 86.25 335 LYS A O 1
ATOM 2719 N N . THR A 1 336 ? 27.203 -7.845 -24.377 1.00 86.69 336 THR A N 1
ATOM 2720 C CA . THR A 1 336 ? 27.822 -7.089 -23.286 1.00 86.69 336 THR A CA 1
ATOM 2721 C C . THR A 1 336 ? 26.877 -6.988 -22.093 1.00 86.69 336 THR A C 1
ATOM 2723 O O . THR A 1 336 ? 27.298 -7.241 -20.966 1.00 86.69 336 THR A O 1
ATOM 2726 N N . LEU A 1 337 ? 25.588 -6.712 -22.330 1.00 89.25 337 LEU A N 1
ATOM 2727 C CA . LEU A 1 337 ? 24.572 -6.687 -21.270 1.00 89.25 337 LEU A CA 1
ATOM 2728 C C . LEU A 1 337 ? 24.451 -8.043 -20.568 1.00 89.25 337 LEU A C 1
ATOM 2730 O O . LEU A 1 337 ? 24.505 -8.094 -19.341 1.00 89.25 337 LEU A O 1
ATOM 2734 N N . ARG A 1 338 ? 24.380 -9.147 -21.329 1.00 90.12 338 ARG A N 1
ATOM 2735 C CA . ARG A 1 338 ? 24.347 -10.508 -20.764 1.00 90.12 338 ARG A CA 1
ATOM 2736 C C . ARG A 1 338 ? 25.552 -10.757 -19.860 1.00 90.12 338 ARG A C 1
ATOM 2738 O O . ARG A 1 338 ? 25.370 -11.094 -18.694 1.00 90.12 338 ARG A O 1
ATOM 2745 N N . THR A 1 339 ? 26.759 -10.452 -20.336 1.00 89.19 339 THR A N 1
ATOM 2746 C CA . THR A 1 339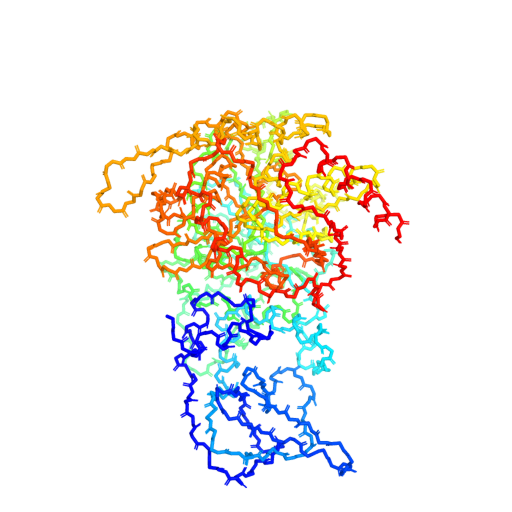 ? 27.997 -10.611 -19.552 1.00 89.19 339 THR A CA 1
ATOM 2747 C C . THR A 1 339 ? 27.970 -9.802 -18.246 1.00 89.19 339 THR A C 1
ATOM 2749 O O . THR A 1 339 ? 28.416 -10.280 -17.204 1.00 89.19 339 THR A O 1
ATOM 2752 N N . ILE A 1 340 ? 27.450 -8.570 -18.277 1.00 87.88 340 ILE A N 1
ATOM 2753 C CA . ILE A 1 340 ? 27.314 -7.714 -17.088 1.00 87.88 340 ILE A CA 1
ATOM 2754 C C . ILE A 1 340 ? 26.336 -8.337 -16.085 1.00 87.88 340 ILE A C 1
ATOM 2756 O O . ILE A 1 340 ? 26.648 -8.456 -14.899 1.00 87.88 340 ILE A O 1
ATOM 2760 N N . THR A 1 341 ? 25.173 -8.785 -16.560 1.00 90.06 341 THR A N 1
ATOM 2761 C CA . THR A 1 341 ? 24.172 -9.429 -15.701 1.00 90.06 341 THR A CA 1
ATOM 2762 C C . THR A 1 341 ? 24.670 -10.762 -15.130 1.00 90.06 341 THR A C 1
ATOM 2764 O O . THR A 1 341 ? 24.458 -11.042 -13.951 1.00 90.06 341 THR A O 1
ATOM 2767 N N . GLU A 1 342 ? 25.405 -11.568 -15.899 1.00 88.88 342 GLU A N 1
ATOM 2768 C CA . GLU A 1 342 ? 26.036 -12.824 -15.456 1.00 88.88 342 GLU A CA 1
ATOM 2769 C C . GLU A 1 342 ? 27.045 -12.618 -14.328 1.00 88.88 342 GLU A C 1
ATOM 2771 O O . GLU A 1 342 ? 27.125 -13.440 -13.420 1.00 88.88 342 GLU A O 1
ATOM 2776 N N . LYS A 1 343 ? 27.742 -11.479 -14.323 1.00 88.25 343 LYS A N 1
ATOM 2777 C CA . LYS A 1 343 ? 28.646 -11.081 -13.236 1.00 88.25 343 LYS A CA 1
ATOM 2778 C C . LYS A 1 343 ? 27.929 -10.557 -11.985 1.00 88.25 343 LYS A C 1
ATOM 2780 O O . LYS A 1 343 ? 28.596 -10.188 -11.026 1.00 88.25 343 LYS A O 1
ATOM 2785 N N . GLY A 1 344 ? 26.595 -10.524 -11.977 1.00 87.31 344 GLY A N 1
ATOM 2786 C CA . GLY A 1 344 ? 25.796 -10.169 -10.802 1.00 87.31 344 GLY A CA 1
ATOM 2787 C C . GLY A 1 344 ? 25.540 -8.673 -10.619 1.00 87.31 344 GLY A C 1
ATOM 2788 O O . GLY A 1 344 ? 25.098 -8.270 -9.547 1.00 87.31 344 GLY A O 1
ATOM 2789 N N . ALA A 1 345 ? 25.754 -7.849 -11.650 1.00 86.69 345 ALA A N 1
ATOM 2790 C CA . ALA A 1 345 ? 25.609 -6.391 -11.572 1.00 86.69 345 ALA A CA 1
ATOM 2791 C C . ALA A 1 345 ? 24.225 -5.896 -11.102 1.00 86.69 345 ALA A C 1
ATOM 2793 O O . ALA A 1 345 ? 24.108 -4.802 -10.554 1.00 86.69 345 ALA A O 1
ATOM 2794 N N . CYS A 1 346 ? 23.173 -6.695 -11.304 1.00 92.25 346 CYS A N 1
ATOM 2795 C CA . CYS A 1 346 ? 21.806 -6.365 -10.897 1.00 92.25 346 CYS A CA 1
ATOM 2796 C C . CYS A 1 346 ? 21.350 -7.072 -9.609 1.00 92.25 346 CYS A C 1
ATOM 2798 O O . CYS A 1 346 ? 20.214 -6.873 -9.179 1.00 92.25 346 CYS A O 1
ATOM 2800 N N . GLY A 1 347 ? 22.230 -7.838 -8.951 1.00 93.25 347 GLY A N 1
ATOM 2801 C CA . GLY A 1 347 ? 21.862 -8.739 -7.856 1.00 93.25 347 GLY A CA 1
ATOM 2802 C C . GLY A 1 347 ? 21.161 -8.054 -6.680 1.00 93.25 347 GLY A C 1
ATOM 2803 O O . GLY A 1 347 ? 20.197 -8.599 -6.149 1.00 93.25 347 GLY A O 1
ATOM 2804 N N . ILE A 1 348 ? 21.577 -6.834 -6.311 1.00 94.06 348 ILE A N 1
ATOM 2805 C CA . ILE A 1 348 ? 20.908 -6.055 -5.255 1.00 94.06 348 ILE A CA 1
ATOM 2806 C C . ILE A 1 348 ? 19.466 -5.725 -5.662 1.00 94.06 348 ILE A C 1
ATOM 2808 O O . ILE A 1 348 ? 18.542 -5.972 -4.893 1.00 94.06 348 ILE A O 1
ATOM 2812 N N . PHE A 1 349 ? 19.254 -5.215 -6.877 1.00 96.56 349 PHE A N 1
ATOM 2813 C CA . PHE A 1 349 ? 17.931 -4.811 -7.364 1.00 96.56 349 PHE A CA 1
ATOM 2814 C C . PHE A 1 349 ? 16.989 -6.007 -7.519 1.00 96.56 349 PHE A C 1
ATOM 2816 O O . PHE A 1 349 ? 15.850 -5.965 -7.057 1.00 96.56 349 PHE A O 1
ATOM 2823 N N . THR A 1 350 ? 17.489 -7.106 -8.082 1.00 96.31 350 THR A N 1
ATOM 2824 C CA . THR A 1 350 ? 16.756 -8.373 -8.174 1.00 96.31 350 THR A CA 1
ATOM 2825 C C . THR A 1 350 ? 16.432 -8.937 -6.793 1.00 96.31 350 THR A C 1
ATOM 2827 O O . THR A 1 350 ? 15.326 -9.432 -6.574 1.00 96.31 350 THR A O 1
ATOM 2830 N N . GLY A 1 351 ? 17.349 -8.801 -5.832 1.00 95.62 351 GLY A N 1
ATOM 2831 C CA . GLY A 1 351 ? 17.116 -9.141 -4.431 1.00 95.62 351 GLY A CA 1
ATOM 2832 C C . GLY A 1 351 ? 15.976 -8.334 -3.807 1.00 95.62 351 GLY A C 1
ATOM 2833 O O . GLY A 1 351 ? 15.128 -8.917 -3.138 1.00 95.62 351 GLY A O 1
ATOM 2834 N N . LEU A 1 352 ? 15.900 -7.025 -4.071 1.00 95.31 352 LEU A N 1
ATOM 2835 C CA . LEU A 1 352 ? 14.814 -6.167 -3.574 1.00 95.31 352 LEU A CA 1
ATOM 2836 C C . LEU A 1 352 ? 13.444 -6.574 -4.135 1.00 95.31 352 LEU A C 1
ATOM 2838 O O . LEU A 1 352 ? 12.467 -6.575 -3.394 1.00 95.31 352 LEU A O 1
ATOM 2842 N N . ILE A 1 353 ? 13.375 -6.957 -5.412 1.00 96.00 353 ILE A N 1
ATOM 2843 C CA . ILE A 1 353 ? 12.125 -7.367 -6.082 1.00 96.00 353 ILE A CA 1
ATOM 2844 C C . ILE A 1 353 ? 11.667 -8.757 -5.621 1.00 96.00 353 ILE A C 1
ATOM 2846 O O . ILE A 1 353 ? 10.470 -9.011 -5.484 1.00 96.00 353 ILE A O 1
ATOM 2850 N N . ASN A 1 354 ? 12.614 -9.670 -5.394 1.00 94.00 354 ASN A N 1
ATOM 2851 C CA . ASN A 1 354 ? 12.331 -11.057 -5.018 1.00 94.00 354 ASN A CA 1
ATOM 2852 C C . ASN A 1 354 ? 12.204 -11.285 -3.513 1.00 94.00 354 ASN A C 1
ATOM 2854 O O . ASN A 1 354 ? 11.820 -12.382 -3.100 1.00 94.00 354 ASN A O 1
ATOM 2858 N N . LYS A 1 355 ? 12.536 -10.288 -2.690 1.00 92.94 355 LYS A N 1
ATOM 2859 C CA . LYS A 1 355 ? 12.420 -10.388 -1.238 1.00 92.94 355 LYS A CA 1
ATOM 2860 C C . LYS A 1 355 ? 10.976 -10.714 -0.855 1.00 92.94 355 LYS A C 1
ATOM 2862 O O . LYS A 1 355 ? 10.052 -10.004 -1.239 1.00 92.94 355 LYS A O 1
ATOM 2867 N N . LYS A 1 356 ? 10.792 -11.773 -0.061 1.00 93.12 356 LYS A N 1
ATOM 2868 C CA . LYS A 1 356 ? 9.497 -12.099 0.545 1.00 93.12 356 LYS A CA 1
ATOM 2869 C C . LYS A 1 356 ? 9.189 -11.051 1.610 1.00 93.12 356 LYS A C 1
ATOM 2871 O O . LYS A 1 356 ? 9.834 -11.055 2.658 1.00 93.12 356 LYS A O 1
ATOM 2876 N N . ARG A 1 357 ? 8.254 -10.145 1.327 1.00 94.06 357 ARG A N 1
ATOM 2877 C CA . ARG A 1 357 ? 8.010 -8.987 2.193 1.00 94.06 357 ARG A CA 1
ATOM 2878 C C . ARG A 1 357 ? 7.056 -9.315 3.332 1.00 94.06 357 ARG A C 1
ATOM 2880 O O . ARG A 1 357 ? 5.988 -9.883 3.095 1.00 94.06 357 ARG A O 1
ATOM 2887 N N . LYS A 1 358 ? 7.421 -8.898 4.543 1.00 97.31 358 LYS A N 1
ATOM 2888 C CA . LYS A 1 358 ? 6.608 -9.051 5.756 1.00 97.31 358 LYS A CA 1
ATOM 2889 C C . LYS A 1 358 ? 6.078 -7.701 6.222 1.00 97.31 358 LYS A C 1
ATOM 2891 O O . LYS A 1 358 ? 6.859 -6.764 6.375 1.00 97.31 358 LYS A O 1
ATOM 2896 N N . ALA A 1 359 ? 4.783 -7.606 6.493 1.00 98.06 359 ALA A N 1
ATOM 2897 C CA . ALA A 1 359 ? 4.179 -6.438 7.119 1.00 98.06 359 ALA A CA 1
ATOM 2898 C C . ALA A 1 359 ? 3.600 -6.777 8.491 1.00 98.06 359 ALA A C 1
ATOM 2900 O O . ALA A 1 359 ? 3.078 -7.873 8.705 1.00 98.06 359 ALA A O 1
ATOM 2901 N N . LEU A 1 360 ? 3.662 -5.804 9.393 1.00 98.38 360 LEU A N 1
ATOM 2902 C CA . LEU A 1 360 ? 2.920 -5.799 10.642 1.00 98.38 360 LEU A CA 1
ATOM 2903 C C . LEU A 1 360 ? 1.880 -4.682 10.572 1.00 98.38 360 LEU A C 1
ATOM 2905 O O . LEU A 1 360 ? 2.230 -3.503 10.498 1.00 98.38 360 LEU A O 1
ATOM 2909 N N . VAL A 1 361 ? 0.605 -5.055 10.579 1.00 98.38 361 VAL A N 1
ATOM 2910 C CA . VAL A 1 361 ? -0.501 -4.114 10.746 1.00 98.38 361 VAL A CA 1
ATOM 2911 C C . VAL A 1 361 ? -0.729 -3.922 12.235 1.00 98.38 361 VAL A C 1
ATOM 2913 O O . VAL A 1 361 ? -0.958 -4.893 12.954 1.00 98.38 361 VAL A O 1
ATOM 2916 N N . LEU A 1 362 ? -0.651 -2.679 12.699 1.00 97.56 362 LEU A N 1
ATOM 2917 C CA . LEU A 1 362 ? -0.910 -2.336 14.091 1.00 97.56 362 LEU A CA 1
ATOM 2918 C C . LEU A 1 362 ? -2.312 -1.758 14.192 1.00 97.56 362 LEU A C 1
ATOM 2920 O O . LEU A 1 362 ? -2.650 -0.843 13.435 1.00 97.56 362 LEU A O 1
ATOM 2924 N N . GLU A 1 363 ? -3.113 -2.261 15.127 1.00 95.12 363 GLU A N 1
ATOM 2925 C CA . GLU A 1 363 ? -4.426 -1.701 15.426 1.00 95.12 363 GLU A CA 1
ATOM 2926 C C . GLU A 1 363 ? -4.302 -0.181 15.659 1.00 95.12 363 GLU A C 1
ATOM 2928 O O . GLU A 1 363 ? -3.521 0.257 16.520 1.00 95.12 363 GLU A O 1
ATOM 2933 N N . PRO A 1 364 ? -5.012 0.646 14.868 1.00 94.12 364 PRO A N 1
ATOM 2934 C CA . PRO A 1 364 ? -5.051 2.079 15.101 1.00 94.12 364 PRO A CA 1
ATOM 2935 C C . PRO A 1 364 ? -5.693 2.357 16.453 1.00 94.12 364 PRO A C 1
ATOM 2937 O O . PRO A 1 364 ? -6.838 1.991 16.685 1.00 94.12 364 PRO A O 1
ATOM 2940 N N . ASN A 1 365 ? -4.946 3.015 17.327 1.00 92.19 365 ASN A N 1
ATOM 2941 C CA . ASN A 1 365 ? -5.384 3.392 18.660 1.00 92.19 365 ASN A CA 1
ATOM 2942 C C . ASN A 1 365 ? -4.985 4.844 18.928 1.00 92.19 365 ASN A C 1
ATOM 2944 O O . ASN A 1 365 ? -4.100 5.389 18.256 1.00 92.19 365 ASN A O 1
ATOM 2948 N N . MET A 1 366 ? -5.629 5.462 19.919 1.00 91.31 366 MET A N 1
ATOM 2949 C CA . MET A 1 366 ? -5.229 6.767 20.439 1.00 91.31 366 MET A CA 1
ATOM 2950 C C . MET A 1 366 ? -4.347 6.560 21.665 1.00 91.31 366 MET A C 1
ATOM 2952 O O . MET A 1 366 ? -3.161 6.256 21.516 1.00 91.31 366 MET A O 1
ATOM 2956 N N . LEU A 1 367 ? -4.885 6.680 22.877 1.00 91.19 367 LEU A N 1
ATOM 2957 C CA . LEU A 1 367 ? -4.051 6.689 24.076 1.00 91.19 367 LEU A CA 1
ATOM 2958 C C . LEU A 1 367 ? -3.381 5.331 24.325 1.00 91.19 367 LEU A C 1
ATOM 2960 O O . LEU A 1 367 ? -2.203 5.269 24.682 1.00 91.19 367 LEU A O 1
ATOM 2964 N N . GLU A 1 368 ? -4.105 4.250 24.044 1.00 92.81 368 GLU A N 1
ATOM 2965 C CA . GLU A 1 368 ? -3.631 2.874 24.221 1.00 92.81 368 GLU A CA 1
ATOM 2966 C C . GLU A 1 368 ? -2.442 2.519 23.327 1.00 92.81 368 GLU A C 1
ATOM 2968 O O . GLU A 1 368 ? -1.676 1.617 23.655 1.00 92.81 368 GLU A O 1
ATOM 2973 N N . SER A 1 369 ? -2.207 3.266 22.242 1.00 95.06 369 SER A N 1
ATOM 2974 C CA . SER A 1 369 ? -1.080 3.022 21.333 1.00 95.06 369 SER A CA 1
ATOM 2975 C C . SER A 1 369 ? 0.279 2.963 22.042 1.00 95.06 369 SER A C 1
ATOM 2977 O O . SER A 1 369 ? 1.170 2.259 21.573 1.00 95.06 369 SER A O 1
ATOM 2979 N N . VAL A 1 370 ? 0.440 3.614 23.202 1.00 95.69 370 VAL A N 1
ATOM 2980 C CA . VAL A 1 370 ? 1.665 3.531 24.010 1.00 95.69 370 VAL A CA 1
ATOM 2981 C C . VAL A 1 370 ? 2.043 2.087 24.367 1.00 95.69 370 VAL A C 1
ATOM 2983 O O . VAL A 1 370 ? 3.232 1.773 24.423 1.00 95.69 370 VAL A O 1
ATOM 2986 N N . ILE A 1 371 ? 1.062 1.192 24.526 1.00 96.00 371 ILE A N 1
ATOM 2987 C CA . ILE A 1 371 ? 1.253 -0.236 24.827 1.00 96.00 371 ILE A CA 1
ATOM 2988 C C . ILE A 1 371 ? 1.967 -0.945 23.666 1.00 96.00 371 ILE A C 1
ATOM 2990 O O . ILE A 1 371 ? 2.798 -1.824 23.898 1.00 96.00 371 ILE A O 1
ATOM 2994 N N . LEU A 1 372 ? 1.742 -0.521 22.416 1.00 96.88 372 LEU A N 1
ATOM 2995 C CA . LEU A 1 372 ? 2.461 -1.064 21.254 1.00 96.88 372 LEU A CA 1
ATOM 2996 C C . LEU A 1 372 ? 3.969 -0.794 21.328 1.00 96.88 372 LEU A C 1
ATOM 2998 O O . LEU A 1 372 ? 4.743 -1.528 20.720 1.00 96.88 372 LEU A O 1
ATOM 3002 N N . SER A 1 373 ? 4.409 0.216 22.086 1.00 96.00 373 SER A N 1
ATOM 3003 C CA . SER A 1 373 ? 5.836 0.521 22.248 1.00 96.00 373 SER A CA 1
ATOM 3004 C C . SER A 1 373 ? 6.589 -0.633 22.909 1.00 96.00 373 SER A C 1
ATOM 3006 O O . SER A 1 373 ? 7.695 -0.955 22.483 1.00 96.00 373 SER A O 1
ATOM 3008 N N . GLY A 1 374 ? 5.992 -1.291 23.912 1.00 94.25 374 GLY A N 1
ATOM 3009 C CA . GLY A 1 374 ? 6.590 -2.478 24.526 1.00 94.25 374 GLY A CA 1
ATOM 3010 C C . GLY A 1 374 ? 6.714 -3.624 23.528 1.00 94.25 374 GLY A C 1
ATOM 3011 O O . GLY A 1 374 ? 7.775 -4.229 23.420 1.00 94.25 374 GLY A O 1
ATOM 3012 N N . PHE A 1 375 ? 5.673 -3.855 22.725 1.00 95.69 375 PHE A N 1
ATOM 3013 C CA . PHE A 1 375 ? 5.686 -4.892 21.694 1.00 95.69 375 PHE A CA 1
ATOM 3014 C C . PHE A 1 375 ? 6.751 -4.659 20.632 1.00 95.69 375 PHE A C 1
ATOM 3016 O O . PHE A 1 375 ? 7.565 -5.545 20.382 1.00 95.69 375 PHE A O 1
ATOM 3023 N N . ILE A 1 376 ? 6.780 -3.461 20.042 1.00 95.50 376 ILE A N 1
ATOM 3024 C CA . ILE A 1 376 ? 7.746 -3.115 18.998 1.00 95.50 376 ILE A CA 1
ATOM 3025 C C . ILE A 1 376 ? 9.175 -3.193 19.539 1.00 95.50 376 ILE A C 1
ATOM 3027 O O . ILE A 1 376 ? 10.036 -3.764 18.880 1.00 95.50 376 ILE A O 1
ATOM 3031 N N . LYS A 1 377 ? 9.423 -2.705 20.760 1.00 94.06 377 LYS A N 1
ATOM 3032 C CA . LYS A 1 377 ? 10.731 -2.836 21.412 1.00 94.06 377 LYS A CA 1
ATOM 3033 C C . LYS A 1 377 ? 11.161 -4.301 21.545 1.00 94.06 377 LYS A C 1
ATOM 3035 O O . LYS A 1 377 ? 12.323 -4.626 21.324 1.00 94.06 377 LYS A O 1
ATOM 3040 N N . THR A 1 378 ? 10.242 -5.187 21.925 1.00 94.56 378 THR A N 1
ATOM 3041 C CA . THR A 1 378 ? 10.545 -6.611 22.116 1.00 94.56 378 THR A CA 1
ATOM 3042 C C . THR A 1 378 ? 10.763 -7.357 20.794 1.00 94.56 378 THR A C 1
ATOM 3044 O O . THR A 1 378 ? 11.388 -8.413 20.806 1.00 94.56 378 THR A O 1
ATOM 3047 N N . LEU A 1 379 ? 10.332 -6.830 19.643 1.00 93.31 379 LEU A N 1
ATOM 3048 C CA . LEU A 1 379 ? 10.648 -7.443 18.344 1.00 93.31 379 LEU A CA 1
ATOM 3049 C C . LEU A 1 379 ? 12.163 -7.557 18.117 1.00 93.31 379 LEU A C 1
ATOM 3051 O O . LEU A 1 379 ? 12.630 -8.621 17.702 1.00 93.31 379 LEU A O 1
ATOM 3055 N N . ASP A 1 380 ? 12.918 -6.514 18.476 1.00 89.62 380 ASP A N 1
ATOM 3056 C CA . ASP A 1 380 ? 14.382 -6.493 18.378 1.00 89.62 380 ASP A CA 1
ATOM 3057 C C . ASP A 1 380 ? 15.027 -7.545 19.300 1.00 89.62 380 ASP A C 1
ATOM 3059 O O . ASP A 1 380 ? 15.987 -8.209 18.911 1.00 89.62 380 ASP A O 1
ATOM 3063 N N . GLU A 1 381 ? 14.472 -7.757 20.504 1.00 91.38 381 GLU A N 1
ATOM 3064 C CA . GLU A 1 381 ? 14.953 -8.767 21.466 1.00 91.38 381 GLU A CA 1
ATOM 3065 C C . GLU A 1 381 ? 14.833 -10.206 20.916 1.00 91.38 381 GLU A C 1
ATOM 3067 O O . GLU A 1 381 ? 15.597 -11.085 21.315 1.00 91.38 381 GLU A O 1
ATOM 3072 N N . PHE A 1 382 ? 13.888 -10.446 19.999 1.00 92.44 382 PHE A N 1
ATOM 3073 C CA . PHE A 1 382 ? 13.605 -11.755 19.395 1.00 92.44 382 PHE A CA 1
ATOM 3074 C C . PHE A 1 382 ? 14.078 -11.881 17.937 1.00 92.44 382 PHE A C 1
ATOM 3076 O O . PHE A 1 382 ? 13.715 -12.856 17.276 1.00 92.44 382 PHE A O 1
ATOM 3083 N N . ASP A 1 383 ? 14.854 -10.918 17.424 1.00 90.19 383 ASP A N 1
ATOM 3084 C CA . ASP A 1 383 ? 15.312 -10.868 16.022 1.00 90.19 383 ASP A CA 1
ATOM 3085 C C . ASP A 1 383 ? 14.155 -11.005 15.005 1.00 90.19 383 ASP A C 1
ATOM 3087 O O . ASP A 1 383 ? 14.272 -11.591 13.924 1.00 90.19 383 ASP A O 1
ATOM 3091 N N . LYS A 1 384 ? 12.975 -10.479 15.364 1.00 91.75 384 LYS A N 1
ATOM 3092 C CA . LYS A 1 384 ? 11.804 -10.437 14.483 1.00 91.75 384 LYS A CA 1
ATOM 3093 C C . LYS A 1 384 ? 11.771 -9.086 13.784 1.00 91.75 384 LYS A C 1
ATOM 3095 O O . LYS A 1 384 ? 11.567 -8.057 14.411 1.00 91.75 384 LYS A O 1
ATOM 3100 N N . SER A 1 385 ? 11.912 -9.092 12.462 1.00 92.31 385 SER A N 1
ATOM 3101 C CA . SER A 1 385 ? 11.862 -7.879 11.643 1.00 92.31 385 SER A CA 1
ATOM 3102 C C . SER A 1 385 ? 10.712 -7.905 10.637 1.00 92.31 385 SER A C 1
ATOM 3104 O O . SER A 1 385 ? 10.294 -8.959 10.146 1.00 92.31 385 SER A O 1
ATOM 3106 N N . PHE A 1 386 ? 10.214 -6.710 10.323 1.00 96.50 386 PHE A N 1
ATOM 3107 C CA . PHE A 1 386 ? 9.184 -6.466 9.318 1.00 96.50 386 PHE A CA 1
ATOM 3108 C C . PHE A 1 386 ? 9.673 -5.413 8.324 1.00 96.50 386 PHE A C 1
ATOM 3110 O O . PHE A 1 386 ? 10.373 -4.469 8.685 1.00 96.50 386 PHE A O 1
ATOM 3117 N N . ASP A 1 387 ? 9.275 -5.549 7.064 1.00 96.88 387 ASP A N 1
ATOM 3118 C CA . ASP A 1 387 ? 9.603 -4.601 5.993 1.00 96.88 387 ASP A CA 1
ATOM 3119 C C . ASP A 1 387 ? 8.664 -3.391 5.970 1.00 96.88 387 ASP A C 1
ATOM 3121 O O . ASP A 1 387 ? 8.941 -2.389 5.306 1.00 96.88 387 ASP A O 1
ATOM 3125 N N . MET A 1 388 ? 7.521 -3.501 6.644 1.00 97.81 388 MET A N 1
ATOM 3126 C CA . MET A 1 388 ? 6.475 -2.489 6.677 1.00 97.81 388 MET A CA 1
ATOM 3127 C C . MET A 1 388 ? 5.747 -2.537 8.019 1.00 97.81 388 MET A C 1
ATOM 3129 O O . MET A 1 388 ? 5.326 -3.607 8.458 1.00 97.81 388 MET A O 1
ATOM 3133 N N . LEU A 1 389 ? 5.569 -1.371 8.635 1.00 98.50 389 LEU A N 1
ATOM 3134 C CA . LEU A 1 389 ? 4.639 -1.165 9.746 1.00 98.50 389 LEU A CA 1
ATOM 3135 C C . LEU A 1 389 ? 3.473 -0.352 9.196 1.00 98.50 389 LEU A C 1
ATOM 3137 O O . LEU A 1 389 ? 3.714 0.732 8.678 1.00 98.50 389 LEU A O 1
ATOM 3141 N N . TYR A 1 390 ? 2.244 -0.860 9.246 1.00 98.56 390 TYR A N 1
ATOM 3142 C CA . TYR A 1 390 ? 1.083 -0.183 8.660 1.00 98.56 390 TYR A CA 1
ATOM 3143 C C . TYR A 1 390 ? 0.013 0.090 9.710 1.00 98.56 390 TYR A C 1
ATOM 3145 O O . TYR A 1 390 ? -0.448 -0.829 10.384 1.00 98.56 390 TYR A O 1
ATOM 3153 N N . THR A 1 391 ? -0.370 1.357 9.870 1.00 98.31 391 THR A N 1
ATOM 3154 C CA . THR A 1 391 ? -1.367 1.765 10.869 1.00 98.31 391 THR A CA 1
ATOM 3155 C C . THR A 1 391 ? -1.861 3.204 10.632 1.00 98.31 391 THR A C 1
ATOM 3157 O O . THR A 1 391 ? -1.616 3.796 9.581 1.00 98.31 391 THR A O 1
ATOM 3160 N N . SER A 1 392 ? -2.590 3.772 11.592 1.00 97.38 392 SER A N 1
ATOM 3161 C CA . SER A 1 392 ? -3.070 5.158 11.609 1.00 97.38 392 SER A CA 1
ATOM 3162 C C . SER A 1 392 ? -3.040 5.726 13.035 1.00 97.38 392 SER A C 1
ATOM 3164 O O . SER A 1 392 ? -2.719 5.017 13.989 1.00 97.38 392 SER A O 1
ATOM 3166 N N . SER A 1 393 ? -3.396 7.001 13.185 1.00 96.25 393 SER A N 1
ATOM 3167 C CA . SER A 1 393 ? -3.474 7.725 14.457 1.00 96.25 393 SER A CA 1
ATOM 3168 C C . SER A 1 393 ? -2.203 7.602 15.312 1.00 96.25 393 SER A C 1
ATOM 3170 O O . SER A 1 393 ? -1.093 7.681 14.775 1.00 96.25 393 SER A O 1
ATOM 3172 N N . PHE A 1 394 ? -2.325 7.449 16.632 1.00 97.00 394 PHE A N 1
ATOM 3173 C CA . PHE A 1 394 ? -1.182 7.473 17.545 1.00 97.00 394 PHE A CA 1
ATOM 3174 C C . PHE A 1 394 ? -0.303 6.226 17.408 1.00 97.00 394 PHE A C 1
ATOM 3176 O O . PHE A 1 394 ? 0.914 6.315 17.566 1.00 97.00 394 PHE A O 1
ATOM 3183 N N . SER A 1 395 ? -0.871 5.093 16.986 1.00 97.88 395 SER A N 1
ATOM 3184 C CA . SER A 1 395 ? -0.106 3.887 16.634 1.00 97.88 395 SER A CA 1
ATOM 3185 C C . SER A 1 395 ? 0.940 4.151 15.539 1.00 97.88 395 SER A C 1
ATOM 3187 O O . SER A 1 395 ? 2.037 3.579 15.565 1.00 97.88 395 SER A O 1
ATOM 3189 N N . TYR A 1 396 ? 0.662 5.060 14.594 1.00 98.56 396 TYR A N 1
ATOM 3190 C CA . TYR A 1 396 ? 1.659 5.456 13.593 1.00 98.56 396 TYR A CA 1
ATOM 3191 C C . TYR A 1 396 ? 2.800 6.255 14.218 1.00 98.56 396 TYR A C 1
ATOM 3193 O O . TYR A 1 396 ? 3.950 6.080 13.830 1.00 98.56 396 TYR A O 1
ATOM 3201 N N . LEU A 1 397 ? 2.510 7.090 15.215 1.00 98.31 397 LEU A N 1
ATOM 3202 C CA . LEU A 1 397 ? 3.521 7.877 15.921 1.00 98.31 397 LEU A CA 1
ATOM 3203 C C . LEU A 1 397 ? 4.523 6.951 16.611 1.00 98.31 397 LEU A C 1
ATOM 3205 O O . LEU A 1 397 ? 5.726 7.161 16.498 1.00 98.31 397 LEU A O 1
ATOM 3209 N N . VAL A 1 398 ? 4.043 5.868 17.227 1.00 98.38 398 VAL A N 1
ATOM 3210 C CA . VAL A 1 398 ? 4.898 4.813 17.791 1.00 98.38 398 VAL A CA 1
ATOM 3211 C C . VAL A 1 398 ? 5.776 4.178 16.704 1.00 98.38 398 VAL A C 1
ATOM 3213 O O . VAL A 1 398 ? 6.990 4.082 16.871 1.00 98.38 398 VAL A O 1
ATOM 3216 N N . SER A 1 399 ? 5.191 3.818 15.558 1.00 98.00 399 SER A N 1
ATOM 3217 C CA . SER A 1 399 ? 5.923 3.222 14.425 1.00 98.00 399 SER A CA 1
ATOM 3218 C C . SER A 1 399 ? 6.987 4.168 13.850 1.00 98.00 399 SER A C 1
ATOM 3220 O O . SER A 1 399 ? 8.106 3.755 13.551 1.00 98.00 399 SER A O 1
ATOM 3222 N N . ALA A 1 400 ? 6.658 5.453 13.725 1.00 98.25 400 ALA A N 1
ATOM 3223 C CA . ALA A 1 400 ? 7.559 6.496 13.263 1.00 98.25 400 ALA A CA 1
ATOM 3224 C C . ALA A 1 400 ? 8.722 6.702 14.246 1.00 98.25 400 ALA A C 1
ATOM 3226 O O . ALA A 1 400 ? 9.876 6.728 13.824 1.00 98.25 400 ALA A O 1
ATOM 3227 N N . LEU A 1 401 ? 8.437 6.785 15.552 1.00 98.06 401 LEU A N 1
ATOM 3228 C CA . LEU A 1 401 ? 9.464 6.927 16.586 1.00 98.06 401 LEU A CA 1
ATOM 3229 C C . LEU A 1 401 ? 10.370 5.705 16.679 1.00 98.06 401 LEU A C 1
ATOM 3231 O O . LEU A 1 401 ? 11.546 5.875 16.979 1.00 98.06 401 LEU A O 1
ATOM 3235 N N . TYR A 1 402 ? 9.868 4.506 16.389 1.00 97.31 402 TYR A N 1
ATOM 3236 C CA . TYR A 1 402 ? 10.696 3.306 16.321 1.00 97.31 402 TYR A CA 1
ATOM 3237 C C . TYR A 1 402 ? 11.723 3.415 15.194 1.00 97.31 402 TYR A C 1
ATOM 3239 O O . TYR A 1 402 ? 12.916 3.328 15.457 1.00 97.31 402 TYR A O 1
ATOM 3247 N N . VAL A 1 403 ? 11.294 3.709 13.961 1.00 95.56 403 VAL A N 1
ATOM 3248 C CA . VAL A 1 403 ? 12.226 3.692 12.820 1.00 95.56 403 VAL A CA 1
ATOM 3249 C C . VAL A 1 403 ? 13.224 4.853 12.811 1.00 95.56 403 VAL A C 1
ATOM 3251 O O . VAL A 1 403 ? 14.300 4.724 12.234 1.00 95.56 403 VAL A O 1
ATOM 3254 N N . VAL A 1 404 ? 12.890 6.003 13.414 1.00 95.62 404 VAL A N 1
ATOM 3255 C CA . VAL A 1 404 ? 13.835 7.136 13.537 1.00 95.62 404 VAL A CA 1
ATOM 3256 C C . VAL A 1 404 ? 14.815 6.949 14.689 1.00 95.62 404 VAL A C 1
ATOM 3258 O O . VAL A 1 404 ? 15.832 7.641 14.740 1.00 95.62 404 VAL A O 1
ATOM 3261 N N . SER A 1 405 ? 14.505 6.050 15.620 1.00 94.31 405 SER A N 1
ATOM 3262 C CA . SER A 1 405 ? 15.388 5.707 16.725 1.00 94.31 405 SER A CA 1
ATOM 3263 C C . SER A 1 405 ? 16.452 4.726 16.244 1.00 94.31 405 SER A C 1
ATOM 3265 O O . SER A 1 405 ? 16.170 3.804 15.490 1.00 94.31 405 SER A O 1
ATOM 3267 N N . ASN A 1 406 ? 17.699 4.937 16.665 1.00 85.69 406 ASN A N 1
ATOM 3268 C CA . ASN A 1 406 ? 18.808 4.065 16.264 1.00 85.69 406 ASN A CA 1
ATOM 3269 C C . ASN A 1 406 ? 18.860 2.763 17.077 1.00 85.69 406 ASN A C 1
ATOM 3271 O O . ASN A 1 406 ? 19.498 1.805 16.651 1.00 85.69 406 ASN A O 1
ATOM 3275 N N . ASP A 1 407 ? 18.241 2.762 18.258 1.00 92.00 407 ASP A N 1
ATOM 3276 C CA . ASP A 1 407 ? 18.305 1.689 19.242 1.00 92.00 407 ASP A CA 1
ATOM 3277 C C . ASP A 1 407 ? 17.062 1.706 20.168 1.00 92.00 407 ASP A C 1
ATOM 3279 O O . ASP A 1 407 ? 16.345 2.721 20.234 1.00 92.00 407 ASP A O 1
ATOM 3283 N N . PRO A 1 408 ? 16.802 0.607 20.906 1.00 91.88 408 PRO A N 1
ATOM 3284 C CA . PRO A 1 408 ? 15.662 0.493 21.818 1.00 91.88 408 PRO A CA 1
ATOM 3285 C C . PRO A 1 408 ? 15.583 1.558 22.924 1.00 91.88 408 PRO A C 1
ATOM 3287 O O . PRO A 1 408 ? 14.488 1.903 23.372 1.00 91.88 408 PRO A O 1
ATOM 3290 N N . GLU A 1 409 ? 16.712 2.084 23.401 1.00 93.38 409 GLU A N 1
ATOM 3291 C CA . GLU A 1 409 ? 16.755 3.066 24.493 1.00 93.38 409 GLU A CA 1
ATOM 3292 C C . GLU A 1 409 ? 16.371 4.456 23.979 1.00 93.38 409 GLU A C 1
ATOM 3294 O O . GLU A 1 409 ? 15.557 5.155 24.592 1.00 93.38 409 GLU A O 1
ATOM 3299 N N . GLY A 1 410 ? 16.889 4.829 22.806 1.00 95.94 410 GLY A N 1
ATOM 3300 C CA . GLY A 1 410 ? 16.481 6.010 22.055 1.00 95.94 410 GLY A CA 1
ATOM 3301 C C . GLY A 1 410 ? 14.990 5.993 21.721 1.00 95.94 410 GLY A C 1
ATOM 3302 O O . GLY A 1 410 ? 14.316 7.014 21.887 1.00 95.94 410 GLY A O 1
ATOM 3303 N N . PHE A 1 411 ? 14.456 4.826 21.346 1.00 97.06 411 PHE A N 1
ATOM 3304 C CA . PHE A 1 411 ? 13.029 4.648 21.091 1.00 97.06 411 PHE A CA 1
ATOM 3305 C C . PHE A 1 411 ? 12.182 4.931 22.330 1.00 97.06 411 PHE A C 1
ATOM 3307 O O . PHE A 1 411 ? 11.297 5.787 22.283 1.00 97.06 411 PHE A O 1
ATOM 3314 N N . ILE A 1 412 ? 12.496 4.300 23.464 1.00 96.12 412 ILE A N 1
ATOM 3315 C CA . ILE A 1 412 ? 11.770 4.544 24.716 1.00 96.12 412 ILE A CA 1
ATOM 3316 C C . ILE A 1 412 ? 11.895 6.001 25.158 1.00 96.12 412 ILE A C 1
ATOM 3318 O O . ILE A 1 412 ? 10.893 6.602 25.531 1.00 96.12 412 ILE A O 1
ATOM 3322 N N . LYS A 1 413 ? 13.073 6.621 25.035 1.00 96.44 413 LYS A N 1
ATOM 3323 C CA . LYS A 1 413 ? 13.251 8.048 25.339 1.00 96.44 413 LYS A CA 1
ATOM 3324 C C . LYS A 1 413 ? 12.334 8.937 24.493 1.00 96.44 413 LYS A C 1
ATOM 3326 O O . LYS A 1 413 ? 11.743 9.885 25.016 1.00 96.44 413 LYS A O 1
ATOM 3331 N N . ASN A 1 414 ? 12.217 8.652 23.198 1.00 97.12 414 ASN A N 1
ATOM 3332 C CA . ASN A 1 414 ? 11.345 9.393 22.292 1.00 97.12 414 ASN A CA 1
ATOM 3333 C C . ASN A 1 414 ? 9.859 9.172 22.615 1.00 97.12 414 ASN A C 1
ATOM 3335 O O . ASN A 1 414 ? 9.102 10.145 22.652 1.00 97.12 414 ASN A O 1
ATOM 3339 N N . ILE A 1 415 ? 9.460 7.936 22.934 1.00 97.44 415 ILE A N 1
ATOM 3340 C CA . ILE A 1 415 ? 8.109 7.607 23.412 1.00 97.44 415 ILE A CA 1
ATOM 3341 C C . ILE A 1 415 ? 7.795 8.365 24.700 1.00 97.44 415 ILE A C 1
ATOM 3343 O O . ILE A 1 415 ? 6.795 9.080 24.756 1.00 97.44 415 ILE A O 1
ATOM 3347 N N . SER A 1 416 ? 8.679 8.302 25.699 1.00 96.38 416 SER A N 1
ATOM 3348 C CA . SER A 1 416 ? 8.516 9.011 26.968 1.00 96.38 416 SER A CA 1
ATOM 3349 C C . SER A 1 416 ? 8.397 10.516 26.781 1.00 96.38 416 SER A C 1
ATOM 3351 O O . SER A 1 416 ? 7.681 11.183 27.517 1.00 96.38 416 SER A O 1
ATOM 3353 N N . ARG A 1 417 ? 9.093 11.071 25.786 1.00 95.69 417 ARG A N 1
ATOM 3354 C CA . ARG A 1 417 ? 9.052 12.500 25.495 1.00 95.69 417 ARG A CA 1
ATOM 3355 C C . ARG A 1 417 ? 7.752 12.940 24.823 1.00 95.69 417 ARG A C 1
ATOM 3357 O O . ARG A 1 417 ? 7.308 14.051 25.111 1.00 95.69 417 ARG A O 1
ATOM 3364 N N . PHE A 1 418 ? 7.205 12.129 23.919 1.00 96.12 418 PHE A N 1
ATOM 3365 C CA . PHE A 1 418 ? 5.971 12.437 23.197 1.00 96.12 418 PHE A CA 1
ATOM 3366 C C . PHE A 1 418 ? 4.720 12.179 24.049 1.00 96.12 418 PHE A C 1
ATOM 3368 O O . PHE A 1 418 ? 3.824 13.012 24.095 1.00 96.12 418 PHE A O 1
ATOM 3375 N N . PHE A 1 419 ? 4.676 11.059 24.771 1.00 94.81 419 PHE A N 1
ATOM 3376 C CA . PHE A 1 419 ? 3.540 10.672 25.614 1.00 94.81 419 PHE A CA 1
ATOM 3377 C C . PHE A 1 419 ? 3.566 11.286 27.024 1.00 94.81 419 PHE A C 1
ATOM 3379 O O . PHE A 1 419 ? 2.794 10.887 27.895 1.00 94.81 419 PHE A O 1
ATOM 3386 N N . ASP A 1 420 ? 4.441 12.258 27.272 1.00 92.25 420 ASP A N 1
ATOM 3387 C CA . ASP A 1 420 ? 4.484 12.983 28.539 1.00 92.25 420 ASP A CA 1
ATOM 3388 C C . ASP A 1 420 ? 3.202 13.810 28.720 1.00 92.25 420 ASP A C 1
ATOM 3390 O O . ASP A 1 420 ? 2.988 14.804 28.020 1.00 92.25 420 ASP A O 1
ATOM 3394 N N . GLU A 1 421 ? 2.357 13.412 29.678 1.00 89.88 421 GLU A N 1
ATOM 3395 C CA . GLU A 1 421 ? 1.082 14.075 29.980 1.00 89.88 421 GLU A CA 1
ATOM 3396 C C . GLU A 1 421 ? 1.244 15.579 30.234 1.00 89.88 421 GLU A C 1
ATOM 3398 O O . GLU A 1 421 ? 0.357 16.358 29.891 1.00 89.88 421 GLU A O 1
ATOM 3403 N N . GLU A 1 422 ? 2.379 16.012 30.795 1.00 89.81 422 GLU A N 1
ATOM 3404 C CA . GLU A 1 422 ? 2.630 17.429 31.079 1.00 89.81 422 GLU A CA 1
ATOM 3405 C C . GLU A 1 422 ? 2.876 18.248 29.807 1.00 89.81 422 GLU A C 1
ATOM 3407 O O . GLU A 1 422 ? 2.712 19.471 29.808 1.00 89.81 422 GLU A O 1
ATOM 3412 N N . LYS A 1 423 ? 3.239 17.583 28.705 1.00 91.00 423 LYS A N 1
ATOM 3413 C CA . LYS A 1 423 ? 3.520 18.213 27.412 1.00 91.00 423 LYS A CA 1
ATOM 3414 C C . LYS A 1 423 ? 2.347 18.175 26.441 1.00 91.00 423 LYS A C 1
ATOM 3416 O O . LYS A 1 423 ? 2.341 18.999 25.528 1.00 91.00 423 LYS A O 1
ATOM 3421 N N . VAL A 1 424 ? 1.356 17.299 26.642 1.00 91.12 424 VAL A N 1
ATOM 3422 C CA . VAL A 1 424 ? 0.221 17.114 25.712 1.00 91.12 424 VAL A CA 1
ATOM 3423 C C . VAL A 1 424 ? -0.471 18.437 25.386 1.00 91.12 424 VAL A C 1
ATOM 3425 O O . VAL A 1 424 ? -0.710 18.734 24.219 1.00 91.12 424 VAL A O 1
ATOM 3428 N N . ASN A 1 425 ? -0.719 19.289 26.386 1.00 91.62 425 ASN A N 1
ATOM 3429 C CA . ASN A 1 425 ? -1.353 20.596 26.163 1.00 91.62 425 ASN A CA 1
ATOM 3430 C C . ASN A 1 425 ? -0.526 21.525 25.264 1.00 91.62 425 ASN A C 1
ATOM 3432 O O . ASN A 1 425 ? -1.094 22.368 24.580 1.00 91.62 425 ASN A O 1
ATOM 3436 N N . GLY A 1 426 ? 0.799 21.369 25.235 1.00 91.81 426 GLY A N 1
ATOM 3437 C CA . GLY A 1 426 ? 1.683 22.117 24.342 1.00 91.81 426 GLY A CA 1
ATOM 3438 C C . GLY A 1 426 ? 1.591 21.685 22.876 1.00 91.81 426 GLY A C 1
ATOM 3439 O O . GLY A 1 426 ? 2.126 22.375 22.011 1.00 91.81 426 GLY A O 1
ATOM 3440 N N . TYR A 1 427 ? 0.931 20.561 22.584 1.00 93.38 427 TYR A N 1
ATOM 3441 C CA . TYR A 1 427 ? 0.612 20.132 21.218 1.00 93.38 427 TYR A CA 1
ATOM 3442 C C . TYR A 1 427 ? -0.730 20.700 20.737 1.00 93.38 427 TYR A C 1
ATOM 3444 O O . TYR A 1 427 ? -0.991 20.723 19.536 1.00 93.38 427 TYR A O 1
ATOM 3452 N N . LEU A 1 428 ? -1.571 21.155 21.673 1.00 92.56 428 LEU A N 1
ATOM 3453 C CA . LEU A 1 428 ? -2.930 21.634 21.449 1.00 92.56 428 LEU A CA 1
ATOM 3454 C C . LEU A 1 428 ? -2.947 23.166 21.323 1.00 92.56 428 LEU A C 1
ATOM 3456 O O . LEU A 1 428 ? -3.262 23.874 22.280 1.00 92.56 428 LEU A O 1
ATOM 3460 N N . ASP A 1 429 ? -2.632 23.697 20.141 1.00 89.88 429 ASP A N 1
ATOM 3461 C CA . ASP A 1 429 ? -2.647 25.147 19.907 1.00 89.88 429 ASP A CA 1
ATOM 3462 C C . ASP A 1 429 ? -4.087 25.679 19.831 1.00 89.88 429 ASP A C 1
ATOM 3464 O O . ASP A 1 429 ? -4.686 25.749 18.755 1.00 89.88 429 ASP A O 1
ATOM 3468 N N . ILE A 1 430 ? -4.655 26.049 20.981 1.00 88.25 430 ILE A N 1
ATOM 3469 C CA . ILE A 1 430 ? -6.026 26.566 21.082 1.00 88.25 430 ILE A CA 1
ATOM 3470 C C . ILE A 1 430 ? -6.148 27.877 20.303 1.00 88.25 430 ILE A C 1
ATOM 3472 O O . ILE A 1 430 ? -5.377 28.818 20.501 1.00 88.25 430 ILE A O 1
ATOM 3476 N N . THR A 1 431 ? -7.178 27.968 19.466 1.00 82.31 431 THR A N 1
ATOM 3477 C CA . THR A 1 431 ? -7.532 29.203 18.762 1.00 82.31 431 THR A CA 1
ATOM 3478 C C . THR A 1 431 ? -8.971 29.616 19.023 1.00 82.31 431 THR A C 1
ATOM 3480 O O . THR A 1 431 ? -9.788 28.815 19.471 1.00 82.31 431 THR A O 1
ATOM 3483 N N . PHE A 1 432 ? -9.283 30.893 18.778 1.00 72.69 432 PHE A N 1
ATOM 3484 C CA . PHE A 1 432 ? -10.668 31.357 18.775 1.00 72.69 432 PHE A CA 1
ATOM 3485 C C . PHE A 1 432 ? -11.318 30.855 17.471 1.00 72.69 432 PHE A C 1
ATOM 3487 O O . PHE A 1 432 ? -10.853 31.242 16.397 1.00 72.69 432 PHE A O 1
ATOM 3494 N N . PRO A 1 433 ? -12.294 29.934 17.529 1.00 65.06 433 PRO A N 1
ATOM 3495 C CA . PRO A 1 433 ? -12.605 29.076 16.390 1.00 65.06 433 PRO A CA 1
ATOM 3496 C C . PRO A 1 433 ? -13.387 29.807 15.289 1.00 65.06 433 PRO A C 1
ATOM 3498 O O . PRO A 1 433 ? -14.438 30.387 15.554 1.00 65.06 433 PRO A O 1
ATOM 3501 N N . GLU A 1 434 ? -12.924 29.694 14.038 1.00 66.50 434 GLU A N 1
ATOM 3502 C CA . GLU A 1 434 ? -13.745 29.943 12.835 1.00 66.50 434 GLU A CA 1
ATOM 3503 C C . GLU A 1 434 ? -14.193 28.629 12.164 1.00 66.50 434 GLU A C 1
ATOM 3505 O O . GLU A 1 434 ? -15.331 28.521 11.712 1.00 66.50 434 GLU A O 1
ATOM 3510 N N . LYS A 1 435 ? -13.315 27.611 12.121 1.00 82.88 435 LYS A N 1
ATOM 3511 C CA . LYS A 1 435 ? -13.587 26.273 11.543 1.00 82.88 435 LYS A CA 1
ATOM 3512 C C . LYS A 1 435 ? -13.050 25.104 12.374 1.00 82.88 435 LYS A C 1
ATOM 3514 O O . LYS A 1 435 ? -13.651 24.036 12.364 1.00 82.88 435 LYS A O 1
ATOM 3519 N N . HIS A 1 436 ? -11.947 25.313 13.092 1.00 88.31 436 HIS A N 1
ATOM 3520 C CA . HIS A 1 436 ? -11.267 24.307 13.911 1.00 88.31 436 HIS A CA 1
ATOM 3521 C C . HIS A 1 436 ? -10.997 24.862 15.311 1.00 88.31 436 HIS A C 1
ATOM 3523 O O . HIS A 1 436 ? -10.992 26.078 15.507 1.00 88.31 436 HIS A O 1
ATOM 3529 N N . ILE A 1 437 ? -10.782 23.971 16.279 1.00 91.12 437 ILE A N 1
ATOM 3530 C CA . ILE A 1 437 ? -10.481 24.331 17.673 1.00 91.12 437 ILE A CA 1
ATOM 3531 C C . ILE A 1 437 ? -8.968 24.478 17.857 1.00 91.12 437 ILE A C 1
ATOM 3533 O O . ILE A 1 437 ? -8.507 25.412 18.521 1.00 91.12 437 ILE A O 1
ATOM 3537 N N . PHE A 1 438 ? -8.201 23.583 17.230 1.00 93.44 438 PHE A N 1
ATOM 3538 C CA . PHE A 1 438 ? -6.751 23.515 17.346 1.00 93.44 438 PHE A CA 1
ATOM 3539 C C . PHE A 1 438 ? -6.049 23.821 16.022 1.00 93.44 438 PHE A C 1
ATOM 3541 O O . PHE A 1 438 ? -6.437 23.320 14.963 1.00 93.44 438 PHE A O 1
ATOM 3548 N N . LYS A 1 439 ? -4.974 24.607 16.112 1.00 92.44 439 LYS A N 1
ATOM 3549 C CA . LYS A 1 439 ? -3.941 24.725 15.077 1.00 92.44 439 LYS A CA 1
ATOM 3550 C C . LYS A 1 439 ? -2.869 23.653 15.248 1.00 92.44 439 LYS A C 1
ATOM 3552 O O . LYS A 1 439 ? -2.809 22.962 16.264 1.00 92.44 439 LYS A O 1
ATOM 3557 N N . ASN A 1 440 ? -1.982 23.564 14.260 1.00 93.44 440 ASN A N 1
ATOM 3558 C CA . ASN A 1 440 ? -1.020 22.467 14.167 1.00 93.44 440 ASN A CA 1
ATOM 3559 C C . ASN A 1 440 ? 0.407 22.856 14.587 1.00 93.44 440 ASN A C 1
ATOM 3561 O O . ASN A 1 440 ? 1.318 22.044 14.470 1.00 93.44 440 ASN A O 1
ATOM 3565 N N . GLY A 1 441 ? 0.653 24.086 15.050 1.00 93.56 441 GLY A N 1
ATOM 3566 C CA . GLY A 1 441 ? 2.008 24.606 15.281 1.00 93.56 441 GLY A CA 1
ATOM 3567 C C . GLY A 1 441 ? 2.790 23.860 16.371 1.00 93.56 441 GLY A C 1
ATOM 3568 O O . GLY A 1 441 ? 3.973 23.560 16.184 1.00 93.56 441 GLY A O 1
ATOM 3569 N N . GLY A 1 442 ? 2.136 23.527 17.484 1.00 94.31 442 GLY A N 1
ATOM 3570 C CA . GLY A 1 442 ? 2.691 22.756 18.592 1.00 94.31 442 GLY A CA 1
ATOM 3571 C C . GLY A 1 442 ? 3.112 21.357 18.148 1.00 94.31 442 GLY A C 1
ATOM 3572 O O . GLY A 1 442 ? 4.279 20.981 18.305 1.00 94.31 442 GLY A O 1
ATOM 3573 N N . ILE A 1 443 ? 2.195 20.622 17.508 1.00 96.00 443 ILE A N 1
ATOM 3574 C CA . ILE A 1 443 ? 2.468 19.282 16.976 1.00 96.00 443 ILE A CA 1
ATOM 3575 C C . ILE A 1 443 ? 3.496 19.298 15.824 1.00 96.00 443 ILE A C 1
ATOM 3577 O O . ILE A 1 443 ? 4.423 18.490 15.826 1.00 96.00 443 ILE A O 1
ATOM 3581 N N . SER A 1 444 ? 3.431 20.273 14.908 1.00 96.56 444 SER A N 1
ATOM 3582 C CA . SER A 1 444 ? 4.438 20.519 13.858 1.00 96.56 444 SER A CA 1
ATOM 3583 C C . SER A 1 444 ? 5.852 20.621 14.448 1.00 96.56 444 SER A C 1
ATOM 3585 O O . SER A 1 444 ? 6.807 20.043 13.921 1.00 96.56 444 SER A O 1
ATOM 3587 N N . ARG A 1 445 ? 6.010 21.376 15.547 1.00 96.50 445 ARG A N 1
ATOM 3588 C CA . ARG A 1 445 ? 7.317 21.627 16.168 1.00 96.50 445 ARG A CA 1
ATOM 3589 C C . ARG A 1 445 ? 7.893 20.362 16.796 1.00 96.50 445 ARG A C 1
ATOM 3591 O O . ARG A 1 445 ? 9.066 20.072 16.573 1.00 96.50 445 ARG A O 1
ATOM 3598 N N . ILE A 1 446 ? 7.093 19.617 17.560 1.00 96.50 446 ILE A N 1
ATOM 3599 C CA . ILE A 1 446 ? 7.569 18.377 18.189 1.00 96.50 446 ILE A CA 1
ATOM 3600 C C . ILE A 1 446 ? 7.825 17.278 17.148 1.00 96.50 446 ILE A C 1
ATOM 3602 O O . ILE A 1 446 ? 8.820 16.572 17.265 1.00 96.50 446 ILE A O 1
ATOM 3606 N N . ALA A 1 447 ? 7.014 17.183 16.087 1.00 97.19 447 ALA A N 1
ATOM 3607 C CA . ALA A 1 447 ? 7.231 16.230 15.000 1.00 97.19 447 ALA A CA 1
ATOM 3608 C C . ALA A 1 447 ? 8.551 16.498 14.260 1.00 97.19 447 ALA A C 1
ATOM 3610 O O . ALA A 1 447 ? 9.328 15.575 14.010 1.00 97.19 447 ALA A O 1
ATOM 3611 N N . ALA A 1 448 ? 8.842 17.767 13.951 1.00 97.12 448 ALA A N 1
ATOM 3612 C CA . ALA A 1 448 ? 10.101 18.162 13.322 1.00 97.12 448 ALA A CA 1
ATOM 3613 C C . ALA A 1 448 ? 11.319 17.869 14.210 1.00 97.12 448 ALA A C 1
ATOM 3615 O O . ALA A 1 448 ? 12.371 17.490 13.697 1.00 97.12 448 ALA A O 1
ATOM 3616 N N . ASP A 1 449 ? 11.174 18.039 15.522 1.00 96.44 449 ASP A N 1
ATOM 3617 C CA . ASP A 1 449 ? 12.252 17.815 16.476 1.00 96.44 449 ASP A CA 1
ATOM 3618 C C . ASP A 1 449 ? 12.510 16.323 16.758 1.00 96.44 449 ASP A C 1
ATOM 3620 O O . ASP A 1 449 ? 13.663 15.908 16.837 1.00 96.44 449 ASP A O 1
ATOM 3624 N N . LEU A 1 450 ? 11.459 15.499 16.842 1.00 96.12 450 LEU A N 1
ATOM 3625 C CA . LEU A 1 450 ? 11.587 14.052 17.054 1.00 96.12 450 LEU A CA 1
ATOM 3626 C C . LEU A 1 450 ? 12.007 13.297 15.787 1.00 96.12 450 LEU A C 1
ATOM 3628 O O . LEU A 1 450 ? 12.810 12.372 15.865 1.00 96.12 450 LEU A O 1
ATOM 3632 N N . CYS A 1 451 ? 11.460 13.665 14.624 1.00 95.69 451 CYS A N 1
ATOM 3633 C CA . CYS A 1 451 ? 11.591 12.861 13.404 1.00 95.69 451 CYS A CA 1
ATOM 3634 C C . CYS A 1 451 ? 12.536 13.472 12.352 1.00 95.69 451 CYS A C 1
ATOM 3636 O O . CYS A 1 451 ? 12.894 12.816 11.370 1.00 95.69 451 CYS A O 1
ATOM 3638 N N . GLY A 1 452 ? 12.941 14.735 12.515 1.00 92.56 452 GLY A N 1
ATOM 3639 C CA . GLY A 1 452 ? 13.809 15.426 11.563 1.00 92.56 452 GLY A CA 1
ATOM 3640 C C . GLY A 1 452 ? 13.180 15.594 10.173 1.00 92.56 452 GLY A C 1
ATOM 3641 O O . GLY A 1 452 ? 11.974 15.783 10.022 1.00 92.56 452 GLY A O 1
ATOM 3642 N N . LYS A 1 453 ? 14.019 15.570 9.128 1.00 90.12 453 LYS A N 1
ATOM 3643 C CA . LYS A 1 453 ? 13.614 15.737 7.714 1.00 90.12 453 LYS A CA 1
ATOM 3644 C C . LYS A 1 453 ? 13.799 14.462 6.882 1.00 90.12 453 LYS A C 1
ATOM 3646 O O . LYS A 1 453 ? 13.929 14.540 5.662 1.00 90.12 453 LYS A O 1
ATOM 3651 N N . ASN A 1 454 ? 13.840 13.303 7.530 1.00 91.00 454 ASN A N 1
ATOM 3652 C CA . ASN A 1 454 ? 13.981 12.032 6.827 1.00 91.00 454 ASN A CA 1
ATOM 3653 C C . ASN A 1 454 ? 12.676 11.654 6.121 1.00 91.00 454 ASN A C 1
ATOM 3655 O O . ASN A 1 454 ? 11.605 12.198 6.411 1.00 91.00 454 ASN A O 1
ATOM 3659 N N . ARG A 1 455 ? 12.773 10.727 5.171 1.00 94.69 455 ARG A N 1
ATOM 3660 C CA . ARG A 1 455 ? 11.632 10.234 4.403 1.00 94.69 455 ARG A CA 1
ATOM 3661 C C . ARG A 1 455 ? 11.381 8.767 4.705 1.00 94.69 455 ARG A C 1
ATOM 3663 O O . ARG A 1 455 ? 12.338 8.014 4.878 1.00 94.69 455 ARG A O 1
ATOM 3670 N N . ILE A 1 456 ? 10.115 8.375 4.800 1.00 96.62 456 ILE A N 1
ATOM 3671 C CA . ILE A 1 456 ? 9.730 7.048 5.301 1.00 96.62 456 ILE A CA 1
ATOM 3672 C C . ILE A 1 456 ? 10.219 5.910 4.396 1.00 96.62 456 ILE A C 1
ATOM 3674 O O . ILE A 1 456 ? 10.639 4.863 4.881 1.00 96.62 456 ILE A O 1
ATOM 3678 N N . GLU A 1 457 ? 10.277 6.140 3.087 1.00 95.56 457 GLU A N 1
ATOM 3679 C CA . GLU A 1 457 ? 10.735 5.173 2.093 1.00 95.56 457 GLU A CA 1
ATOM 3680 C C . GLU A 1 457 ? 12.252 4.918 2.138 1.00 95.56 457 GLU A C 1
ATOM 3682 O O . GLU A 1 457 ? 12.733 3.960 1.531 1.00 95.56 457 GLU A O 1
ATOM 3687 N N . MET A 1 458 ? 13.027 5.738 2.853 1.00 93.00 458 MET A N 1
ATOM 3688 C CA . MET A 1 458 ? 14.479 5.555 2.987 1.00 93.00 458 MET A CA 1
ATOM 3689 C C . MET A 1 458 ? 14.864 4.543 4.068 1.00 93.00 458 MET A C 1
ATOM 3691 O O . MET A 1 458 ? 16.026 4.145 4.142 1.00 93.00 458 MET A O 1
ATOM 3695 N N . TYR A 1 459 ? 13.907 4.127 4.896 1.00 93.25 459 TYR A N 1
ATOM 3696 C CA . TYR A 1 459 ? 14.120 3.134 5.938 1.00 93.25 459 TYR A CA 1
ATOM 3697 C C . TYR A 1 459 ? 13.938 1.711 5.394 1.00 93.25 459 TYR A C 1
ATOM 3699 O O . TYR A 1 459 ? 13.197 1.472 4.436 1.00 93.25 459 TYR A O 1
ATOM 3707 N N . ASN A 1 460 ? 14.625 0.750 6.017 1.00 90.12 460 ASN A N 1
ATOM 3708 C CA . ASN A 1 460 ? 14.473 -0.672 5.691 1.00 90.12 460 ASN A CA 1
ATOM 3709 C C . ASN A 1 460 ? 13.066 -1.164 6.053 1.00 90.12 460 ASN A C 1
ATOM 3711 O O . ASN A 1 460 ? 12.407 -1.806 5.236 1.00 90.12 460 ASN A O 1
ATOM 3715 N N . THR A 1 461 ? 12.612 -0.799 7.252 1.00 94.94 461 THR A N 1
ATOM 3716 C CA . THR A 1 461 ? 11.231 -0.935 7.710 1.00 94.94 461 THR A CA 1
ATOM 3717 C C . THR A 1 461 ? 10.499 0.362 7.398 1.00 94.94 461 THR A C 1
ATOM 3719 O O . THR A 1 461 ? 10.822 1.402 7.966 1.00 94.94 461 THR A O 1
ATOM 3722 N N . VAL A 1 462 ? 9.535 0.324 6.479 1.00 97.00 462 VAL A N 1
ATOM 3723 C CA . VAL A 1 462 ? 8.803 1.531 6.064 1.00 97.00 462 VAL A CA 1
ATOM 3724 C C . VAL A 1 462 ? 7.600 1.749 6.993 1.00 97.00 462 VAL A C 1
ATOM 3726 O O . VAL A 1 462 ? 6.681 0.921 6.965 1.00 97.00 462 VAL A O 1
ATOM 3729 N N . PRO A 1 463 ? 7.545 2.833 7.797 1.00 97.75 463 PRO A N 1
ATOM 3730 C CA . PRO A 1 463 ? 6.345 3.171 8.553 1.00 97.75 463 PRO A CA 1
ATOM 3731 C C . PRO A 1 463 ? 5.314 3.759 7.581 1.00 97.75 463 PRO A C 1
ATOM 3733 O O . PRO A 1 463 ? 5.423 4.892 7.124 1.00 97.75 463 PRO A O 1
ATOM 3736 N N . THR A 1 464 ? 4.327 2.957 7.217 1.00 98.38 464 THR A N 1
ATOM 3737 C CA . THR A 1 464 ? 3.248 3.317 6.298 1.00 98.38 464 THR A CA 1
ATOM 3738 C C . THR A 1 464 ? 2.043 3.795 7.096 1.00 98.38 464 THR A C 1
ATOM 3740 O O . THR A 1 464 ? 1.645 3.155 8.071 1.00 98.38 464 THR A O 1
ATOM 3743 N N . VAL A 1 465 ? 1.437 4.902 6.670 1.00 98.50 465 VAL A N 1
ATOM 3744 C CA . VAL A 1 465 ? 0.292 5.498 7.368 1.00 98.50 465 VAL A CA 1
ATOM 3745 C C . VAL A 1 465 ? -0.951 5.543 6.495 1.00 98.50 465 VAL A C 1
ATOM 3747 O O . VAL A 1 465 ? -0.888 5.909 5.323 1.00 98.50 465 VAL A O 1
ATOM 3750 N N . LEU A 1 466 ? -2.093 5.204 7.088 1.00 98.12 466 LEU A N 1
ATOM 3751 C CA . LEU A 1 466 ? -3.407 5.515 6.541 1.00 98.12 466 LEU A CA 1
ATOM 3752 C C . LEU A 1 466 ? -3.850 6.897 7.032 1.00 98.12 466 LEU A C 1
ATOM 3754 O O . LEU A 1 466 ? -4.010 7.105 8.238 1.00 98.12 466 LEU A O 1
ATOM 3758 N N . LEU A 1 467 ? -4.090 7.822 6.108 1.00 97.94 467 LEU A N 1
ATOM 3759 C CA . LEU A 1 467 ? -4.587 9.169 6.392 1.00 97.94 467 LEU A CA 1
ATOM 3760 C C . LEU A 1 467 ? -5.941 9.415 5.725 1.00 97.94 467 LEU A C 1
ATOM 3762 O O . LEU A 1 467 ? -6.325 8.741 4.765 1.00 97.94 467 LEU A O 1
ATOM 3766 N N . HIS A 1 468 ? -6.657 10.408 6.241 1.00 97.00 468 HIS A N 1
ATOM 3767 C CA . HIS A 1 468 ? -7.914 10.878 5.685 1.00 97.00 468 HIS A CA 1
ATOM 3768 C C . HIS A 1 468 ? -7.687 12.117 4.814 1.00 97.00 468 HIS A C 1
ATOM 3770 O O . HIS A 1 468 ? -7.238 13.152 5.310 1.00 97.00 468 HIS A O 1
ATOM 3776 N N . ASP A 1 469 ? -8.020 12.009 3.528 1.00 96.06 469 ASP A N 1
ATOM 3777 C CA . ASP A 1 469 ? -8.127 13.136 2.604 1.00 96.06 469 ASP A CA 1
ATOM 3778 C C . ASP A 1 469 ? -9.393 13.933 2.935 1.00 96.06 469 ASP A C 1
ATOM 3780 O O . ASP A 1 469 ? -10.513 13.482 2.674 1.00 96.06 469 ASP A O 1
ATOM 3784 N N . THR A 1 470 ? -9.212 15.110 3.526 1.00 94.25 470 THR A N 1
ATOM 3785 C CA . THR A 1 470 ? -10.330 15.944 3.995 1.00 94.25 470 THR A CA 1
ATOM 3786 C C . THR A 1 470 ? -11.075 16.665 2.876 1.00 94.25 470 THR A C 1
ATOM 3788 O O . THR A 1 470 ? -12.203 17.106 3.085 1.00 94.25 470 THR A O 1
ATOM 3791 N N . GLU A 1 471 ? -10.482 16.776 1.686 1.00 92.44 471 GLU A N 1
ATOM 3792 C CA . GLU A 1 471 ? -11.101 17.445 0.539 1.00 92.44 471 GLU A CA 1
ATOM 3793 C C . GLU A 1 471 ? -11.976 16.470 -0.247 1.00 92.44 471 GLU A C 1
ATOM 3795 O O . GLU A 1 471 ? -13.112 16.789 -0.602 1.00 92.44 471 GLU A O 1
ATOM 3800 N N . LYS A 1 472 ? -11.465 15.257 -0.487 1.00 91.06 472 LYS A N 1
ATOM 3801 C CA . LYS A 1 472 ? -12.183 14.195 -1.210 1.00 91.06 472 LYS A CA 1
ATOM 3802 C C . LYS A 1 472 ? -13.047 13.323 -0.305 1.00 91.06 472 LYS A C 1
ATOM 3804 O O . LYS A 1 472 ? -13.830 12.517 -0.803 1.00 91.06 472 LYS A O 1
ATOM 3809 N N . ASN A 1 473 ? -12.907 13.469 1.011 1.00 90.38 473 ASN A N 1
ATOM 3810 C CA . ASN A 1 473 ? -13.491 12.581 2.007 1.00 90.38 473 ASN A CA 1
ATOM 3811 C C . ASN A 1 473 ? -13.150 11.098 1.731 1.00 90.38 473 ASN A C 1
ATOM 3813 O O . ASN A 1 473 ? -14.017 10.223 1.749 1.00 90.38 473 ASN A O 1
ATOM 3817 N N . ALA A 1 474 ? -11.875 10.836 1.449 1.00 91.50 474 ALA A N 1
ATOM 3818 C CA . ALA A 1 474 ? -11.362 9.531 1.039 1.00 91.50 474 ALA A CA 1
ATOM 3819 C C . ALA A 1 474 ? -10.239 9.065 1.973 1.00 91.50 474 ALA A C 1
ATOM 3821 O O . ALA A 1 474 ? -9.709 9.844 2.773 1.00 91.50 474 ALA A O 1
ATOM 3822 N N . ARG A 1 475 ? -9.884 7.784 1.890 1.00 93.19 475 ARG A N 1
ATOM 3823 C CA . ARG A 1 475 ? -8.715 7.223 2.574 1.00 93.19 475 ARG A CA 1
ATOM 3824 C C . ARG A 1 475 ? -7.504 7.219 1.644 1.00 93.19 475 ARG A C 1
ATOM 3826 O O . ARG A 1 475 ? -7.652 7.015 0.441 1.00 93.19 475 ARG A O 1
ATOM 3833 N N . ARG A 1 476 ? -6.301 7.398 2.194 1.00 95.00 476 ARG A N 1
ATOM 3834 C CA . ARG A 1 476 ? -5.044 7.319 1.434 1.00 95.00 476 ARG A CA 1
ATOM 3835 C C . ARG A 1 476 ? -3.943 6.631 2.230 1.00 95.00 476 ARG A C 1
ATOM 3837 O O . ARG A 1 476 ? -3.725 6.974 3.390 1.00 95.00 476 ARG A O 1
ATOM 3844 N N . ILE A 1 477 ? -3.227 5.709 1.587 1.00 97.12 477 ILE A N 1
ATOM 3845 C CA . ILE A 1 477 ? -2.072 5.020 2.167 1.00 97.12 477 ILE A CA 1
ATOM 3846 C C . ILE A 1 477 ? -0.795 5.715 1.693 1.00 97.12 477 ILE A C 1
ATOM 3848 O O . ILE A 1 477 ? -0.524 5.801 0.496 1.00 97.12 477 ILE A O 1
ATOM 3852 N N . PHE A 1 478 ? 0.010 6.195 2.636 1.00 97.88 478 PHE A N 1
ATOM 3853 C CA . PHE A 1 478 ? 1.304 6.810 2.358 1.00 97.88 478 PHE A CA 1
ATOM 3854 C C . PHE A 1 478 ? 2.439 5.837 2.662 1.00 97.88 478 PHE A C 1
ATOM 3856 O O . PHE A 1 478 ? 2.651 5.460 3.814 1.00 97.88 478 PHE A O 1
ATOM 3863 N N . SER A 1 479 ? 3.192 5.480 1.621 1.00 96.56 479 SER A N 1
ATOM 3864 C CA . SER A 1 479 ? 4.490 4.794 1.704 1.00 96.56 479 SER A CA 1
ATOM 3865 C C . SER A 1 479 ? 5.668 5.692 1.319 1.00 96.56 479 SER A C 1
ATOM 3867 O O . SER A 1 479 ? 6.814 5.245 1.366 1.00 96.56 479 SER A O 1
ATOM 3869 N N . THR A 1 480 ? 5.398 6.953 0.966 1.00 97.06 480 THR A N 1
ATOM 3870 C CA . THR A 1 480 ? 6.400 8.003 0.774 1.00 97.06 480 THR A CA 1
ATOM 3871 C C . THR A 1 480 ? 6.019 9.262 1.537 1.00 97.06 480 THR A C 1
ATOM 3873 O O . THR A 1 480 ? 4.842 9.509 1.808 1.00 97.06 480 THR A O 1
ATOM 3876 N N . GLY A 1 481 ? 7.022 10.064 1.880 1.00 96.88 481 GLY A N 1
ATOM 3877 C CA . GLY A 1 481 ? 6.814 11.383 2.467 1.00 96.88 481 GLY A CA 1
ATOM 3878 C C . GLY A 1 481 ? 7.784 11.681 3.593 1.00 96.88 481 GLY A C 1
ATOM 3879 O O . GLY A 1 481 ? 8.459 10.797 4.127 1.00 96.88 481 GLY A O 1
ATOM 3880 N N . TYR A 1 482 ? 7.859 12.952 3.979 1.00 97.50 482 TYR A N 1
ATOM 3881 C CA . TYR A 1 482 ? 8.614 13.340 5.163 1.00 97.50 482 TYR A CA 1
ATOM 3882 C C . TYR A 1 482 ? 7.950 12.777 6.416 1.00 97.50 482 TYR A C 1
ATOM 3884 O O . TYR A 1 482 ? 6.780 13.054 6.685 1.00 97.50 482 TYR A O 1
ATOM 3892 N N . ILE A 1 483 ? 8.721 12.044 7.222 1.00 97.81 483 ILE A N 1
ATOM 3893 C CA . ILE A 1 483 ? 8.181 11.369 8.405 1.00 97.81 483 ILE A CA 1
ATOM 3894 C C . ILE A 1 483 ? 7.529 12.355 9.378 1.00 97.81 483 ILE A C 1
ATOM 3896 O O . ILE A 1 483 ? 6.459 12.064 9.895 1.00 97.81 483 ILE A O 1
ATOM 3900 N N . LYS A 1 484 ? 8.097 13.556 9.548 1.00 97.94 484 LYS A N 1
ATOM 3901 C CA . LYS A 1 484 ? 7.534 14.618 10.395 1.00 97.94 484 LYS A CA 1
ATOM 3902 C C . LYS A 1 484 ? 6.152 15.100 9.935 1.00 97.94 484 LYS A C 1
ATOM 3904 O O . LYS A 1 484 ? 5.321 15.417 10.775 1.00 97.94 484 LYS A O 1
ATOM 3909 N N . ASP A 1 485 ? 5.901 15.154 8.627 1.00 98.25 485 ASP A N 1
ATOM 3910 C CA . ASP A 1 485 ? 4.651 15.684 8.078 1.00 98.25 485 ASP A CA 1
ATOM 3911 C C . ASP A 1 485 ? 3.555 14.613 8.161 1.00 98.25 485 ASP A C 1
ATOM 3913 O O . ASP A 1 485 ? 2.416 14.925 8.495 1.00 98.25 485 ASP A O 1
ATOM 3917 N N . LEU A 1 486 ? 3.921 13.343 7.959 1.00 98.50 486 LEU A N 1
ATOM 3918 C CA . LEU A 1 486 ? 3.045 12.193 8.192 1.00 98.50 486 LEU A CA 1
ATOM 3919 C C . LEU A 1 486 ? 2.749 11.988 9.687 1.00 98.50 486 LEU A C 1
ATOM 3921 O O . LEU A 1 486 ? 1.622 11.669 10.051 1.00 98.50 486 LEU A O 1
ATOM 3925 N N . PHE A 1 487 ? 3.746 12.198 10.554 1.00 98.56 487 PHE A N 1
ATOM 3926 C CA . PHE A 1 487 ? 3.607 12.145 12.013 1.00 98.56 487 PHE A CA 1
ATOM 3927 C C . PHE A 1 487 ? 2.611 13.199 12.480 1.00 98.56 487 PHE A C 1
ATOM 3929 O O . PHE A 1 487 ? 1.667 12.896 13.201 1.00 98.56 487 PHE A O 1
ATOM 3936 N N . GLU A 1 488 ? 2.793 14.434 12.014 1.00 98.19 488 GLU A N 1
ATOM 3937 C CA . GLU A 1 488 ? 1.854 15.513 12.267 1.00 98.19 488 GLU A CA 1
ATOM 3938 C C . GLU A 1 488 ? 0.457 15.138 11.768 1.00 98.19 488 GLU A C 1
ATOM 3940 O O . GLU A 1 488 ? -0.458 15.074 12.576 1.00 98.19 488 GLU A O 1
ATOM 3945 N N . ALA A 1 489 ? 0.294 14.798 10.485 1.00 98.44 489 ALA A N 1
ATOM 3946 C CA . ALA A 1 489 ? -1.009 14.471 9.907 1.00 98.44 489 ALA A CA 1
ATOM 3947 C C . ALA A 1 489 ? -1.744 13.349 10.655 1.00 98.44 489 ALA A C 1
ATOM 3949 O O . ALA A 1 489 ? -2.946 13.460 10.879 1.00 98.44 489 ALA A O 1
ATOM 3950 N N . SER A 1 490 ? -1.028 12.311 11.093 1.00 98.25 490 SER A N 1
ATOM 3951 C CA . SER A 1 490 ? -1.603 11.195 11.851 1.00 98.25 490 SER A CA 1
ATOM 3952 C C . SER A 1 490 ? -2.074 11.590 13.256 1.00 98.25 490 SER A C 1
ATOM 3954 O O . SER A 1 490 ? -2.939 10.932 13.819 1.00 98.25 490 SER A O 1
ATOM 3956 N N . PHE A 1 491 ? -1.550 12.668 13.841 1.00 97.50 491 PHE A N 1
ATOM 3957 C CA . PHE A 1 491 ? -2.033 13.195 15.122 1.00 97.50 491 PHE A CA 1
ATOM 3958 C C . PHE A 1 491 ? -3.305 14.049 14.972 1.00 97.50 491 PHE A C 1
ATOM 3960 O O . PHE A 1 491 ? -4.118 14.121 15.891 1.00 97.50 491 PHE A O 1
ATOM 3967 N N . LEU A 1 492 ? -3.490 14.711 13.827 1.00 96.62 492 LEU A N 1
ATOM 3968 C CA . LEU A 1 492 ? -4.556 15.696 13.615 1.00 96.62 492 LEU A CA 1
ATOM 3969 C C . LEU A 1 492 ? -5.916 15.010 13.446 1.00 96.62 492 LEU A C 1
ATOM 3971 O O . LEU A 1 492 ? -6.269 14.581 12.351 1.00 96.62 492 LEU A O 1
ATOM 3975 N N . ILE A 1 493 ? -6.709 14.908 14.511 1.00 93.50 493 ILE A N 1
ATOM 3976 C CA . ILE A 1 493 ? -8.037 14.278 14.451 1.00 93.50 493 ILE A CA 1
ATOM 3977 C C . ILE A 1 493 ? -9.069 15.252 13.856 1.00 93.50 493 ILE A C 1
ATOM 3979 O O . ILE A 1 493 ? -9.346 16.319 14.411 1.00 93.50 493 ILE A O 1
ATOM 3983 N N . HIS A 1 494 ? -9.682 14.878 12.733 1.00 90.88 494 HIS A N 1
ATOM 3984 C CA . HIS A 1 494 ? -10.758 15.651 12.108 1.00 90.88 494 HIS A CA 1
ATOM 3985 C C . HIS A 1 494 ? -12.067 15.565 12.930 1.00 90.88 494 HIS A C 1
ATOM 3987 O O . HIS A 1 494 ? -12.370 14.489 13.449 1.00 90.88 494 HIS A O 1
ATOM 3993 N N . PRO A 1 495 ? -12.876 16.642 13.053 1.00 91.19 495 PRO A N 1
ATOM 3994 C CA . PRO A 1 495 ? -12.695 17.989 12.496 1.00 91.19 495 PRO A CA 1
ATOM 3995 C C . PRO A 1 495 ? -12.018 18.992 13.448 1.00 91.19 495 PRO A C 1
ATOM 3997 O O . PRO A 1 495 ? -11.949 20.177 13.127 1.00 91.19 495 PRO A O 1
ATOM 4000 N N . ILE A 1 496 ? -11.559 18.572 14.631 1.00 92.81 496 ILE A N 1
ATOM 4001 C CA . ILE A 1 496 ? -11.134 19.510 15.684 1.00 92.81 496 ILE A CA 1
ATOM 4002 C C . ILE A 1 496 ? -9.789 20.199 15.398 1.00 92.81 496 ILE A C 1
ATOM 4004 O O . ILE A 1 496 ? -9.574 21.305 15.899 1.00 92.81 496 ILE A O 1
ATOM 4008 N N . PHE A 1 497 ? -8.928 19.593 14.575 1.00 94.50 497 PHE A N 1
ATOM 4009 C CA . PHE A 1 497 ? -7.660 20.167 14.110 1.00 94.50 497 PHE A CA 1
ATOM 4010 C C . PHE A 1 497 ? -7.741 20.698 12.673 1.00 94.50 497 PHE A C 1
ATOM 4012 O O . PHE A 1 497 ? -8.445 20.132 11.831 1.00 94.50 497 PHE A O 1
ATOM 4019 N N . GLU A 1 498 ? -6.951 21.735 12.374 1.00 94.38 498 GLU A N 1
ATOM 4020 C CA . GLU A 1 498 ? -6.587 22.073 10.993 1.00 94.38 498 GLU A CA 1
ATOM 4021 C C . GLU A 1 498 ? -5.885 20.877 10.332 1.00 94.38 498 GLU A C 1
ATOM 4023 O O . GLU A 1 498 ? -5.156 20.130 10.973 1.00 94.38 498 GLU A O 1
ATOM 4028 N N . SER A 1 499 ? -6.084 20.666 9.034 1.00 95.19 499 SER A N 1
ATOM 4029 C CA . SER A 1 499 ? -5.429 19.564 8.313 1.00 95.19 499 SER A CA 1
ATOM 4030 C C . SER A 1 499 ? -4.025 19.946 7.833 1.00 95.19 499 SER A C 1
ATOM 4032 O O . SER A 1 499 ? -3.683 21.124 7.731 1.00 95.19 499 SER A O 1
ATOM 4034 N N . LYS A 1 500 ? -3.194 18.951 7.529 1.00 97.06 500 LYS A N 1
ATOM 4035 C CA . LYS A 1 500 ? -1.821 19.124 7.047 1.00 97.06 500 LYS A CA 1
ATOM 4036 C C . LYS A 1 500 ? -1.760 18.991 5.528 1.00 97.06 500 LYS A C 1
ATOM 4038 O O . LYS A 1 500 ? -2.232 18.000 4.982 1.00 97.06 500 LYS A O 1
ATOM 4043 N N . ASN A 1 501 ? -1.130 19.947 4.845 1.00 96.31 501 ASN A N 1
ATOM 4044 C CA . ASN A 1 501 ? -0.863 19.813 3.413 1.00 96.31 501 ASN A CA 1
ATOM 4045 C C . ASN A 1 501 ? 0.298 18.836 3.169 1.00 96.31 501 ASN A C 1
ATOM 4047 O O . ASN A 1 501 ? 1.403 19.055 3.673 1.00 96.31 501 ASN A O 1
ATOM 4051 N N . ILE A 1 502 ? 0.048 17.791 2.381 1.00 95.75 502 ILE A N 1
ATOM 4052 C CA . ILE A 1 502 ? 1.058 16.852 1.884 1.00 95.75 502 ILE A CA 1
ATOM 4053 C C . ILE A 1 502 ? 0.816 16.680 0.387 1.00 95.75 502 ILE A C 1
ATOM 4055 O O . ILE A 1 502 ? -0.286 16.331 -0.032 1.00 95.75 502 ILE A O 1
ATOM 4059 N N . GLY A 1 503 ? 1.827 16.959 -0.438 1.00 89.88 503 GLY A N 1
ATOM 4060 C CA . GLY A 1 503 ? 1.707 16.801 -1.892 1.00 89.88 503 GLY A CA 1
ATOM 4061 C C . GLY A 1 503 ? 0.613 17.665 -2.537 1.00 89.88 503 GLY A C 1
ATOM 4062 O O . GLY A 1 503 ? 0.115 17.304 -3.597 1.00 89.88 503 GLY A O 1
ATOM 4063 N N . GLY A 1 504 ? 0.222 18.782 -1.911 1.00 91.44 504 GLY A N 1
ATOM 4064 C CA . GLY A 1 504 ? -0.810 19.689 -2.419 1.00 91.44 504 GLY A CA 1
ATOM 4065 C C . GLY A 1 504 ? -2.224 19.426 -1.896 1.00 91.44 504 GLY A C 1
ATOM 4066 O O . GLY A 1 504 ? -3.098 20.244 -2.163 1.00 91.44 504 GLY A O 1
ATOM 4067 N N . THR A 1 505 ? -2.447 18.363 -1.118 1.00 95.38 505 THR A N 1
ATOM 4068 C CA . THR A 1 505 ? -3.770 17.985 -0.591 1.00 95.38 505 THR A CA 1
ATOM 4069 C C . THR A 1 505 ? -3.782 17.983 0.938 1.00 95.38 505 THR A C 1
ATOM 4071 O O . THR A 1 505 ? -2.747 17.780 1.576 1.00 95.38 505 THR A O 1
ATOM 4074 N N . MET A 1 506 ? -4.948 18.246 1.534 1.00 96.75 506 MET A N 1
ATOM 4075 C CA . MET A 1 506 ? -5.123 18.381 2.982 1.00 96.75 506 MET A CA 1
ATOM 4076 C C . MET A 1 506 ? -5.487 17.051 3.653 1.00 96.75 506 MET A C 1
ATOM 4078 O O . MET A 1 506 ? -6.543 16.468 3.386 1.00 96.75 506 MET A O 1
ATOM 4082 N N . TYR A 1 507 ? -4.636 16.617 4.582 1.00 97.94 507 TYR A N 1
ATOM 4083 C CA . TYR A 1 507 ? -4.743 15.344 5.287 1.00 97.94 507 TYR A CA 1
ATOM 4084 C C . TYR A 1 507 ? -4.889 15.499 6.798 1.00 97.94 507 TYR A C 1
ATOM 4086 O O . TYR A 1 507 ? -4.337 16.405 7.421 1.00 97.94 507 TYR A O 1
ATOM 4094 N N . SER A 1 508 ? -5.611 14.554 7.384 1.00 97.75 508 SER A N 1
ATOM 4095 C CA . SER A 1 508 ? -5.786 14.376 8.826 1.00 97.75 508 SER A CA 1
ATOM 4096 C C . SER A 1 508 ? -5.630 12.894 9.183 1.00 97.75 508 SER A C 1
ATOM 4098 O O . SER A 1 508 ? -5.439 12.057 8.292 1.00 97.75 508 SER A O 1
ATOM 4100 N N . SER A 1 509 ? -5.704 12.558 10.470 1.00 97.56 509 SER A N 1
ATOM 4101 C CA . SER A 1 509 ? -5.659 11.177 10.947 1.00 97.56 509 SER A CA 1
ATOM 4102 C C . SER A 1 509 ? -6.704 10.335 10.219 1.00 97.56 509 SER A C 1
ATOM 4104 O O . SER A 1 509 ? -7.866 10.731 10.112 1.00 97.56 509 SER A O 1
ATOM 4106 N N . GLY A 1 510 ? -6.296 9.165 9.720 1.00 95.56 510 GLY A N 1
ATOM 4107 C CA . GLY A 1 510 ? -7.218 8.210 9.106 1.00 95.56 510 GLY A CA 1
ATOM 4108 C C . GLY A 1 510 ? -8.248 7.722 10.121 1.00 95.56 510 GLY A C 1
ATOM 4109 O O . GLY A 1 510 ? -9.447 7.792 9.868 1.00 95.56 510 GLY A O 1
ATOM 4110 N N . TYR A 1 511 ? -7.788 7.303 11.297 1.00 93.94 511 TYR A N 1
ATOM 4111 C CA . TYR A 1 511 ? -8.639 6.842 12.392 1.00 93.94 511 TYR A CA 1
ATOM 4112 C C . TYR A 1 511 ? -9.169 8.030 13.225 1.00 93.94 511 TYR A C 1
ATOM 4114 O O . TYR A 1 511 ? -8.399 8.959 13.502 1.00 93.94 511 TYR A O 1
ATOM 4122 N N . PRO A 1 512 ? -10.460 8.045 13.620 1.00 91.00 512 PRO A N 1
ATOM 4123 C CA . PRO A 1 512 ? -11.408 6.919 13.608 1.00 91.00 512 PRO A CA 1
ATOM 4124 C C . PRO A 1 512 ? -12.292 6.781 12.359 1.00 91.00 512 PRO A C 1
ATOM 4126 O O . PRO A 1 512 ? -13.122 5.879 12.302 1.00 91.00 512 PRO A O 1
ATOM 4129 N N . LEU A 1 513 ? -12.154 7.648 11.350 1.00 89.31 513 LEU A N 1
ATOM 4130 C CA . LEU A 1 513 ? -13.003 7.594 10.148 1.00 89.31 513 LEU A CA 1
ATOM 4131 C C . LEU A 1 513 ? -12.709 6.372 9.267 1.00 89.31 513 LEU A C 1
ATOM 4133 O O . LEU A 1 513 ? -13.620 5.780 8.691 1.00 89.31 513 LEU A O 1
ATOM 4137 N N . HIS A 1 514 ? -11.433 6.011 9.176 1.00 89.94 514 HIS A N 1
ATOM 4138 C CA . HIS A 1 514 ? -10.900 4.897 8.408 1.00 89.94 514 HIS A CA 1
ATOM 4139 C C . HIS A 1 514 ? -9.954 4.095 9.293 1.00 89.94 514 HIS A C 1
ATOM 4141 O O . HIS A 1 514 ? -9.048 4.646 9.920 1.00 89.94 514 HIS A O 1
ATOM 4147 N N . LYS A 1 515 ? -10.137 2.779 9.316 1.00 89.06 515 LYS A N 1
ATOM 4148 C CA . LYS A 1 515 ? -9.267 1.863 10.051 1.00 89.06 515 LYS A CA 1
ATOM 4149 C C . LYS A 1 515 ? -8.264 1.232 9.090 1.00 89.06 515 LYS A C 1
ATOM 4151 O O . LYS A 1 515 ? -8.643 0.808 8.002 1.00 89.06 515 LYS A O 1
ATOM 4156 N N . ALA A 1 516 ? -6.998 1.185 9.500 1.00 93.31 516 ALA A N 1
ATOM 4157 C CA . ALA A 1 516 ? -5.968 0.419 8.810 1.00 93.31 516 ALA A CA 1
ATOM 4158 C C . ALA A 1 516 ? -6.222 -1.073 9.044 1.00 93.31 516 ALA A C 1
ATOM 4160 O O . ALA A 1 516 ? -6.347 -1.502 10.193 1.00 93.31 516 ALA A O 1
ATOM 4161 N N . MET A 1 517 ? -6.328 -1.844 7.964 1.00 92.31 517 MET A N 1
ATOM 4162 C CA . MET A 1 517 ? -6.688 -3.260 8.013 1.00 92.31 517 MET A CA 1
ATOM 4163 C C . MET A 1 517 ? -5.700 -4.124 7.221 1.00 92.31 517 MET A C 1
ATOM 4165 O O . MET A 1 517 ? -4.973 -3.639 6.355 1.00 92.31 517 MET A O 1
ATOM 4169 N N . VAL A 1 518 ? -5.676 -5.426 7.506 1.00 94.94 518 VAL A N 1
ATOM 4170 C CA . VAL A 1 518 ? -4.810 -6.412 6.829 1.00 94.94 518 VAL A CA 1
ATOM 4171 C C . VAL A 1 518 ? -5.084 -6.454 5.324 1.00 94.94 518 VAL A C 1
ATOM 4173 O O . VAL A 1 518 ? -4.170 -6.538 4.506 1.00 94.94 518 VAL A O 1
ATOM 4176 N N . GLU A 1 519 ? -6.354 -6.342 4.966 1.00 94.12 519 GLU A N 1
ATOM 4177 C CA . GLU A 1 519 ? -6.891 -6.417 3.617 1.00 94.12 519 GLU A CA 1
ATOM 4178 C C . GLU A 1 519 ? -6.378 -5.274 2.738 1.00 94.12 519 GLU A C 1
ATOM 4180 O O . GLU A 1 519 ? -6.167 -5.475 1.543 1.00 94.12 519 GLU A O 1
ATOM 4185 N N . ASP A 1 520 ? -6.077 -4.105 3.315 1.00 94.50 520 ASP A N 1
ATOM 4186 C CA . ASP A 1 520 ? -5.479 -2.980 2.585 1.00 94.50 520 ASP A CA 1
ATOM 4187 C C . ASP A 1 520 ? -4.162 -3.386 1.902 1.00 94.50 520 ASP A C 1
ATOM 4189 O O . ASP A 1 520 ? -3.828 -2.887 0.828 1.00 94.50 520 ASP A O 1
ATOM 4193 N N . LEU A 1 521 ? -3.434 -4.344 2.486 1.00 95.31 521 LEU A N 1
ATOM 4194 C CA . LEU A 1 521 ? -2.157 -4.838 1.971 1.00 95.31 521 LEU A CA 1
ATOM 4195 C C . LEU A 1 521 ? -2.307 -6.009 0.987 1.00 95.31 521 LEU A C 1
ATOM 4197 O O . LEU A 1 521 ? -1.322 -6.484 0.424 1.00 95.31 521 LEU A O 1
ATOM 4201 N N . TYR A 1 522 ? -3.521 -6.494 0.718 1.00 93.69 522 TYR A N 1
ATOM 4202 C CA . TYR A 1 522 ? -3.710 -7.584 -0.242 1.00 93.69 522 TYR A CA 1
ATOM 4203 C C . TYR A 1 522 ? -3.455 -7.149 -1.685 1.00 93.69 522 TYR A C 1
ATOM 4205 O O . TYR A 1 522 ? -2.947 -7.928 -2.493 1.00 93.69 522 TYR A O 1
ATOM 4213 N N . ARG A 1 523 ? -3.713 -5.885 -2.005 1.00 91.50 523 ARG A N 1
ATOM 4214 C CA . ARG A 1 523 ? -3.426 -5.312 -3.326 1.00 91.50 523 ARG A CA 1
ATOM 4215 C C . ARG A 1 523 ? -1.951 -4.938 -3.544 1.00 91.50 523 ARG A C 1
ATOM 4217 O O . ARG A 1 523 ? -1.606 -4.513 -4.643 1.00 91.50 523 ARG A O 1
ATOM 4224 N N . THR A 1 524 ? -1.093 -5.091 -2.531 1.00 92.50 524 THR A N 1
ATOM 4225 C CA . THR A 1 524 ? 0.322 -4.680 -2.564 1.00 92.50 524 THR A CA 1
ATOM 4226 C C . THR A 1 524 ? 1.271 -5.864 -2.748 1.00 92.50 524 THR A C 1
ATOM 4228 O O . THR A 1 524 ? 0.865 -7.031 -2.803 1.00 92.50 524 THR A O 1
ATOM 4231 N N . ASP A 1 525 ? 2.566 -5.560 -2.817 1.00 90.75 525 ASP A N 1
ATOM 4232 C CA . ASP A 1 525 ? 3.663 -6.512 -2.943 1.00 90.75 525 ASP A CA 1
ATOM 4233 C C . ASP A 1 525 ? 4.001 -7.276 -1.647 1.00 90.75 525 ASP A C 1
ATOM 4235 O O . ASP A 1 525 ? 4.893 -8.124 -1.658 1.00 90.75 525 ASP A O 1
ATOM 4239 N N . VAL A 1 526 ? 3.280 -7.041 -0.550 1.00 94.00 526 VAL A N 1
ATOM 4240 C CA . VAL A 1 526 ? 3.498 -7.739 0.722 1.00 94.00 526 VAL A CA 1
ATOM 4241 C C . VAL A 1 526 ? 3.045 -9.198 0.639 1.00 94.00 526 VAL A C 1
ATOM 4243 O O . VAL A 1 526 ? 1.925 -9.493 0.215 1.00 94.00 526 VAL A O 1
ATOM 4246 N N . ASP A 1 527 ? 3.894 -10.119 1.097 1.00 92.38 527 ASP A N 1
ATOM 4247 C CA . ASP A 1 527 ? 3.661 -11.562 1.020 1.00 92.38 527 ASP A CA 1
ATOM 4248 C C . ASP A 1 527 ? 3.091 -12.162 2.305 1.00 92.38 527 ASP A C 1
ATOM 4250 O O . ASP A 1 527 ? 2.221 -13.029 2.212 1.00 92.38 527 ASP A O 1
ATOM 4254 N N . GLU A 1 528 ? 3.581 -11.708 3.461 1.00 95.62 528 GLU A N 1
ATOM 4255 C CA . GLU A 1 528 ? 3.145 -12.124 4.800 1.00 95.62 528 GLU A CA 1
ATOM 4256 C C . GLU A 1 528 ? 2.656 -10.906 5.582 1.00 95.62 528 GLU A C 1
ATOM 4258 O O . GLU A 1 528 ? 3.351 -9.891 5.644 1.00 95.62 528 GLU A O 1
ATOM 4263 N N . ILE A 1 529 ? 1.475 -10.994 6.187 1.00 97.12 529 ILE A N 1
ATOM 4264 C CA . ILE A 1 529 ? 0.863 -9.893 6.932 1.00 97.12 529 ILE A CA 1
ATOM 4265 C C . ILE A 1 529 ? 0.473 -10.393 8.316 1.00 97.12 529 ILE A C 1
ATOM 4267 O O . ILE A 1 529 ? -0.436 -11.205 8.454 1.00 97.12 529 ILE A O 1
ATOM 4271 N N . SER A 1 530 ? 1.151 -9.905 9.347 1.00 97.31 530 SER A N 1
ATOM 4272 C CA . SER A 1 530 ? 0.741 -10.113 10.736 1.00 97.31 530 SER A CA 1
ATOM 4273 C C . SER A 1 530 ? -0.091 -8.935 11.233 1.00 97.31 530 SER A C 1
ATOM 4275 O O . SER A 1 530 ? 0.079 -7.813 10.760 1.00 97.31 530 SER A O 1
ATOM 4277 N N . PHE A 1 531 ? -0.958 -9.180 12.206 1.00 97.38 531 PHE A N 1
ATOM 4278 C CA . PHE A 1 531 ? -1.761 -8.168 12.879 1.00 97.38 531 PHE A CA 1
ATOM 4279 C C . PHE A 1 531 ? -1.432 -8.150 14.371 1.00 97.38 531 PHE A C 1
ATOM 4281 O O . PHE A 1 531 ? -1.312 -9.209 14.989 1.00 97.38 531 PHE A O 1
ATOM 4288 N N . VAL A 1 532 ? -1.270 -6.958 14.942 1.00 96.81 532 VAL A N 1
ATOM 4289 C CA . VAL A 1 532 ? -1.146 -6.763 16.390 1.00 96.81 532 VAL A CA 1
ATOM 4290 C C . VAL A 1 532 ? -2.253 -5.853 16.902 1.00 96.81 532 VAL A C 1
ATOM 4292 O O . VAL A 1 532 ? -2.495 -4.785 16.336 1.00 96.81 532 VAL A O 1
ATOM 4295 N N . SER A 1 533 ? -2.902 -6.270 17.984 1.00 95.81 533 SER A N 1
ATOM 4296 C CA . SER A 1 533 ? -3.982 -5.536 18.640 1.00 95.81 533 SER A CA 1
ATOM 4297 C C . SER A 1 533 ? -3.770 -5.437 20.147 1.00 95.81 533 SER A C 1
ATOM 4299 O O . SER A 1 533 ? -2.990 -6.187 20.749 1.00 95.81 533 SER A O 1
ATOM 4301 N N . ILE A 1 534 ? -4.481 -4.489 20.752 1.00 93.69 534 ILE A N 1
ATOM 4302 C CA . ILE A 1 534 ? -4.543 -4.307 22.197 1.00 93.69 534 ILE A CA 1
ATOM 4303 C C . ILE A 1 534 ? -5.936 -4.717 22.659 1.00 93.69 534 ILE A C 1
ATOM 4305 O O . ILE A 1 534 ? -6.951 -4.225 22.163 1.00 93.69 534 ILE A O 1
ATOM 4309 N N . ASN A 1 535 ? -5.983 -5.615 23.637 1.00 91.94 535 ASN A N 1
ATOM 4310 C CA . ASN A 1 535 ? -7.205 -5.966 24.339 1.00 91.94 535 ASN A CA 1
ATOM 4311 C C . ASN A 1 535 ? -7.101 -5.480 25.786 1.00 91.94 535 ASN A C 1
ATOM 4313 O O . ASN A 1 535 ? -6.590 -6.196 26.651 1.00 91.94 535 ASN A O 1
ATOM 4317 N N . ASN A 1 536 ? -7.541 -4.246 26.027 1.00 90.19 536 ASN A N 1
ATOM 4318 C CA . ASN A 1 536 ? -7.598 -3.671 27.362 1.00 90.19 536 ASN A CA 1
ATOM 4319 C C . ASN A 1 536 ? -8.968 -3.931 27.992 1.00 90.19 536 ASN A C 1
ATOM 4321 O O . ASN A 1 536 ? -10.003 -3.635 27.396 1.00 90.19 536 ASN A O 1
ATOM 4325 N N . ARG A 1 537 ? -8.982 -4.513 29.195 1.00 87.00 537 ARG A N 1
ATOM 4326 C CA . ARG A 1 537 ? -10.230 -4.827 29.916 1.00 87.00 537 ARG A CA 1
ATOM 4327 C C . ARG A 1 537 ? -10.959 -3.586 30.420 1.00 87.00 537 ARG A C 1
ATOM 4329 O O . ARG A 1 537 ? -12.167 -3.655 30.646 1.00 87.00 537 ARG A O 1
ATOM 4336 N N . SER A 1 538 ? -10.239 -2.477 30.536 1.00 85.06 538 SER A N 1
ATOM 4337 C CA . SER A 1 538 ? -10.773 -1.181 30.927 1.00 85.06 538 SER A CA 1
ATOM 4338 C C . SER A 1 538 ? -10.373 -0.099 29.924 1.00 85.06 538 SER A C 1
ATOM 4340 O O . SER A 1 538 ? -9.388 -0.241 29.215 1.00 85.06 538 SER A O 1
ATOM 4342 N N . THR A 1 539 ? -11.121 1.003 29.850 1.00 84.31 539 THR A N 1
ATOM 4343 C CA . THR A 1 539 ? -10.757 2.139 28.985 1.00 84.31 539 THR A CA 1
ATOM 4344 C C . THR A 1 539 ? -9.641 2.953 29.636 1.00 84.31 539 THR A C 1
ATOM 4346 O O . THR A 1 539 ? -9.849 3.520 30.714 1.00 84.31 539 THR A O 1
ATOM 4349 N N . LEU A 1 540 ? -8.484 3.052 28.981 1.00 89.19 540 LEU A N 1
ATOM 4350 C CA . LEU A 1 540 ? -7.341 3.822 29.473 1.00 89.19 540 LEU A CA 1
ATOM 4351 C C . LEU A 1 540 ? -7.620 5.332 29.433 1.00 89.19 540 LEU A C 1
ATOM 4353 O O . LEU A 1 540 ? -7.990 5.869 28.395 1.00 89.19 540 LEU A O 1
ATOM 4357 N N . ARG A 1 541 ? -7.398 6.056 30.539 1.00 89.56 541 ARG A N 1
ATOM 4358 C CA . ARG A 1 541 ? -7.696 7.500 30.622 1.00 89.56 541 ARG A CA 1
ATOM 4359 C C . ARG A 1 541 ? -6.534 8.329 31.154 1.00 89.56 541 ARG A C 1
ATOM 4361 O O . ARG A 1 541 ? -5.804 7.921 32.057 1.00 89.56 541 ARG A O 1
ATOM 4368 N N . TYR A 1 542 ? -6.425 9.565 30.661 1.00 88.62 542 TYR A N 1
ATOM 4369 C CA . TYR A 1 542 ? -5.521 10.572 31.228 1.00 88.62 542 TYR A CA 1
ATOM 4370 C C . TYR A 1 542 ? -5.856 10.899 32.686 1.00 88.62 542 TYR A C 1
ATOM 4372 O O . TYR A 1 542 ? -7.035 11.014 33.064 1.00 88.62 542 TYR A O 1
ATOM 4380 N N . ARG A 1 543 ? -4.819 11.174 33.488 1.00 83.62 543 ARG A N 1
ATOM 4381 C CA . ARG A 1 543 ? -4.990 11.590 34.885 1.00 83.62 543 ARG A CA 1
ATOM 4382 C C . ARG A 1 543 ? -5.610 12.987 34.964 1.00 83.62 543 ARG A C 1
ATOM 4384 O O . ARG A 1 543 ? -5.399 13.850 34.109 1.00 83.62 543 ARG A O 1
ATOM 4391 N N . SER A 1 544 ? -6.429 13.209 35.992 1.00 75.38 544 SER A N 1
ATOM 4392 C CA . SER A 1 544 ? -7.174 14.464 36.156 1.00 75.38 544 SER A CA 1
ATOM 4393 C C . SER A 1 544 ? -6.247 15.686 36.234 1.00 75.38 544 SER A C 1
ATOM 4395 O O . SER A 1 544 ? -5.199 15.642 36.878 1.00 75.38 544 SER A O 1
ATOM 4397 N N . GLY A 1 545 ? -6.641 16.784 35.580 1.00 77.56 545 GLY A N 1
ATOM 4398 C CA . GLY A 1 545 ? -5.961 18.084 35.646 1.00 77.56 545 GLY A CA 1
ATOM 4399 C C . GLY A 1 545 ? -4.668 18.221 34.831 1.00 77.56 545 GLY A C 1
ATOM 4400 O O . GLY A 1 545 ? -4.070 19.295 34.851 1.00 77.56 545 GLY A O 1
ATOM 4401 N N . LYS A 1 546 ? -4.225 17.177 34.119 1.00 81.25 546 LYS A N 1
ATOM 4402 C CA . LYS A 1 546 ? -2.994 17.212 33.307 1.00 81.25 546 LYS A CA 1
ATOM 4403 C C . LYS A 1 546 ? -3.237 17.613 31.853 1.00 81.25 546 LYS A C 1
ATOM 4405 O O . LYS A 1 546 ? -2.439 18.352 31.286 1.00 81.25 546 LYS A O 1
ATOM 4410 N N . VAL A 1 547 ? -4.360 17.194 31.277 1.00 89.50 547 VAL A N 1
ATOM 4411 C CA . VAL A 1 547 ? -4.720 17.444 29.873 1.00 89.50 547 VAL A CA 1
ATOM 4412 C C . VAL A 1 547 ? -5.972 18.317 29.797 1.00 89.50 547 VAL A C 1
ATOM 4414 O O . VAL A 1 547 ? -6.842 18.238 30.664 1.00 89.50 547 VAL A O 1
ATOM 4417 N N . LEU A 1 548 ? -6.064 19.159 28.765 1.00 91.75 548 LEU A N 1
ATOM 4418 C CA . LEU A 1 548 ? -7.236 19.978 28.473 1.00 91.75 548 LEU A CA 1
ATOM 4419 C C . LEU A 1 548 ? -8.503 19.111 28.442 1.00 91.75 548 LEU A C 1
ATOM 4421 O O . LEU A 1 548 ? -8.646 18.227 27.598 1.00 91.75 548 LEU A O 1
ATOM 4425 N N . GLU A 1 549 ? -9.450 19.425 29.325 1.00 91.50 549 GLU A N 1
ATOM 4426 C CA . GLU A 1 549 ? -10.644 18.605 29.567 1.00 91.50 549 GLU A CA 1
ATOM 4427 C C . GLU A 1 549 ? -11.489 18.373 28.305 1.00 91.50 549 GLU A C 1
ATOM 4429 O O . GLU A 1 549 ? -12.021 17.285 28.105 1.00 91.50 549 GLU A O 1
ATOM 4434 N N . PHE A 1 550 ? -11.590 19.379 27.429 1.00 91.94 550 PHE A N 1
ATOM 4435 C CA . PHE A 1 550 ? -12.283 19.237 26.147 1.00 91.94 550 PHE A CA 1
ATOM 4436 C C . PHE A 1 550 ? -11.652 18.140 25.279 1.00 91.94 550 PHE A C 1
ATOM 4438 O O . PHE A 1 550 ? -12.360 17.269 24.782 1.00 91.94 550 PHE A O 1
ATOM 4445 N N . TYR A 1 551 ? -10.326 18.177 25.117 1.00 91.94 551 TYR A N 1
ATOM 4446 C CA . TYR A 1 551 ? -9.606 17.213 24.291 1.00 91.94 551 TYR A CA 1
ATOM 4447 C C . TYR A 1 551 ? -9.687 15.810 24.890 1.00 91.94 551 TYR A C 1
ATOM 4449 O O . TYR A 1 551 ? -10.005 14.865 24.178 1.00 91.94 551 TYR A O 1
ATOM 4457 N N . LYS A 1 552 ? -9.503 15.693 26.211 1.00 91.31 552 LYS A N 1
ATOM 4458 C CA . LYS A 1 552 ? -9.673 14.431 26.936 1.00 91.31 552 LYS A CA 1
ATOM 4459 C C . LYS A 1 552 ? -11.045 13.803 26.664 1.00 91.31 552 LYS A C 1
ATOM 4461 O O . LYS A 1 552 ? -11.107 12.684 26.179 1.00 91.31 552 LYS A O 1
ATOM 4466 N N . LYS A 1 553 ? -12.135 14.544 26.893 1.00 90.50 553 LYS A N 1
ATOM 4467 C CA . LYS A 1 553 ? -13.501 14.045 26.645 1.00 90.50 553 LYS A CA 1
ATOM 4468 C C . LYS A 1 553 ? -13.750 13.676 25.188 1.00 90.50 553 LYS A C 1
ATOM 4470 O O . LYS A 1 553 ? -14.564 12.802 24.918 1.00 90.50 553 LYS A O 1
ATOM 4475 N N . TYR A 1 554 ? -13.106 14.375 24.257 1.00 91.00 554 TYR A N 1
ATOM 4476 C CA . TYR A 1 554 ? -13.223 14.068 22.839 1.00 91.00 554 TYR A CA 1
ATOM 4477 C C . TYR A 1 554 ? -12.549 12.737 22.494 1.00 91.00 554 TYR A C 1
ATOM 4479 O O . TYR A 1 554 ? -13.162 11.932 21.806 1.00 91.00 554 TYR A O 1
ATOM 4487 N N . ILE A 1 555 ? -11.343 12.478 23.008 1.00 89.50 555 ILE A N 1
ATOM 4488 C CA . ILE A 1 555 ? -10.672 11.177 22.859 1.00 89.50 555 ILE A CA 1
ATOM 4489 C C . ILE A 1 555 ? -11.507 10.067 23.503 1.00 89.50 555 ILE A C 1
ATOM 4491 O O . ILE A 1 555 ? -11.831 9.103 22.817 1.00 89.50 555 ILE A O 1
ATOM 4495 N N . ASP A 1 556 ? -11.953 10.265 24.750 1.00 87.19 556 ASP A N 1
ATOM 4496 C CA . ASP A 1 556 ? -12.810 9.306 25.459 1.00 87.19 556 ASP A CA 1
ATOM 4497 C C . ASP A 1 556 ? -14.073 8.979 24.631 1.00 87.19 556 ASP A C 1
ATOM 4499 O O . ASP A 1 556 ? -14.442 7.820 24.492 1.00 87.19 556 ASP A O 1
ATOM 4503 N N . PHE A 1 557 ? -14.713 9.982 24.012 1.00 88.19 557 PHE A N 1
ATOM 4504 C CA . PHE A 1 557 ? -15.882 9.786 23.143 1.00 88.19 557 PHE A CA 1
ATOM 4505 C C . PHE A 1 557 ? -15.576 8.989 21.866 1.00 88.19 557 PHE A C 1
ATOM 4507 O O . PHE A 1 557 ? -16.439 8.261 21.382 1.00 88.19 557 PHE A O 1
ATOM 4514 N N . LEU A 1 558 ? -14.388 9.154 21.280 1.00 86.25 558 LEU A N 1
ATOM 4515 C CA . LEU A 1 558 ? -14.010 8.420 20.071 1.00 86.25 558 LEU A CA 1
ATOM 4516 C C . LEU A 1 558 ? -13.653 6.959 20.367 1.00 86.25 558 LEU A C 1
ATOM 4518 O O . LEU A 1 558 ? -13.847 6.112 19.495 1.00 86.25 558 LEU A O 1
ATOM 4522 N N . GLU A 1 559 ? -13.149 6.677 21.569 1.00 77.44 559 GLU A N 1
ATOM 4523 C CA . GLU A 1 559 ? -12.864 5.323 22.055 1.00 77.44 559 GLU A CA 1
ATOM 4524 C C . GLU A 1 559 ? -14.146 4.618 22.559 1.00 77.44 559 GLU A C 1
ATOM 4526 O O . GLU A 1 559 ? -14.352 3.434 22.271 1.00 77.44 559 GLU A O 1
ATOM 4531 N N . ASP A 1 560 ? -15.069 5.347 23.203 1.00 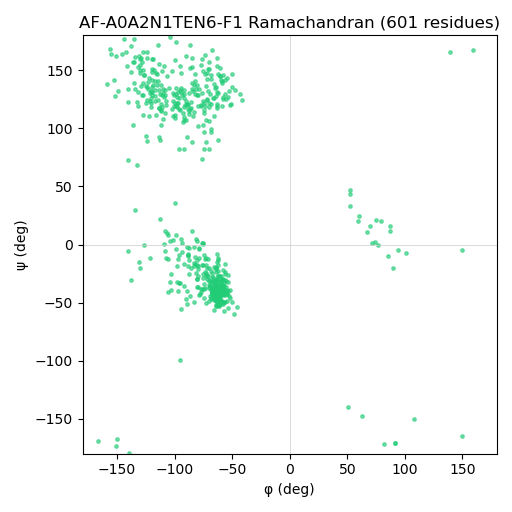70.00 560 ASP A N 1
ATOM 4532 C CA . ASP A 1 560 ? -16.385 4.864 23.650 1.00 70.00 560 ASP A CA 1
ATOM 4533 C C . ASP A 1 560 ? -17.328 4.606 22.449 1.00 70.00 560 ASP A C 1
ATOM 4535 O O . ASP A 1 560 ? -18.183 5.414 22.085 1.00 70.00 560 ASP A O 1
ATOM 4539 N N . GLY A 1 561 ? -17.193 3.440 21.815 1.00 56.66 561 GLY A N 1
ATOM 4540 C CA . GLY A 1 561 ? -18.073 3.004 20.720 1.00 56.66 561 GLY A CA 1
ATOM 4541 C C . GLY A 1 561 ? -17.425 2.098 19.676 1.00 56.66 561 GLY A C 1
ATOM 4542 O O . GLY A 1 561 ? -18.120 1.608 18.785 1.00 56.66 561 GLY A O 1
ATOM 4543 N N . GLN A 1 562 ? -16.119 1.853 19.784 1.00 61.09 562 GLN A N 1
ATOM 4544 C CA . GLN A 1 562 ? -15.361 1.008 18.861 1.00 61.09 562 GLN A CA 1
ATOM 4545 C C . GLN A 1 562 ? -15.332 -0.435 19.392 1.00 61.09 562 GLN A C 1
ATOM 4547 O O . GLN A 1 562 ? -14.394 -0.853 20.066 1.00 61.09 562 GLN A O 1
ATOM 4552 N N . TYR A 1 563 ? -16.396 -1.205 19.134 1.00 54.22 563 TYR A N 1
ATOM 4553 C CA . TYR A 1 563 ? -16.384 -2.657 19.356 1.00 54.22 563 TYR A CA 1
ATOM 4554 C C . TYR A 1 563 ? -15.783 -3.336 18.129 1.00 54.22 563 TYR A C 1
ATOM 4556 O O . TYR A 1 563 ? -16.490 -3.699 17.190 1.00 54.22 563 TYR A O 1
ATOM 4564 N N . ASP A 1 564 ? -14.463 -3.469 18.144 1.00 62.44 564 ASP A N 1
ATOM 4565 C CA . ASP A 1 564 ? -13.712 -4.011 17.024 1.00 62.44 564 ASP A CA 1
ATOM 4566 C C . ASP A 1 564 ? -13.199 -5.426 17.294 1.00 62.44 564 ASP A C 1
ATOM 4568 O O . ASP A 1 564 ? -12.797 -5.776 18.406 1.00 62.44 564 ASP A O 1
ATOM 4572 N N . GLU A 1 565 ? -13.171 -6.239 16.235 1.00 65.38 565 GLU A N 1
ATOM 4573 C CA . GLU A 1 565 ? -12.518 -7.544 16.254 1.00 65.38 565 GLU A CA 1
ATOM 4574 C C . GLU A 1 565 ? -11.031 -7.370 16.600 1.00 65.38 565 GLU A C 1
ATOM 4576 O O . GLU A 1 565 ? -10.272 -6.704 15.891 1.00 65.38 565 GLU A O 1
ATOM 4581 N N . LYS A 1 566 ? -10.616 -7.977 17.718 1.00 78.19 566 LYS A N 1
ATOM 4582 C CA . LYS A 1 566 ? -9.226 -7.966 18.208 1.00 78.19 566 LYS A CA 1
ATOM 4583 C C . LYS A 1 566 ? -8.323 -8.960 17.482 1.00 78.19 566 LYS A C 1
ATOM 4585 O O . LYS A 1 566 ? -7.119 -8.986 17.717 1.00 78.19 566 LYS A O 1
ATOM 4590 N N . TYR A 1 567 ? -8.894 -9.742 16.579 1.00 78.62 567 TYR A N 1
ATOM 4591 C CA . TYR A 1 567 ? -8.209 -10.693 15.722 1.00 78.62 567 TYR A CA 1
ATOM 4592 C C . TYR A 1 567 ? -8.607 -10.423 14.277 1.00 78.62 567 TYR A C 1
ATOM 4594 O O . TYR A 1 567 ? -9.717 -9.974 14.010 1.00 78.62 567 TYR A O 1
ATOM 4602 N N . SER A 1 568 ? -7.706 -10.725 13.348 1.00 84.75 568 SER A N 1
ATOM 4603 C CA . SER A 1 568 ? -8.029 -10.785 11.929 1.00 84.75 568 SER A CA 1
ATOM 4604 C C . SER A 1 568 ? -7.840 -12.217 11.446 1.00 84.75 568 SER A C 1
ATOM 4606 O O . SER A 1 568 ? -6.707 -12.689 11.324 1.00 84.75 568 SER A O 1
ATOM 4608 N N . ASP A 1 569 ? -8.939 -12.895 11.109 1.00 85.56 569 ASP A N 1
ATOM 4609 C CA . ASP A 1 569 ? -8.917 -14.234 10.486 1.00 85.56 569 ASP A CA 1
ATOM 4610 C C . ASP A 1 569 ? -8.218 -14.235 9.113 1.00 85.56 569 ASP A C 1
ATOM 4612 O O . ASP A 1 569 ? -7.904 -15.275 8.537 1.00 85.56 569 ASP A O 1
ATOM 4616 N N . LEU A 1 570 ? -7.957 -13.041 8.584 1.00 90.19 570 LEU A N 1
ATOM 4617 C CA . LEU A 1 570 ? -7.312 -12.784 7.309 1.00 90.19 570 LEU A CA 1
ATOM 4618 C C . LEU A 1 570 ? -5.793 -12.529 7.459 1.00 90.19 570 LEU A C 1
ATOM 4620 O O . LEU A 1 570 ? -5.064 -12.505 6.462 1.00 90.19 570 LEU A O 1
ATOM 4624 N N . ALA A 1 571 ? -5.267 -12.383 8.677 1.00 93.44 571 ALA A N 1
ATOM 4625 C CA . ALA A 1 571 ? -3.827 -12.266 8.910 1.00 93.44 571 ALA A CA 1
ATOM 4626 C C . ALA A 1 571 ? -3.100 -13.625 8.826 1.00 93.44 571 ALA A C 1
ATOM 4628 O O . ALA A 1 571 ? -3.667 -14.679 9.095 1.00 93.44 571 ALA A O 1
ATOM 4629 N N . ASP A 1 572 ? -1.807 -13.601 8.492 1.00 94.06 572 ASP A N 1
ATOM 4630 C CA . ASP A 1 572 ? -0.895 -14.750 8.616 1.00 94.06 572 ASP A CA 1
ATOM 4631 C C . ASP A 1 572 ? -0.526 -15.062 10.069 1.00 94.06 572 ASP A C 1
ATOM 4633 O O . ASP A 1 572 ? -0.199 -16.198 10.404 1.00 94.06 572 ASP A O 1
ATOM 4637 N N . GLY A 1 573 ? -0.553 -14.044 10.927 1.00 94.06 573 GLY A N 1
ATOM 4638 C CA . GLY A 1 573 ? -0.254 -14.156 12.346 1.00 94.06 573 GLY A CA 1
ATOM 4639 C C . GLY A 1 573 ? -0.993 -13.078 13.122 1.00 94.06 573 GLY A C 1
ATOM 4640 O O . GLY A 1 573 ? -1.106 -11.948 12.651 1.00 94.06 573 GLY A O 1
ATOM 4641 N N . ASN A 1 574 ? -1.496 -13.426 14.301 1.00 95.12 574 ASN A N 1
ATOM 4642 C CA . ASN A 1 574 ? -2.179 -12.498 15.194 1.00 95.12 574 ASN A CA 1
ATOM 4643 C C . ASN A 1 574 ? -1.429 -12.429 16.526 1.00 95.12 574 ASN A C 1
ATOM 4645 O O . ASN A 1 574 ? -1.126 -13.460 17.126 1.00 95.12 574 ASN A O 1
ATOM 4649 N N . TYR A 1 575 ? -1.170 -11.213 16.992 1.00 95.31 575 TYR A N 1
ATOM 4650 C CA . TYR A 1 575 ? -0.585 -10.926 18.294 1.00 95.31 575 TYR A CA 1
ATOM 4651 C C . TYR A 1 575 ? -1.571 -10.068 19.083 1.00 95.31 575 TYR A C 1
ATOM 4653 O O . TYR A 1 575 ? -1.942 -8.990 18.631 1.00 95.31 575 TYR A O 1
ATOM 4661 N N . VAL A 1 576 ? -1.999 -10.531 20.255 1.00 95.38 576 VAL A N 1
ATOM 4662 C CA . VAL A 1 576 ? -2.952 -9.788 21.090 1.00 95.38 576 VAL A CA 1
ATOM 4663 C C . VAL A 1 576 ? -2.316 -9.513 22.435 1.00 95.38 576 VAL A C 1
ATOM 4665 O O . VAL A 1 576 ? -1.945 -10.443 23.153 1.00 95.38 576 VAL A O 1
ATOM 4668 N N . ILE A 1 577 ? -2.161 -8.230 22.750 1.00 95.19 577 ILE A N 1
ATOM 4669 C CA . ILE A 1 577 ? -1.599 -7.770 24.017 1.00 95.19 577 ILE A CA 1
ATOM 4670 C C . ILE A 1 577 ? -2.764 -7.552 24.979 1.00 95.19 577 ILE A C 1
ATOM 4672 O O . ILE A 1 577 ? -3.519 -6.591 24.844 1.00 95.19 577 ILE A O 1
ATOM 4676 N N . GLU A 1 578 ? -2.924 -8.467 25.931 1.00 93.44 578 GLU A N 1
ATOM 4677 C CA . GLU A 1 578 ? -3.975 -8.383 26.946 1.00 93.44 578 GLU A CA 1
ATOM 4678 C C . GLU A 1 578 ? -3.499 -7.577 28.156 1.00 93.44 578 GLU A C 1
ATOM 4680 O O . GLU A 1 578 ? -2.569 -7.988 28.854 1.00 93.44 578 GLU A O 1
ATOM 4685 N N . VAL A 1 579 ? -4.151 -6.446 28.420 1.00 92.81 579 VAL A N 1
ATOM 4686 C CA . VAL A 1 579 ? -3.859 -5.568 29.563 1.00 92.81 579 VAL A CA 1
ATOM 4687 C C . VAL A 1 579 ? -5.128 -5.271 30.366 1.00 92.81 579 VAL A C 1
ATOM 4689 O O . VAL A 1 579 ? -6.246 -5.544 29.929 1.00 92.81 579 VAL A O 1
ATOM 4692 N N . ASP A 1 580 ? -4.940 -4.748 31.572 1.00 92.12 580 ASP A N 1
ATOM 4693 C CA . ASP A 1 580 ? -6.011 -4.379 32.499 1.00 92.12 580 ASP A CA 1
ATOM 4694 C C . ASP A 1 580 ? -5.603 -3.068 33.183 1.00 92.12 580 ASP A C 1
ATOM 4696 O O . ASP A 1 580 ? -5.097 -3.062 34.305 1.00 92.12 580 ASP A O 1
ATOM 4700 N N . GLU A 1 581 ? -5.662 -1.973 32.419 1.00 91.31 581 GLU A N 1
ATOM 4701 C CA . GLU A 1 581 ? -5.096 -0.676 32.800 1.00 91.31 581 GLU A CA 1
ATOM 4702 C C . GLU A 1 581 ? -6.117 0.450 32.577 1.00 91.31 581 GLU A C 1
ATOM 4704 O O . GLU A 1 581 ? -6.544 0.720 31.454 1.00 91.31 581 GLU A O 1
ATOM 4709 N N . GLU A 1 582 ? -6.483 1.136 33.662 1.00 90.62 582 GLU A N 1
ATOM 4710 C CA . GLU A 1 582 ? -7.466 2.234 33.665 1.00 90.62 582 GLU A CA 1
ATOM 4711 C C . GLU A 1 582 ? -6.822 3.623 33.618 1.00 90.62 582 GLU A C 1
ATOM 4713 O O . GLU A 1 582 ? -7.377 4.571 33.059 1.00 90.62 582 GLU A O 1
ATOM 4718 N N . GLU A 1 583 ? -5.638 3.767 34.214 1.00 90.75 583 GLU A N 1
ATOM 4719 C CA . GLU A 1 583 ? -4.953 5.050 34.346 1.00 90.75 583 GLU A CA 1
ATOM 4720 C C . GLU A 1 583 ? -3.711 5.119 33.466 1.00 90.75 583 GLU A C 1
ATOM 4722 O O . GLU A 1 583 ? -2.847 4.242 33.497 1.00 90.75 583 GLU A O 1
ATOM 4727 N N . PHE A 1 584 ? -3.550 6.234 32.756 1.00 91.81 584 PHE A N 1
ATOM 4728 C CA 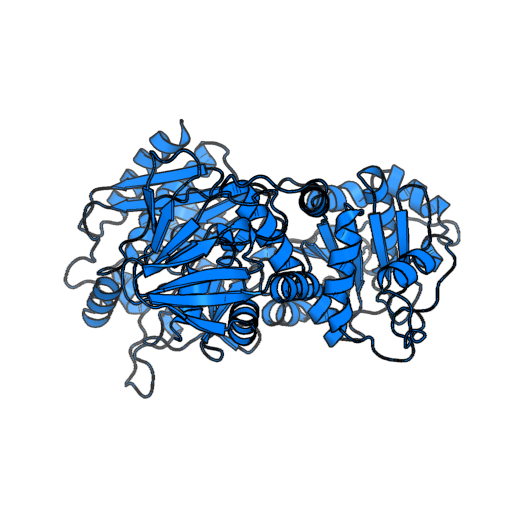. PHE A 1 584 ? -2.348 6.483 31.978 1.00 91.81 584 PHE A CA 1
ATOM 4729 C C . PHE A 1 584 ? -1.127 6.705 32.882 1.00 91.81 584 PHE A C 1
ATOM 4731 O O . PHE A 1 584 ? -0.900 7.792 33.417 1.00 91.81 584 PHE A O 1
ATOM 4738 N N . ARG A 1 585 ? -0.318 5.656 33.056 1.00 92.69 585 ARG A N 1
ATOM 4739 C CA . ARG A 1 585 ? 0.954 5.686 33.788 1.00 92.69 585 ARG A CA 1
ATOM 4740 C C . ARG A 1 585 ? 2.073 5.194 32.883 1.00 92.69 585 ARG A C 1
ATOM 4742 O O . ARG A 1 585 ? 2.382 4.009 32.857 1.00 92.69 585 ARG A O 1
ATOM 4749 N N . LEU A 1 586 ? 2.678 6.127 32.151 1.00 92.75 586 LEU A N 1
ATOM 4750 C CA . LEU A 1 586 ? 3.621 5.852 31.063 1.00 92.75 586 LEU A CA 1
ATOM 4751 C C . LEU A 1 586 ? 4.682 4.788 31.391 1.00 92.75 586 LEU A C 1
ATOM 4753 O O . LEU A 1 586 ? 4.799 3.813 30.661 1.00 92.75 586 LEU A O 1
ATOM 4757 N N . GLU A 1 587 ? 5.425 4.937 32.490 1.00 92.44 587 GLU A N 1
ATOM 4758 C CA . GLU A 1 587 ? 6.481 3.979 32.864 1.00 92.44 587 GLU A CA 1
ATOM 4759 C C . GLU A 1 587 ? 5.924 2.572 33.138 1.00 92.44 587 GLU A C 1
ATOM 4761 O O . GLU A 1 587 ? 6.443 1.594 32.601 1.00 92.44 587 GLU A O 1
ATOM 4766 N N . SER A 1 588 ? 4.816 2.483 33.884 1.00 93.00 588 SER A N 1
ATOM 4767 C CA . SER A 1 588 ? 4.126 1.220 34.191 1.00 93.00 588 SER A CA 1
ATOM 4768 C C . SER A 1 588 ? 3.626 0.528 32.922 1.00 93.00 588 SER A C 1
ATOM 4770 O O . SER A 1 588 ? 3.824 -0.671 32.742 1.00 93.00 588 SER A O 1
ATOM 4772 N N . LEU A 1 589 ? 3.025 1.294 32.006 1.00 94.88 589 LEU A N 1
ATOM 4773 C CA . LEU A 1 589 ? 2.516 0.779 30.735 1.00 94.88 589 LEU A CA 1
ATOM 4774 C C . LEU A 1 589 ? 3.645 0.232 29.856 1.00 94.88 589 LEU A C 1
ATOM 4776 O O . LEU A 1 589 ? 3.492 -0.826 29.247 1.00 94.88 589 LEU A O 1
ATOM 4780 N N . LEU A 1 590 ? 4.793 0.913 29.797 1.00 93.56 590 LEU A N 1
ATOM 4781 C CA . LEU A 1 590 ? 5.951 0.465 29.016 1.00 93.56 590 LEU A CA 1
ATOM 4782 C C . LEU A 1 590 ? 6.582 -0.811 29.585 1.00 93.56 590 LEU A C 1
ATOM 4784 O O . LEU A 1 590 ? 6.933 -1.717 28.824 1.00 93.56 590 LEU A O 1
ATOM 4788 N N . GLU A 1 591 ? 6.712 -0.903 30.908 1.00 92.88 591 GLU A N 1
ATOM 4789 C CA . GLU A 1 591 ? 7.233 -2.097 31.575 1.00 92.88 591 GLU A CA 1
ATOM 4790 C C . GLU A 1 591 ? 6.300 -3.294 31.362 1.00 92.88 591 GLU A C 1
ATOM 4792 O O . GLU A 1 591 ? 6.727 -4.336 30.851 1.00 92.88 591 GLU A O 1
ATOM 4797 N N . ARG A 1 592 ? 5.006 -3.112 31.656 1.00 93.94 592 ARG A N 1
ATOM 4798 C CA . ARG A 1 592 ? 3.998 -4.168 31.553 1.00 93.94 592 ARG A CA 1
ATOM 4799 C C . ARG A 1 592 ? 3.811 -4.655 30.120 1.00 93.94 592 ARG A C 1
ATOM 4801 O O . ARG A 1 592 ? 3.775 -5.860 29.877 1.00 93.94 592 ARG A O 1
ATOM 4808 N N . SER A 1 593 ? 3.739 -3.736 29.157 1.00 94.44 593 SER A N 1
ATOM 4809 C CA . SER A 1 593 ? 3.621 -4.094 27.739 1.00 94.44 593 SER A CA 1
ATOM 4810 C C . SER A 1 593 ? 4.833 -4.876 27.233 1.00 94.44 593 SER A C 1
ATOM 4812 O O . SER A 1 593 ? 4.659 -5.835 26.481 1.00 94.44 593 SER A O 1
ATOM 4814 N N . SER A 1 594 ? 6.048 -4.539 27.678 1.00 94.06 594 SER A N 1
ATOM 4815 C CA . SER A 1 594 ? 7.262 -5.290 27.326 1.00 94.06 594 SER A CA 1
ATOM 4816 C C . SER A 1 594 ? 7.232 -6.711 27.905 1.00 94.06 594 SER A C 1
ATOM 4818 O O . SER A 1 594 ? 7.544 -7.673 27.208 1.00 94.06 594 SER A O 1
ATOM 4820 N N . GLU A 1 595 ? 6.828 -6.872 29.170 1.00 95.00 595 GLU A N 1
ATOM 4821 C CA . GLU A 1 595 ? 6.697 -8.184 29.824 1.00 95.00 595 GLU A CA 1
ATOM 4822 C C . GLU A 1 595 ? 5.725 -9.105 29.071 1.00 95.00 595 GLU A C 1
ATOM 4824 O O . GLU A 1 595 ? 6.078 -10.232 28.710 1.00 95.00 595 GLU A O 1
ATOM 4829 N N . LEU A 1 596 ? 4.524 -8.604 28.775 1.00 95.50 596 LEU A N 1
ATOM 4830 C CA . LEU A 1 596 ? 3.494 -9.349 28.050 1.00 95.50 596 LEU A CA 1
ATOM 4831 C C . LEU A 1 596 ? 3.948 -9.702 26.630 1.00 95.50 596 LEU A C 1
ATOM 4833 O O . LEU A 1 596 ? 3.746 -10.825 26.166 1.00 95.50 596 LEU A O 1
ATOM 4837 N N . SER A 1 597 ? 4.629 -8.774 25.961 1.00 95.19 597 SER A N 1
ATOM 4838 C CA . SER A 1 597 ? 5.131 -8.981 24.602 1.00 95.19 597 SER A CA 1
ATOM 4839 C C . SER A 1 597 ? 6.181 -10.087 24.528 1.00 95.19 597 SER A C 1
ATOM 4841 O O . SER A 1 597 ? 6.156 -10.878 23.587 1.00 95.19 597 SER A O 1
ATOM 4843 N N . ARG A 1 598 ? 7.046 -10.239 25.543 1.00 94.88 598 ARG A N 1
ATOM 4844 C CA . ARG A 1 598 ? 7.992 -11.372 25.612 1.00 94.88 598 ARG A CA 1
ATOM 4845 C C . ARG A 1 598 ? 7.269 -12.714 25.684 1.00 94.88 598 ARG A C 1
ATOM 4847 O O . ARG A 1 598 ? 7.675 -13.669 25.023 1.00 94.88 598 ARG A O 1
ATOM 4854 N N . ALA A 1 599 ? 6.180 -12.797 26.448 1.00 92.00 599 ALA A N 1
ATOM 4855 C CA . ALA A 1 599 ? 5.374 -14.015 26.545 1.00 92.00 599 ALA A CA 1
ATOM 4856 C C . ALA A 1 599 ? 4.641 -14.351 25.232 1.00 92.00 599 ALA A C 1
ATOM 4858 O O . ALA A 1 599 ? 4.422 -15.523 24.930 1.00 92.00 599 ALA A O 1
ATOM 4859 N N . ILE A 1 600 ? 4.270 -13.334 24.450 1.00 92.44 600 ILE A N 1
ATOM 4860 C CA . ILE A 1 600 ? 3.640 -13.498 23.134 1.00 92.44 600 ILE A CA 1
ATOM 4861 C C . ILE A 1 600 ? 4.667 -13.948 22.091 1.00 92.44 600 ILE A C 1
ATOM 4863 O O . ILE A 1 600 ? 4.397 -14.866 21.325 1.00 92.44 600 ILE A O 1
ATOM 4867 N N . LEU A 1 601 ? 5.842 -13.314 22.057 1.00 91.44 601 LEU A N 1
ATOM 4868 C CA . LEU A 1 601 ? 6.837 -13.517 21.000 1.00 91.44 601 LEU A CA 1
ATOM 4869 C C . LEU A 1 601 ? 7.734 -14.745 21.205 1.00 91.44 601 LEU A C 1
ATOM 4871 O O . LEU A 1 601 ? 8.368 -15.167 20.238 1.00 91.44 601 LEU A O 1
ATOM 4875 N N . SER A 1 602 ? 7.769 -15.301 22.421 1.00 87.62 602 SER A N 1
ATOM 4876 C CA . SER A 1 602 ? 8.465 -16.555 22.754 1.00 87.62 602 SER A CA 1
ATOM 4877 C C . SER A 1 602 ? 7.713 -17.824 22.349 1.00 87.62 602 SER A C 1
ATOM 4879 O O . SER A 1 602 ? 8.295 -18.909 22.391 1.00 87.62 602 SER A O 1
ATOM 4881 N N . LYS A 1 603 ? 6.441 -17.690 21.970 1.00 75.44 603 LYS A N 1
ATOM 4882 C CA . LYS A 1 603 ? 5.649 -18.735 21.319 1.00 75.44 603 LYS A CA 1
ATOM 4883 C C . LYS A 1 603 ? 5.872 -18.677 19.811 1.00 75.44 603 LYS A C 1
ATOM 4885 O O . LYS A 1 603 ? 5.838 -19.769 19.206 1.00 75.44 603 LYS A O 1
#

Nearest PDB structures (foldseek):
  5fya-assembly1_A  TM=7.317E-01  e=1.523E-10  Pseudomonas aeruginosa PAO1
  1u12-assembly1_B  TM=8.360E-01  e=7.842E-08  Mesorhizobium japonicum MAFF 303099
  8t4y-assembly1_A  TM=6.911E-01  e=2.827E-07  Homo sapiens
  9bhu-assembly1_A  TM=7.206E-01  e=2.585E-05  Streptomyces griseus subsp. griseus
  6g52-assembly7_G  TM=7.261E-01  e=8.813E-05  Homo sapiens

Radius of gyration: 25.92 Å; Cα contacts (8 Å, |Δi|>4): 1242; chains: 1; bounding box: 76×64×73 Å

pLDDT: mean 89.64, std 9.24, range [46.44, 98.69]

Sequence (603 aa):
MDIANKLLRNVPLFRHCSDDEIFYLQKVARISHIKKGQRFELKKINSFNIVINGVFEIEAIAGSDVVYLSPGSFFGNIPLTDNRQHGSVRAVIDASLLIINEEDLYRFFVTSYKALRGYVRTINRIGLEISDVGKKYFTERSRIVTIYSSHEKSGKSFFASLLGLDLSRHGKTIILDMSYSGKSVFDYLDAKITSPFSQKQKEGSSMEQVLKERIEKVDDNLFLFNIASGSKVKVDPGIISPILFYLSKEYKYIILDLSDFDTELRNSAFEDTDVLFTIIKKKEREEVYSLFDSVLNDGQRVYYVANEYNEGEIRNFSGGYILEKFNFTESIEMKTLRTITEKGACGIFTGLINKKRKALVLEPNMLESVILSGFIKTLDEFDKSFDMLYTSSFSYLVSALYVVSNDPEGFIKNISRFFDEEKVNGYLDITFPEKHIFKNGGISRIAADLCGKNRIEMYNTVPTVLLHDTEKNARRIFSTGYIKDLFEASFLIHPIFESKNIGGTMYSSGYPLHKAMVEDLYRTDVDEISFVSINNRSTLRYRSGKVLEFYKKYIDFLEDGQYDEKYSDLADGNYVIEVDEEEFRLESLLERSSELSRAILSK

Solvent-accessible surface area (backbone atoms only — not comparable to full-atom values): 32037 Å² total; per-residue (Å²): 132,61,70,68,56,56,41,47,50,66,28,72,69,43,42,44,45,52,64,68,54,51,50,50,52,56,71,68,35,43,81,46,81,42,53,53,68,46,72,45,53,36,78,74,39,67,26,32,32,33,31,66,41,46,38,33,37,38,43,40,81,84,77,80,60,76,48,77,40,46,58,57,35,71,53,51,39,56,87,51,39,67,61,72,51,65,38,36,40,29,27,76,34,62,26,33,33,42,36,32,46,49,70,58,53,54,51,49,32,34,69,29,37,46,51,38,46,19,29,56,53,36,41,56,55,77,66,54,60,67,20,79,74,34,40,37,64,58,77,37,71,47,44,34,35,31,37,30,30,86,52,84,90,57,47,49,42,58,52,48,45,43,46,44,59,47,45,25,79,79,37,36,22,35,39,37,34,46,31,54,72,82,79,50,48,38,67,46,56,74,41,80,80,47,78,30,61,54,55,86,74,68,92,88,68,53,70,68,58,56,49,66,74,45,50,39,76,72,53,99,29,31,34,37,32,36,41,28,41,80,42,94,60,82,55,72,42,82,52,52,33,43,49,49,48,59,44,28,51,72,23,36,32,40,34,37,36,41,38,60,88,45,59,62,40,41,51,48,52,52,67,66,31,33,37,37,41,36,40,45,56,89,88,52,55,71,70,53,46,52,53,46,38,53,64,56,49,68,56,44,44,59,42,44,32,34,37,24,76,82,74,42,94,77,92,79,57,88,63,46,47,75,44,76,64,79,89,71,93,64,82,84,42,42,71,57,48,50,55,45,38,73,72,45,75,47,48,68,62,53,46,66,72,67,51,84,31,33,31,39,34,37,51,56,30,59,81,67,23,58,41,51,49,13,38,60,53,41,28,66,79,67,76,53,81,49,45,27,40,38,13,12,18,39,29,32,45,50,45,46,44,46,68,68,26,93,46,70,67,53,23,51,53,51,49,56,64,66,70,29,54,86,50,50,49,61,37,54,34,76,53,90,66,88,82,32,46,24,45,53,65,33,36,47,51,53,24,41,68,73,43,44,86,46,47,28,43,48,43,80,45,24,50,26,37,31,27,21,33,69,83,78,74,36,78,40,30,33,35,54,44,45,40,18,60,54,42,31,20,22,65,25,44,74,68,48,30,51,63,39,76,52,52,88,43,45,24,18,14,9,36,90,87,41,78,53,55,70,48,57,43,41,48,37,74,54,72,42,41,31,37,37,28,76,47,56,78,39,76,66,35,80,58,88,90,50,52,57,63,70,59,53,53,50,53,52,53,66,58,66,78,69,89,68,80,68,64,56,88,78,38,78,39,75,43,70,49,78,46,81,46,52,65,65,44,69,70,61,41,39,52,50,26,30,56,54,32,49,66,59,72,75,108

Mean predicted aligned error: 6.53 Å